Protein AF-A0A348DCM3-F1 (afdb_monomer_lite)

Foldseek 3Di:
DKDWLVRLLVLLQLAAQDDPFDDDQQKDRDADADPLDQIWIKDWDPVLDFDPVQALAEEEAEFPQQQQVVSLRNSCNSRNAIGGELLRHPDAAACPVVVVCVVRVNLVVLLVQRHAAEYEDLLLNPLQDDPNRNLNRLVNSLVSSVRHSRHYYYYDYLVSSVVSSCSCCVVSVGRYIYMYTFFDDLVSLLSNLLSLLVVLCPDPDPLQVLSVVCCVVPVVLLSVLSSLLLVVQQVVQPPLSRLQSSRNLNSNLLSVVLSNDNDSNCSNVVSVVVVFLQSLLVSLQVLQVVVLVSLLSSDDPVCVVCSNVPSHPLLLLQQLLCLQLVHDGDPDCPPDDPVVSVSSVVSCVSCQLSRSQACSNSHHGSTLSSVLNSLLSQCVDPPPVSNVSSLCCLAPVDPAQRQSNLRNNQSPDDPDDAAEGALQCLQSSVSNPVRNADVPKDKAWAWAQDDPLKIKIWIWTGHPPDQGTDIDIHIYPNQEAREHEQADERYHHAHARHEHEYRADQHREYEPDAFHEYAEYEDAYQEYEYYYPDQPDPTQEHEEHYQYYDYPDHHAQYHYDPSHAYAYYYVPCCDPPNVVRYDDQPDPDDDPVLVVLLVLVLLLLVQFDQHPVRWTKDFPCVCVPCSSQVDDLSVLLVVLCCVQVCWDDDDRMITGDQVSCCPQLVDGNVCSSNVVHDPSNSVSSVVSSDDDD

Sequence (693 aa):
MEYKIDDISALLSGVHVVSDNEDGDGWFFSQDLTTNYVPARLSLNENLTGDIDGARVILISAPGAVGKSVLARELSNKTGSIYLDLSKASSIAGNYVIGGLANKDILPAWNSGSVGLIIDSLDEARLRVTQDSFEDFLLDVSKVSKRNKNPIIIFGRVGIIEEAWLILSEIHNINCPVFDIEFFNESEATDFIEKNLLRLSESQRQEYRHLSSSLSIHSQVYKSSIRGVVDELKEISGAESTRFFGYAPVLEAVSKVIGTIKNPSRILEEMKDILSGEMLLSICKAVLSREQYKLTQQLSEKFDSIKEDLYSIDEQLSRLACRLFNIPPINSMSMLSGDLIALYNDAVESMLPQHPFLDGTGRKVASSVFEACILSYALRSENKSISNAAKNYCLLGVSTPNPFLFDFFVESRVQHGDLEINSSFIGILFDSALSKLKINDSATLIVNDDEDMRLHVEFIISNSNDEEPKEIEFTSDGYSSIVLGTKVGNVFINTESSDVEFVSGEQLELFSPISISCDCLRINSEKLIVKSVKKDEGNTSVILEANRFESNQTINPPLVRPGSELYVNWPSSEGFPWSAFSNKLVNSNSDDRVADALRVFRRIVMAFRSHSKGRLARLQDKVNHARMLRGEDGRMLLSQLVKDGVISPENHMYYLEPNLLGSVAGASFLQVNTKNYSDETLQYVARAIKHTE

Structure (mmCIF, N/CA/C/O backbone):
data_AF-A0A348DCM3-F1
#
_entry.id   AF-A0A348DCM3-F1
#
loop_
_atom_site.group_PDB
_atom_site.id
_atom_site.type_symbol
_atom_site.label_atom_id
_atom_site.label_alt_id
_atom_site.label_comp_id
_atom_site.label_asym_id
_atom_site.label_entity_id
_atom_site.label_seq_id
_atom_site.pdbx_PDB_ins_code
_atom_site.Cartn_x
_atom_site.Cartn_y
_atom_site.Cartn_z
_atom_site.occupancy
_atom_site.B_iso_or_equiv
_atom_site.auth_seq_id
_atom_site.auth_comp_id
_atom_site.auth_asym_id
_atom_site.auth_atom_id
_atom_site.pdbx_PDB_model_num
ATOM 1 N N . MET A 1 1 ? -28.022 5.891 5.983 1.00 62.31 1 MET A N 1
ATOM 2 C CA . MET A 1 1 ? -28.345 7.188 6.634 1.00 62.31 1 MET A CA 1
ATOM 3 C C . MET A 1 1 ? -27.134 7.588 7.466 1.00 62.31 1 MET A C 1
ATOM 5 O O . MET A 1 1 ? -26.536 6.699 8.059 1.00 62.31 1 MET A O 1
ATOM 9 N N . GLU A 1 2 ? -26.722 8.855 7.427 1.00 79.44 2 GLU A N 1
ATOM 10 C CA . GLU A 1 2 ? -25.528 9.345 8.135 1.00 79.44 2 GLU A CA 1
ATOM 11 C C . GLU A 1 2 ? -25.933 9.968 9.476 1.00 79.44 2 GLU A C 1
ATOM 13 O O . GLU A 1 2 ? -26.889 10.740 9.535 1.00 79.44 2 GLU A O 1
ATOM 18 N N . TYR A 1 3 ? -25.205 9.614 10.529 1.00 86.31 3 TYR A N 1
ATOM 19 C CA . TYR A 1 3 ? -25.430 10.006 11.914 1.00 86.31 3 TYR A CA 1
ATOM 20 C C . TYR A 1 3 ? -24.167 10.651 12.484 1.00 86.31 3 TYR A C 1
ATOM 22 O O . TYR A 1 3 ? -23.045 10.413 12.030 1.00 86.31 3 TYR A O 1
ATOM 30 N N . LYS A 1 4 ? -24.345 11.467 13.514 1.00 85.88 4 LYS A N 1
ATOM 31 C CA . LYS A 1 4 ? -23.282 12.103 14.289 1.00 85.88 4 LYS A CA 1
ATOM 32 C C . LYS A 1 4 ? -23.341 11.636 15.736 1.00 85.88 4 LYS A C 1
ATOM 34 O O . LYS A 1 4 ? -24.334 11.077 16.200 1.00 85.88 4 LYS A O 1
ATOM 39 N N . ILE A 1 5 ? -22.285 11.947 16.487 1.00 86.31 5 ILE A N 1
ATOM 40 C CA . ILE A 1 5 ? -22.241 11.721 17.938 1.00 86.31 5 ILE A CA 1
ATOM 41 C C . ILE A 1 5 ? -23.467 12.306 18.662 1.00 86.31 5 ILE A C 1
ATOM 43 O O . ILE A 1 5 ? -23.922 11.731 19.646 1.00 86.31 5 ILE A O 1
ATOM 47 N N . ASP A 1 6 ? -24.021 13.417 18.167 1.00 86.75 6 ASP A N 1
ATOM 48 C CA . ASP A 1 6 ? -25.195 14.084 18.742 1.00 86.75 6 ASP A CA 1
ATOM 49 C C . ASP A 1 6 ? -26.453 13.221 18.652 1.00 86.75 6 ASP A C 1
ATOM 51 O O . ASP A 1 6 ? -27.212 13.152 19.618 1.00 86.75 6 ASP A O 1
ATOM 55 N N . ASP A 1 7 ? -26.628 12.512 17.538 1.00 89.19 7 ASP A N 1
ATOM 56 C CA . ASP A 1 7 ? -27.774 11.633 17.315 1.00 89.19 7 ASP A CA 1
ATOM 57 C C . ASP A 1 7 ? -27.725 10.433 18.269 1.00 89.19 7 ASP A C 1
ATOM 59 O O . ASP A 1 7 ? -28.725 10.085 18.895 1.00 89.19 7 ASP A O 1
ATOM 63 N N . ILE A 1 8 ? -26.535 9.857 18.469 1.00 89.31 8 ILE A N 1
ATOM 64 C CA . ILE A 1 8 ? -26.330 8.764 19.430 1.00 89.31 8 ILE A CA 1
ATOM 65 C C . ILE A 1 8 ? -26.462 9.265 20.876 1.00 89.31 8 ILE A C 1
ATOM 67 O O . ILE A 1 8 ? -27.080 8.608 21.711 1.00 89.31 8 ILE A O 1
ATOM 71 N N . SER A 1 9 ? -25.931 10.453 21.181 1.00 88.75 9 SER A N 1
ATOM 72 C CA . SER A 1 9 ? -26.021 11.058 22.518 1.00 88.75 9 SER A CA 1
ATOM 73 C C . SER A 1 9 ? -27.466 11.353 22.920 1.00 88.75 9 SER A C 1
ATOM 75 O O . SER A 1 9 ? -27.809 11.253 24.098 1.00 88.75 9 SER A O 1
ATOM 77 N N . ALA A 1 10 ? -28.331 11.695 21.959 1.00 89.81 10 ALA A N 1
ATOM 78 C CA . ALA A 1 10 ? -29.743 11.970 22.214 1.00 89.81 10 ALA A CA 1
ATOM 79 C C . ALA A 1 10 ? -30.482 10.758 22.814 1.00 89.81 10 ALA A C 1
ATOM 81 O O . ALA A 1 10 ? -31.364 10.938 23.662 1.00 89.81 10 ALA A O 1
ATOM 82 N N . LEU A 1 11 ? -30.062 9.534 22.464 1.00 88.38 11 LEU A N 1
ATOM 83 C CA . LEU A 1 11 ? -30.587 8.279 23.023 1.00 88.38 11 LEU A CA 1
ATOM 84 C C . LEU A 1 11 ? -30.268 8.111 24.519 1.00 88.38 11 LEU A C 1
ATOM 86 O O . LEU A 1 11 ? -30.898 7.306 25.202 1.00 88.38 11 LEU A O 1
ATOM 90 N N . LEU A 1 12 ? -29.314 8.891 25.036 1.00 90.00 12 LEU A N 1
ATOM 91 C CA . LEU A 1 12 ? -28.855 8.889 26.425 1.00 90.00 12 LEU A CA 1
ATOM 92 C C . LEU A 1 12 ? -29.196 10.200 27.161 1.00 90.00 12 LEU A C 1
ATOM 94 O O . LEU A 1 12 ? -28.668 10.464 28.235 1.00 90.00 12 LEU A O 1
ATOM 98 N N . SER A 1 13 ? -30.114 11.016 26.633 1.00 83.31 13 SER A N 1
ATOM 99 C CA . SER A 1 13 ? -30.461 12.350 27.167 1.00 83.31 13 SER A CA 1
ATOM 100 C C . SER A 1 13 ? -31.002 12.386 28.610 1.00 83.31 13 SER A C 1
ATOM 102 O O . SER A 1 13 ? -31.066 13.457 29.210 1.00 83.31 13 SER A O 1
ATOM 104 N N . GLY A 1 14 ? -31.388 11.240 29.182 1.00 82.19 14 GLY A N 1
ATOM 105 C CA . GLY A 1 14 ? -31.833 11.103 30.577 1.00 82.19 14 GLY A CA 1
ATOM 106 C C . GLY A 1 14 ? -30.779 10.555 31.546 1.00 82.19 14 GLY A C 1
ATOM 107 O O . GLY A 1 14 ? -31.124 10.247 32.686 1.00 82.19 14 GLY A O 1
ATOM 108 N N . VAL A 1 15 ? -29.537 10.371 31.091 1.00 90.38 15 VAL A N 1
ATOM 109 C CA . VAL A 1 15 ? -28.419 9.866 31.898 1.00 90.38 15 VAL A CA 1
ATOM 110 C C . VAL A 1 15 ? -27.812 10.991 32.742 1.00 90.38 15 VAL A C 1
ATOM 112 O O . VAL A 1 15 ? -27.739 12.146 32.322 1.00 90.38 15 VAL A O 1
ATOM 115 N N . HIS A 1 16 ? -27.384 10.653 33.957 1.00 86.81 16 HIS A N 1
ATOM 116 C CA . HIS A 1 16 ? -26.673 11.541 34.870 1.00 86.81 16 HIS A CA 1
ATOM 117 C C . HIS A 1 16 ? -25.295 10.981 35.216 1.00 86.81 16 HIS A C 1
ATOM 119 O O . HIS A 1 16 ? -25.100 9.766 35.265 1.00 86.81 16 HIS A O 1
ATOM 125 N N . VAL A 1 17 ? -24.363 11.893 35.497 1.00 84.88 17 VAL A N 1
ATOM 126 C CA . VAL A 1 17 ? -22.998 11.564 35.917 1.00 84.88 17 VAL A CA 1
ATOM 127 C C . VAL A 1 17 ? -23.022 10.845 37.264 1.00 84.88 17 VAL A C 1
ATOM 129 O O . VAL A 1 17 ? -23.698 11.281 38.197 1.00 84.88 17 VAL A O 1
ATOM 132 N N . VAL A 1 18 ? -22.243 9.772 37.370 1.00 81.94 18 VAL A N 1
ATOM 133 C CA . VAL A 1 18 ? -21.961 9.079 38.631 1.00 81.94 18 VAL A CA 1
ATOM 134 C C . VAL A 1 18 ? -20.593 9.556 39.115 1.00 81.94 18 VAL A C 1
ATOM 136 O O . VAL A 1 18 ? -19.590 9.146 38.552 1.00 81.94 18 VAL A O 1
ATOM 139 N N . SER A 1 19 ? -20.538 10.452 40.104 1.00 69.62 19 SER A N 1
ATOM 140 C CA . SER A 1 19 ? -19.286 11.098 40.551 1.00 69.62 19 SER A CA 1
ATOM 141 C C . SER A 1 19 ? -18.649 10.492 41.803 1.00 69.62 19 SER A C 1
ATOM 143 O O . SER A 1 19 ? -17.514 10.828 42.124 1.00 69.62 19 SER A O 1
ATOM 145 N N . ASP A 1 20 ? -19.371 9.636 42.525 1.00 75.19 20 ASP A N 1
ATOM 146 C CA . ASP A 1 20 ? -18.995 9.230 43.889 1.00 75.19 20 ASP A CA 1
ATOM 147 C C . ASP A 1 20 ? -18.169 7.930 43.935 1.00 75.19 20 ASP A C 1
ATOM 149 O O . ASP A 1 20 ? -17.809 7.462 45.015 1.00 75.19 20 ASP A O 1
ATOM 153 N N . ASN A 1 21 ? -17.846 7.356 42.771 1.00 81.81 21 ASN A N 1
ATOM 154 C CA . ASN A 1 21 ? -17.145 6.081 42.648 1.00 81.81 21 ASN A CA 1
ATOM 155 C C . ASN A 1 21 ? -15.705 6.261 42.158 1.00 81.81 21 ASN A C 1
ATOM 157 O O . ASN A 1 21 ? -15.429 7.091 41.294 1.00 81.81 21 ASN A O 1
ATOM 161 N N . GLU A 1 22 ? -14.797 5.434 42.680 1.00 83.06 22 GLU A N 1
ATOM 162 C CA . GLU A 1 22 ? -13.402 5.395 42.238 1.00 83.06 22 GLU A CA 1
ATOM 163 C C . GLU A 1 22 ? -13.244 4.622 40.920 1.00 83.06 22 GLU A C 1
ATOM 165 O O . GLU A 1 22 ? -13.874 3.580 40.698 1.00 83.06 22 GLU A O 1
ATOM 170 N N . ASP A 1 23 ? -12.360 5.128 40.059 1.00 87.31 23 ASP A N 1
ATOM 171 C CA . ASP A 1 23 ? -11.958 4.457 38.825 1.00 87.31 23 ASP A CA 1
ATOM 172 C C . ASP A 1 23 ? -11.159 3.181 39.143 1.00 87.31 23 ASP A C 1
ATOM 174 O O . ASP A 1 23 ? -10.290 3.169 40.018 1.00 87.31 23 ASP A O 1
ATOM 178 N N . GLY A 1 24 ? -11.408 2.095 38.409 1.00 85.25 24 GLY A N 1
ATOM 179 C CA . GLY A 1 24 ? -10.696 0.837 38.633 1.00 85.25 24 GLY A CA 1
ATOM 180 C C . GLY A 1 24 ? -11.249 -0.361 37.865 1.00 85.25 24 GLY A C 1
ATOM 181 O O . GLY A 1 24 ? -12.439 -0.432 37.549 1.00 85.25 24 GLY A O 1
ATOM 182 N N . ASP A 1 25 ? -10.364 -1.324 37.580 1.00 85.44 25 ASP A N 1
ATOM 183 C CA . ASP A 1 25 ? -10.670 -2.566 36.846 1.00 85.44 25 ASP A CA 1
ATOM 184 C C . ASP A 1 25 ? -11.373 -2.316 35.495 1.00 85.44 25 ASP A C 1
ATOM 186 O O . ASP A 1 25 ? -12.325 -2.995 35.129 1.00 85.44 25 ASP A O 1
ATOM 190 N N . GLY A 1 26 ? -10.950 -1.271 34.778 1.00 88.25 26 GLY A N 1
ATOM 191 C CA . GLY A 1 26 ? -11.539 -0.864 33.499 1.00 88.25 26 GLY A CA 1
ATOM 192 C C . GLY A 1 26 ? -12.789 0.015 33.600 1.00 88.25 26 GLY A C 1
ATOM 193 O O . GLY A 1 26 ? -13.222 0.535 32.579 1.00 88.25 26 GLY A O 1
ATOM 194 N N . TRP A 1 27 ? -13.346 0.244 34.791 1.00 92.19 27 TRP A N 1
ATOM 195 C CA . TRP A 1 27 ? -14.495 1.133 34.988 1.00 92.19 27 TRP A CA 1
ATOM 196 C C . TRP A 1 27 ? -14.033 2.555 35.296 1.00 92.19 27 TRP A C 1
ATOM 198 O O . TRP A 1 27 ? -13.277 2.757 36.246 1.00 92.19 27 TRP A O 1
ATOM 208 N N . PHE A 1 28 ? -14.524 3.517 34.522 1.00 90.62 28 PHE A N 1
ATOM 209 C CA . PHE A 1 28 ? -14.210 4.935 34.647 1.00 90.62 28 PHE A CA 1
ATOM 210 C C . PHE A 1 28 ? -15.487 5.765 34.803 1.00 90.62 28 PHE A C 1
ATOM 212 O O . PHE A 1 28 ? -16.452 5.618 34.042 1.00 90.62 28 PHE A O 1
ATOM 219 N N . PHE A 1 29 ? -15.459 6.638 35.802 1.00 86.88 29 PHE A N 1
ATOM 220 C CA . PHE A 1 29 ? -16.540 7.528 36.229 1.00 86.88 29 PHE A CA 1
ATOM 221 C C . PHE A 1 29 ? -16.172 9.004 36.052 1.00 86.88 29 PHE A C 1
ATOM 223 O O . PHE A 1 29 ? -17.049 9.861 35.927 1.00 86.88 29 PHE A O 1
ATOM 230 N N . SER A 1 30 ? -14.871 9.297 36.029 1.00 69.06 30 SER A N 1
ATOM 231 C CA . SER A 1 30 ? -14.318 10.632 35.828 1.00 69.06 30 SER A CA 1
ATOM 232 C C . SER A 1 30 ? -14.527 11.145 34.393 1.00 69.06 30 SER A C 1
ATOM 234 O O . SER A 1 30 ? -14.532 10.382 33.426 1.00 69.06 30 SER A O 1
ATOM 236 N N . GLN A 1 31 ? -14.718 12.464 34.256 1.00 67.62 31 GLN A N 1
ATOM 237 C CA . GLN A 1 31 ? -14.857 13.142 32.966 1.00 67.62 31 GLN A CA 1
ATOM 238 C C . GLN A 1 31 ? -13.621 13.984 32.666 1.00 67.62 31 GLN A C 1
ATOM 240 O O . GLN A 1 31 ? -13.350 14.949 33.376 1.00 67.62 31 GLN A O 1
ATOM 245 N N . ASP A 1 32 ? -12.954 13.683 31.557 1.00 64.31 32 ASP A N 1
ATOM 246 C CA . ASP A 1 32 ? -11.941 14.551 30.955 1.00 64.31 32 ASP A CA 1
ATOM 247 C C . ASP A 1 32 ? -12.420 14.930 29.552 1.00 64.31 32 ASP A C 1
ATOM 249 O O . ASP A 1 32 ? -12.161 14.225 28.574 1.00 64.31 32 ASP A O 1
ATOM 253 N N . LEU A 1 33 ? -13.179 16.027 29.454 1.00 58.47 33 LEU A N 1
ATOM 254 C CA . LEU A 1 33 ? -13.628 16.572 28.169 1.00 58.47 33 LEU A CA 1
ATOM 255 C C . LEU A 1 33 ? -12.408 16.938 27.322 1.00 58.47 33 LEU A C 1
ATOM 257 O O . LEU A 1 33 ? -11.631 17.819 27.703 1.00 58.47 33 LEU A O 1
ATOM 261 N N . THR A 1 34 ? -12.248 16.310 26.153 1.00 63.56 34 THR A N 1
ATOM 262 C CA . THR A 1 34 ? -11.178 16.713 25.244 1.00 63.56 34 THR A CA 1
ATOM 263 C C . THR A 1 34 ? -11.662 17.873 24.378 1.00 63.56 34 THR A C 1
ATOM 265 O O . THR A 1 34 ? -12.588 17.766 23.578 1.00 63.56 34 THR A O 1
ATOM 268 N N . THR A 1 35 ? -11.006 19.025 24.494 1.00 63.78 35 THR A N 1
ATOM 269 C CA . THR A 1 35 ? -11.276 20.199 23.641 1.00 63.78 35 THR A CA 1
ATOM 270 C C . THR A 1 35 ? -10.900 19.968 22.172 1.00 63.78 35 THR A C 1
ATOM 272 O O . THR A 1 35 ? -11.279 20.742 21.293 1.00 63.78 35 THR A O 1
ATOM 275 N N . ASN A 1 36 ? -10.180 18.879 21.894 1.00 71.88 36 ASN A N 1
ATOM 276 C CA . ASN A 1 36 ? -9.533 18.594 20.617 1.00 71.88 36 ASN A CA 1
ATOM 277 C C . ASN A 1 36 ? -10.226 17.477 19.814 1.00 71.88 36 ASN A C 1
ATOM 279 O O . ASN A 1 36 ? -9.667 16.996 18.829 1.00 71.88 36 ASN A O 1
ATOM 283 N N . TYR A 1 37 ? -11.442 17.070 20.189 1.00 83.56 37 TYR A N 1
ATOM 284 C CA . TYR A 1 37 ? -12.205 16.061 19.453 1.00 83.56 37 TYR A CA 1
ATOM 285 C C . TYR A 1 37 ? -12.732 16.582 18.108 1.00 83.56 37 TYR A C 1
ATOM 287 O O . TYR A 1 37 ? -13.315 17.667 18.038 1.00 83.56 37 TYR A O 1
ATOM 295 N N . VAL A 1 38 ? -12.565 15.808 17.033 1.00 86.00 38 VAL A N 1
ATOM 296 C CA . VAL A 1 38 ? -13.247 16.026 15.745 1.00 86.00 38 VAL A CA 1
ATOM 297 C C . VAL A 1 38 ? -14.438 15.070 15.665 1.00 86.00 38 VAL A C 1
ATOM 299 O O . VAL A 1 38 ? -14.215 13.864 15.781 1.00 86.00 38 VAL A O 1
ATOM 302 N N . PRO A 1 39 ? -15.676 15.571 15.474 1.00 84.69 39 PRO A N 1
ATOM 303 C CA . PRO A 1 39 ? -16.862 14.728 15.371 1.00 84.69 39 PRO A CA 1
ATOM 304 C C . PRO A 1 39 ? -16.706 13.630 14.322 1.00 84.69 39 PRO A C 1
ATOM 306 O O . PRO A 1 39 ? -16.440 13.909 13.157 1.00 84.69 39 PRO A O 1
ATOM 309 N N . ALA A 1 40 ? -16.889 12.385 14.754 1.00 84.19 40 ALA A N 1
ATOM 310 C CA . ALA A 1 40 ? -16.919 11.236 13.866 1.00 84.19 40 ALA A CA 1
ATOM 311 C C . ALA A 1 40 ? -18.287 11.134 13.180 1.00 84.19 40 ALA A C 1
ATOM 313 O O . ALA A 1 40 ? -19.328 11.363 13.809 1.00 84.19 40 ALA A O 1
ATOM 314 N N . ARG A 1 41 ? -18.271 10.757 11.901 1.00 89.00 41 ARG A N 1
ATOM 315 C CA . ARG A 1 41 ? -19.472 10.395 11.146 1.00 89.00 41 ARG A CA 1
ATOM 316 C C . ARG A 1 41 ? -19.717 8.901 11.304 1.00 89.00 41 ARG A C 1
ATOM 318 O O . ARG A 1 41 ? -18.775 8.109 11.327 1.00 89.00 41 ARG A O 1
ATOM 325 N N . LEU A 1 42 ? -20.981 8.546 11.464 1.00 90.12 42 LEU A N 1
ATOM 326 C CA . LEU A 1 42 ? -21.438 7.183 11.668 1.00 90.12 42 LEU A CA 1
ATOM 327 C C . LEU A 1 42 ? -22.421 6.826 10.560 1.00 90.12 42 LEU A C 1
ATOM 329 O O . LEU A 1 42 ? -23.338 7.596 10.275 1.00 90.12 42 LEU A O 1
ATOM 333 N N . SER A 1 43 ? -22.272 5.658 9.958 1.00 89.38 43 SER A N 1
ATOM 334 C CA . SER A 1 43 ? -23.254 5.113 9.023 1.00 89.38 43 SER A CA 1
ATOM 335 C C . SER A 1 43 ? -23.888 3.866 9.620 1.00 89.38 43 SER A C 1
ATOM 337 O O . SER A 1 43 ? -23.219 3.057 10.251 1.00 89.38 43 SER A O 1
ATOM 339 N N . LEU A 1 44 ? -25.206 3.726 9.481 1.00 89.12 44 LEU A N 1
ATOM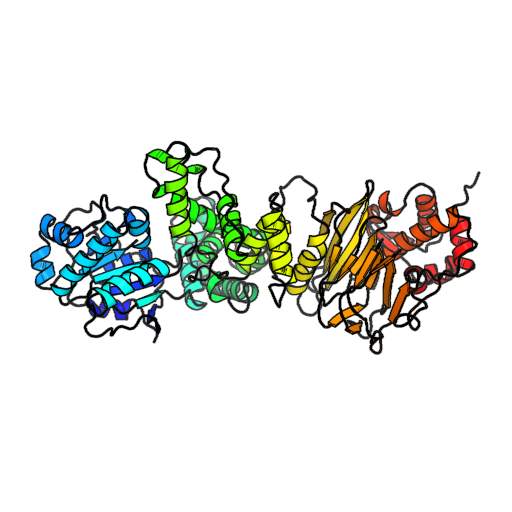 340 C CA . LEU A 1 44 ? -25.880 2.491 9.881 1.00 89.12 44 LEU A CA 1
ATOM 341 C C . LEU A 1 44 ? -25.518 1.385 8.882 1.00 89.12 44 LEU A C 1
ATOM 343 O O . LEU A 1 44 ? -25.697 1.572 7.676 1.00 89.12 44 LEU A O 1
ATOM 347 N N . ASN A 1 45 ? -25.042 0.248 9.382 1.00 87.06 45 ASN A N 1
ATOM 348 C CA . ASN A 1 45 ? -24.665 -0.891 8.562 1.00 87.06 45 ASN A CA 1
ATOM 349 C C . ASN A 1 45 ? -25.921 -1.575 8.001 1.00 87.06 45 ASN A C 1
ATOM 351 O O . ASN A 1 45 ? -26.755 -2.088 8.745 1.00 87.06 45 ASN A O 1
ATOM 355 N N . GLU A 1 46 ? -26.063 -1.589 6.675 1.00 81.19 46 GLU A N 1
ATOM 356 C CA . GLU A 1 46 ? -27.263 -2.119 6.011 1.00 81.19 46 GLU A CA 1
ATOM 357 C C . GLU A 1 46 ? -27.367 -3.651 6.073 1.00 81.19 46 GLU A C 1
ATOM 359 O O . GLU A 1 46 ? -28.463 -4.197 5.949 1.00 81.19 46 GLU A O 1
ATOM 364 N N . ASN A 1 47 ? -26.245 -4.349 6.279 1.00 80.19 47 ASN A N 1
ATOM 365 C CA . ASN A 1 47 ? -26.201 -5.812 6.316 1.00 80.19 47 ASN A CA 1
ATOM 366 C C . ASN A 1 47 ? -26.475 -6.372 7.719 1.00 80.19 47 ASN A C 1
ATOM 368 O O . ASN A 1 47 ? -26.941 -7.502 7.844 1.00 80.19 47 ASN A O 1
ATOM 372 N N . LEU A 1 48 ? -26.190 -5.593 8.764 1.00 81.31 48 LEU A N 1
ATOM 373 C CA . LEU A 1 48 ? -26.373 -5.971 10.166 1.00 81.31 48 LEU A CA 1
ATOM 374 C C . LEU A 1 48 ? -27.593 -5.234 10.722 1.00 81.31 48 LEU A C 1
ATOM 376 O O . LEU A 1 48 ? -27.498 -4.183 11.359 1.00 81.31 48 LEU A O 1
ATOM 380 N N . THR A 1 49 ? -28.768 -5.774 10.401 1.00 70.06 49 THR A N 1
ATOM 381 C CA . THR A 1 49 ? -30.055 -5.103 10.604 1.00 70.06 49 THR A CA 1
ATOM 382 C C . THR A 1 49 ? -30.404 -4.914 12.082 1.00 70.06 49 THR A C 1
ATOM 384 O O . THR A 1 49 ? -30.271 -5.831 12.889 1.00 70.06 49 THR A O 1
ATOM 387 N N . GLY A 1 50 ? -30.942 -3.742 12.416 1.00 74.25 50 GLY A N 1
ATOM 388 C CA . GLY A 1 50 ? -31.528 -3.404 13.712 1.00 74.25 50 GLY A CA 1
ATOM 389 C C . GLY A 1 50 ? -32.250 -2.061 13.622 1.00 74.25 50 GLY A C 1
ATOM 390 O O . GLY A 1 50 ? -31.927 -1.247 12.756 1.00 74.25 50 GLY A O 1
ATOM 391 N N . ASP A 1 51 ? -33.235 -1.834 14.487 1.00 81.62 51 ASP A N 1
ATOM 392 C CA . ASP A 1 51 ? -33.911 -0.538 14.582 1.00 81.62 51 ASP A CA 1
ATOM 393 C C . ASP A 1 51 ? -33.230 0.308 15.660 1.00 81.62 51 ASP A C 1
ATOM 395 O O . ASP A 1 51 ? -32.936 -0.180 16.754 1.00 81.62 51 ASP A O 1
ATOM 399 N N . ILE A 1 52 ? -32.974 1.578 15.362 1.00 84.69 52 ILE A N 1
ATOM 400 C CA . ILE A 1 52 ? -32.455 2.525 16.354 1.00 84.69 52 ILE A CA 1
ATOM 401 C C . ILE A 1 52 ? -33.515 2.750 17.432 1.00 84.69 52 ILE A C 1
ATOM 403 O O . ILE A 1 52 ? -33.194 2.812 18.624 1.00 84.69 52 ILE A O 1
ATOM 407 N N . ASP A 1 53 ? -34.783 2.798 17.027 1.00 81.44 53 ASP A N 1
ATOM 408 C CA . ASP A 1 53 ? -35.887 2.962 17.951 1.00 81.44 53 ASP A CA 1
ATOM 409 C C . ASP A 1 53 ? -36.070 1.685 18.783 1.00 81.44 53 ASP A C 1
ATOM 411 O O . ASP A 1 53 ? -36.320 0.583 18.293 1.00 81.44 53 ASP A O 1
ATOM 415 N N . GLY A 1 54 ? -35.911 1.825 20.100 1.00 83.38 54 GLY A N 1
ATOM 416 C CA . GLY A 1 54 ? -36.007 0.702 21.033 1.00 83.38 54 GLY A CA 1
ATOM 417 C C . GLY A 1 54 ? -34.779 -0.214 21.063 1.00 83.38 54 GLY A C 1
ATOM 418 O O . GLY A 1 54 ? -34.870 -1.309 21.632 1.00 83.38 54 GLY A O 1
ATOM 419 N N . ALA A 1 55 ? -33.646 0.209 20.491 1.00 90.69 55 ALA A N 1
ATOM 420 C CA . ALA A 1 55 ? -32.370 -0.484 20.638 1.00 90.69 55 ALA A CA 1
ATOM 421 C C . ALA A 1 55 ? -32.027 -0.694 22.123 1.00 90.69 55 ALA A C 1
ATOM 423 O O . ALA A 1 55 ? -32.142 0.216 22.947 1.00 90.69 55 ALA A O 1
ATOM 424 N N . ARG A 1 56 ? -31.600 -1.912 22.476 1.00 93.50 56 ARG A N 1
ATOM 425 C CA . ARG A 1 56 ? -31.113 -2.235 23.836 1.00 93.50 56 ARG A CA 1
ATOM 426 C C . ARG A 1 56 ? -29.599 -2.296 23.899 1.00 93.50 56 ARG A C 1
ATOM 428 O O . ARG A 1 56 ? -29.014 -2.043 24.950 1.00 93.50 56 ARG A O 1
ATOM 435 N N . VAL A 1 57 ? -28.980 -2.602 22.769 1.00 96.19 57 VAL A N 1
ATOM 436 C CA . VAL A 1 57 ? -27.541 -2.535 22.575 1.00 96.19 57 VAL A CA 1
ATOM 437 C C . VAL A 1 57 ? -27.293 -1.832 21.249 1.00 96.19 57 VAL A C 1
ATOM 439 O O . VAL A 1 57 ? -28.000 -2.097 20.286 1.00 96.19 57 VAL A O 1
ATOM 442 N N . ILE A 1 58 ? -26.312 -0.942 21.191 1.00 95.62 58 ILE A N 1
ATOM 443 C CA . ILE A 1 58 ? -25.834 -0.330 19.951 1.00 95.62 58 ILE A CA 1
ATOM 444 C C . ILE A 1 58 ? -24.387 -0.753 19.777 1.00 95.62 58 ILE A C 1
ATOM 446 O O . ILE A 1 58 ? -23.579 -0.575 20.689 1.00 95.62 58 ILE A O 1
ATOM 450 N N . LEU A 1 59 ? -24.060 -1.309 18.618 1.00 95.94 59 LEU A N 1
ATOM 451 C CA . LEU A 1 59 ? -22.695 -1.701 18.299 1.00 95.94 59 LEU A CA 1
ATOM 452 C C . LEU A 1 59 ? -22.069 -0.653 17.389 1.00 95.94 59 LEU A C 1
ATOM 454 O O . LEU A 1 59 ? -22.687 -0.216 16.422 1.00 95.94 59 LEU A O 1
ATOM 458 N N . ILE A 1 60 ? -20.841 -0.252 17.698 1.00 94.19 60 ILE A N 1
ATOM 459 C CA . ILE A 1 60 ? -20.065 0.684 16.893 1.00 94.19 60 ILE A CA 1
ATOM 460 C C . ILE A 1 60 ? -18.795 -0.022 16.426 1.00 94.19 60 ILE A C 1
ATOM 462 O O . ILE A 1 60 ? -17.861 -0.304 17.183 1.00 94.19 60 ILE A O 1
ATOM 466 N N . SER A 1 61 ? -18.810 -0.320 15.140 1.00 89.56 61 SER A N 1
ATOM 467 C CA . SER A 1 61 ? -17.789 -0.984 14.360 1.00 89.56 61 SER A CA 1
ATOM 468 C C . SER A 1 61 ? -16.854 0.047 13.744 1.00 89.56 61 SER A C 1
ATOM 470 O O . SER A 1 61 ? -17.258 1.133 13.327 1.00 89.56 61 SER A O 1
ATOM 472 N N . ALA A 1 62 ? -15.566 -0.283 13.690 1.00 77.88 62 ALA A N 1
ATOM 473 C CA . ALA A 1 62 ? -14.654 0.455 12.836 1.00 77.88 62 ALA A CA 1
ATOM 474 C C . ALA A 1 62 ? -13.383 -0.326 12.502 1.00 77.88 62 ALA A C 1
ATOM 476 O O . ALA A 1 62 ? -12.893 -1.080 13.361 1.00 77.88 62 ALA A O 1
ATOM 477 N N . PRO A 1 63 ? -12.746 -0.056 11.347 1.00 67.88 63 PRO A N 1
ATOM 478 C CA . PRO A 1 63 ? -11.376 -0.478 11.087 1.00 67.88 63 PRO A CA 1
ATOM 479 C C . PRO A 1 63 ? -10.420 -0.053 12.216 1.00 67.88 63 PRO A C 1
ATOM 481 O O . PRO A 1 63 ? -10.718 0.814 13.055 1.00 67.88 63 PRO A O 1
ATOM 484 N N . GLY A 1 64 ? -9.258 -0.701 12.300 1.00 63.09 64 GLY A N 1
ATOM 485 C CA . GLY A 1 64 ? -8.252 -0.352 13.301 1.00 63.09 64 GLY A CA 1
ATOM 486 C C . GLY A 1 64 ? -7.930 1.148 13.267 1.00 63.09 64 GLY A C 1
ATOM 487 O O . GLY A 1 64 ? -7.788 1.720 12.201 1.00 63.09 64 GLY A O 1
ATOM 488 N N . ALA A 1 65 ? -7.838 1.783 14.441 1.00 59.78 65 ALA A N 1
ATOM 489 C CA . ALA A 1 65 ? -7.279 3.128 14.632 1.00 59.78 65 ALA A CA 1
ATOM 490 C C . ALA A 1 65 ? -7.966 4.343 13.952 1.00 59.78 65 ALA A C 1
ATOM 492 O O . ALA A 1 65 ? -7.366 5.413 13.916 1.00 59.78 65 ALA A O 1
ATOM 493 N N . VAL A 1 66 ? -9.247 4.261 13.577 1.00 73.75 66 VAL A N 1
ATOM 494 C CA . VAL A 1 66 ? -10.043 5.434 13.128 1.00 73.75 66 VAL A CA 1
ATOM 495 C C . VAL A 1 66 ? -10.629 6.304 14.261 1.00 73.75 66 VAL A C 1
ATOM 497 O O . VAL A 1 66 ? -11.364 7.246 14.001 1.00 73.75 66 VAL A O 1
ATOM 500 N N . GLY A 1 67 ? -10.317 6.009 15.531 1.00 77.62 67 GLY A N 1
ATOM 501 C CA . GLY A 1 67 ? -10.744 6.835 16.674 1.00 77.62 67 GLY A CA 1
ATOM 502 C C . GLY A 1 67 ? -11.866 6.272 17.558 1.00 77.62 67 GLY A C 1
ATOM 503 O O . GLY A 1 67 ? -12.449 7.040 18.315 1.00 77.62 67 GLY A O 1
ATOM 504 N N . LYS A 1 68 ? -12.133 4.954 17.533 1.00 88.06 68 LYS A N 1
ATOM 505 C CA . LYS A 1 68 ? -13.135 4.274 18.392 1.00 88.06 68 LYS A CA 1
ATOM 506 C C . LYS A 1 68 ? -13.096 4.713 19.859 1.00 88.06 68 LYS A C 1
ATOM 508 O O . LYS A 1 68 ? -14.062 5.291 20.338 1.00 88.06 68 LYS A O 1
ATOM 513 N N . SER A 1 69 ? -11.957 4.540 20.529 1.00 88.19 69 SER A N 1
ATOM 514 C CA . SER A 1 69 ? -11.829 4.888 21.950 1.00 88.19 69 SER A CA 1
ATOM 515 C C . SER A 1 69 ? -11.952 6.382 22.231 1.00 88.19 69 SER A C 1
ATOM 517 O O . SER A 1 69 ? -12.375 6.776 23.313 1.00 88.19 69 SER A O 1
ATOM 519 N N . VAL A 1 70 ? -11.611 7.232 21.257 1.00 88.81 70 VAL A N 1
ATOM 520 C CA . VAL A 1 70 ? -11.822 8.681 21.376 1.00 88.81 70 VAL A CA 1
ATOM 521 C C . VAL A 1 70 ? -13.319 8.984 21.325 1.00 88.81 70 VAL A C 1
ATOM 523 O O . VAL A 1 70 ? -13.821 9.672 22.205 1.00 88.81 70 VAL A O 1
ATOM 526 N N . LEU A 1 71 ? -14.046 8.414 20.358 1.00 90.12 71 LEU A N 1
ATOM 527 C CA . LEU A 1 71 ? -15.500 8.552 20.264 1.00 90.12 71 LEU A CA 1
ATOM 528 C C . LEU A 1 71 ? -16.211 7.974 21.501 1.00 90.12 71 LEU A C 1
ATOM 530 O O . LEU A 1 71 ? -17.121 8.613 22.019 1.00 90.12 71 LEU A O 1
ATOM 534 N N . ALA A 1 72 ? -15.781 6.816 22.006 1.00 91.75 72 ALA A N 1
ATOM 535 C CA . ALA A 1 72 ? -16.359 6.194 23.195 1.00 91.75 72 ALA A CA 1
ATOM 536 C C . ALA A 1 72 ? -16.231 7.095 24.436 1.00 91.75 72 ALA A C 1
ATOM 538 O O . ALA A 1 72 ? -17.216 7.328 25.137 1.00 91.75 72 ALA A O 1
ATOM 539 N N . ARG A 1 73 ? -15.041 7.667 24.670 1.00 90.81 73 ARG A N 1
ATOM 540 C CA . ARG A 1 73 ? -14.804 8.606 25.779 1.00 90.81 73 ARG A CA 1
ATOM 541 C C . ARG A 1 73 ? -15.586 9.899 25.616 1.00 90.81 73 ARG A C 1
ATOM 543 O O . ARG A 1 73 ? -16.197 10.357 26.574 1.00 90.81 73 ARG A O 1
ATOM 550 N N . GLU A 1 74 ? -15.621 10.459 24.412 1.00 90.44 74 GLU A N 1
ATOM 551 C CA . GLU A 1 74 ? -16.382 11.682 24.145 1.00 90.44 74 GLU A CA 1
ATOM 552 C C . GLU A 1 74 ? -17.881 11.491 24.334 1.00 90.44 74 GLU A C 1
ATOM 554 O O . GLU A 1 74 ? -18.547 12.333 24.934 1.00 90.44 74 GLU A O 1
ATOM 559 N N . LEU A 1 75 ? -18.414 10.347 23.911 1.00 90.62 75 LEU A N 1
ATOM 560 C CA . LEU A 1 75 ? -19.804 9.996 24.156 1.00 90.62 75 LEU A CA 1
ATOM 561 C C . LEU A 1 75 ? -20.076 9.827 25.658 1.00 90.62 75 LEU A C 1
ATOM 563 O O . LEU A 1 75 ? -21.110 10.283 26.150 1.00 90.62 75 LEU A O 1
ATOM 567 N N . SER A 1 76 ? -19.133 9.248 26.405 1.00 91.81 76 SER A N 1
ATOM 568 C CA . SER A 1 76 ? -19.216 9.125 27.866 1.00 91.81 76 SER A CA 1
ATOM 569 C C . SER A 1 76 ? -19.242 10.483 28.551 1.00 91.81 76 SER A C 1
ATOM 571 O O . SER A 1 76 ? -20.158 10.769 29.320 1.00 91.81 76 SER A O 1
ATOM 573 N N . ASN A 1 77 ? -18.296 11.354 28.202 1.00 88.94 77 ASN A N 1
ATOM 574 C CA . ASN A 1 77 ? -18.188 12.712 28.725 1.00 88.94 77 ASN A CA 1
ATOM 575 C C . ASN A 1 77 ? -19.450 13.526 28.427 1.00 88.94 77 ASN A C 1
ATOM 577 O O . ASN A 1 77 ? -19.994 14.194 29.305 1.00 88.94 77 ASN A O 1
ATOM 581 N N . LYS A 1 78 ? -19.948 13.441 27.190 1.00 88.38 78 LYS A N 1
ATOM 582 C CA . LYS A 1 78 ? -21.107 14.206 26.732 1.00 88.38 78 LYS A CA 1
ATOM 583 C C . LYS A 1 78 ? -22.415 13.774 27.389 1.00 88.38 78 LYS A C 1
ATOM 585 O O . LYS A 1 78 ? -23.284 14.612 27.614 1.00 88.38 78 LYS A O 1
ATOM 590 N N . THR A 1 79 ? -22.567 12.482 27.670 1.00 90.50 79 THR A N 1
ATOM 591 C CA . THR A 1 79 ? -23.816 11.913 28.205 1.00 90.50 79 THR A CA 1
ATOM 592 C C . THR A 1 79 ? -23.792 11.710 29.718 1.00 90.50 79 THR A C 1
ATOM 594 O O . THR A 1 79 ? -24.842 11.515 30.318 1.00 90.50 79 THR A O 1
ATOM 597 N N . GLY A 1 80 ? -22.615 11.740 30.347 1.00 89.88 80 GLY A N 1
ATOM 598 C CA . GLY A 1 80 ? -22.440 11.331 31.741 1.00 89.88 80 GLY A CA 1
ATOM 599 C C . GLY A 1 80 ? -22.498 9.819 31.954 1.00 89.88 80 GLY A C 1
ATOM 600 O O . GLY A 1 80 ? -22.627 9.370 33.090 1.00 89.88 80 GLY A O 1
ATOM 601 N N . SER A 1 81 ? -22.425 9.033 30.877 1.00 93.25 81 SER A N 1
ATOM 602 C CA . SER A 1 81 ? -22.385 7.573 30.958 1.00 93.25 81 SER A CA 1
ATOM 603 C C . SER A 1 81 ? -21.089 7.081 31.597 1.00 93.25 81 SER A C 1
ATOM 605 O O . SER A 1 81 ? -20.071 7.773 31.592 1.00 93.25 81 SER A O 1
ATOM 607 N N . ILE A 1 82 ? -21.133 5.858 32.116 1.00 94.75 82 ILE A N 1
ATOM 608 C CA . ILE A 1 82 ? -19.973 5.142 32.642 1.00 94.75 82 ILE A CA 1
ATOM 609 C C . ILE A 1 82 ? -19.170 4.593 31.462 1.00 94.75 82 ILE A C 1
ATOM 611 O O . ILE A 1 82 ? -19.749 3.955 30.577 1.00 94.75 82 ILE A O 1
ATOM 615 N N . TYR A 1 83 ? -17.854 4.800 31.471 1.00 94.62 83 TYR A N 1
ATOM 616 C CA . TYR A 1 83 ? -16.943 4.260 30.464 1.00 94.62 83 TYR A CA 1
ATOM 617 C C . TYR A 1 83 ? -16.290 2.980 30.990 1.00 94.62 83 TYR A C 1
ATOM 619 O O . TYR A 1 83 ? -15.582 2.997 31.994 1.00 94.62 83 TYR A O 1
ATOM 627 N N . LEU A 1 84 ? -16.536 1.860 30.317 1.00 94.94 84 LEU A N 1
ATOM 628 C CA . LEU A 1 84 ? -15.943 0.562 30.605 1.00 94.94 84 LEU A CA 1
ATOM 629 C C . LEU A 1 84 ? -14.927 0.211 29.514 1.00 94.94 84 LEU A C 1
ATOM 631 O O . LEU A 1 84 ? -15.300 -0.212 28.424 1.00 94.94 84 LEU A O 1
ATOM 635 N N . ASP A 1 85 ? -13.641 0.369 29.810 1.00 93.75 85 ASP A N 1
ATOM 636 C CA . ASP A 1 85 ? -12.539 0.003 28.920 1.00 93.75 85 ASP A CA 1
ATOM 637 C C . ASP A 1 85 ? -12.125 -1.444 29.176 1.00 93.75 85 ASP A C 1
ATOM 639 O O . ASP A 1 85 ? -11.408 -1.749 30.139 1.00 93.75 85 ASP A O 1
ATOM 643 N N . LEU A 1 86 ? -12.561 -2.346 28.297 1.00 92.81 86 LEU A N 1
ATOM 644 C CA . LEU A 1 86 ? -12.277 -3.758 28.476 1.00 92.81 86 LEU A CA 1
ATOM 645 C C . LEU A 1 86 ? -10.782 -4.060 28.383 1.00 92.81 86 LEU A C 1
ATOM 647 O O . LEU A 1 86 ? -10.361 -5.011 29.031 1.00 92.81 86 LEU A O 1
ATOM 651 N N . SER A 1 87 ? -9.959 -3.249 27.703 1.00 85.38 87 SER A N 1
ATOM 652 C CA . SER A 1 87 ? -8.498 -3.454 27.624 1.00 85.38 87 SER A CA 1
ATOM 653 C C . SER A 1 87 ? -7.816 -3.480 28.998 1.00 85.38 87 SER A C 1
ATOM 655 O O . SER A 1 87 ? -6.800 -4.147 29.183 1.00 85.38 87 SER A O 1
ATOM 657 N N . LYS A 1 88 ? -8.415 -2.805 29.987 1.00 87.19 88 LYS A N 1
ATOM 658 C CA . LYS A 1 88 ? -7.910 -2.688 31.362 1.00 87.19 88 LYS A CA 1
ATOM 659 C C . LYS A 1 88 ? -8.626 -3.595 32.361 1.00 87.19 88 LYS A C 1
ATOM 661 O O . LYS A 1 88 ? -8.230 -3.631 33.525 1.00 87.19 88 LYS A O 1
ATOM 666 N N . ALA A 1 89 ? -9.668 -4.304 31.932 1.00 85.44 89 ALA A N 1
ATOM 667 C CA . ALA A 1 89 ? -10.371 -5.264 32.771 1.00 85.44 89 ALA A CA 1
ATOM 668 C C . ALA A 1 89 ? -9.467 -6.466 33.083 1.00 85.44 89 ALA A C 1
ATOM 670 O O . ALA A 1 89 ? -8.813 -7.012 32.185 1.00 85.44 89 ALA A O 1
ATOM 671 N N . SER A 1 90 ? -9.442 -6.877 34.353 1.00 75.75 90 SER A N 1
ATOM 672 C CA . SER A 1 90 ? -8.632 -8.000 34.848 1.00 75.75 90 SER A CA 1
ATOM 673 C C . SER A 1 90 ? -9.194 -9.375 34.473 1.00 75.75 90 SER A C 1
ATOM 675 O O . SER A 1 90 ? -8.436 -10.321 34.274 1.00 75.75 90 SER A O 1
ATOM 677 N N . SER A 1 91 ? -10.518 -9.497 34.355 1.00 80.38 91 SER A N 1
ATOM 678 C CA . SER A 1 91 ? -11.207 -10.716 33.921 1.00 80.38 91 SER A CA 1
ATOM 679 C C . SER A 1 91 ? -12.477 -10.355 33.159 1.00 80.38 91 SER A C 1
ATOM 681 O O . SER A 1 91 ? -13.115 -9.356 33.472 1.00 80.38 91 SER A O 1
ATOM 683 N N . ILE A 1 92 ? -12.832 -11.143 32.142 1.00 83.75 92 ILE A N 1
ATOM 684 C CA . ILE A 1 92 ? -14.030 -10.924 31.325 1.00 83.75 92 ILE A CA 1
ATOM 685 C C . ILE A 1 92 ? -14.700 -12.284 31.130 1.00 83.75 92 ILE A C 1
ATOM 687 O O . ILE A 1 92 ? -14.130 -13.183 30.519 1.00 83.75 92 ILE A O 1
ATOM 691 N N . ALA A 1 93 ? -15.880 -12.446 31.721 1.00 88.25 93 ALA A N 1
ATOM 692 C CA . ALA A 1 93 ? -16.680 -13.665 31.676 1.00 88.25 93 ALA A CA 1
ATOM 693 C C . ALA A 1 93 ? -18.141 -13.337 32.032 1.00 88.25 93 ALA A C 1
ATOM 695 O O . ALA A 1 93 ? -18.524 -12.169 32.170 1.00 88.25 93 ALA A O 1
ATOM 696 N N . GLY A 1 94 ? -18.957 -14.371 32.235 1.00 86.56 94 GLY A N 1
ATOM 697 C CA . GLY A 1 94 ? -20.322 -14.217 32.724 1.00 86.56 94 GLY A CA 1
ATOM 698 C C . GLY A 1 94 ? -20.406 -13.446 34.046 1.00 86.56 94 GLY A C 1
ATOM 699 O O . GLY A 1 94 ? -19.576 -13.590 34.942 1.00 86.56 94 GLY A O 1
ATOM 700 N N . ASN A 1 95 ? -21.467 -12.652 34.178 1.00 90.94 95 ASN A N 1
ATOM 701 C CA . ASN A 1 95 ? -21.757 -11.762 35.306 1.00 90.94 95 ASN A CA 1
ATOM 702 C C . ASN A 1 95 ? -20.776 -10.594 35.522 1.00 90.94 95 ASN A C 1
ATOM 704 O O . ASN A 1 95 ? -20.852 -9.931 36.560 1.00 90.94 95 ASN A O 1
ATOM 708 N N . TYR A 1 96 ? -19.864 -10.322 34.588 1.00 93.06 96 TYR A N 1
ATOM 709 C CA . TYR A 1 96 ? -18.911 -9.224 34.731 1.00 93.06 96 TYR A CA 1
ATOM 710 C C . TYR A 1 96 ? -19.595 -7.847 34.799 1.00 93.06 96 TYR A C 1
ATOM 712 O O . TYR A 1 96 ? -19.304 -7.044 35.688 1.00 93.06 96 TYR A O 1
ATOM 720 N N . VAL A 1 97 ? -20.555 -7.579 33.912 1.00 94.25 97 VAL A N 1
ATOM 721 C CA . VAL A 1 97 ? -21.256 -6.290 33.846 1.00 94.25 97 VAL A CA 1
ATOM 722 C C . VAL A 1 97 ? -22.245 -6.165 34.997 1.00 94.25 97 VAL A C 1
ATOM 724 O O . VAL A 1 97 ? -22.234 -5.163 35.715 1.00 94.25 97 VAL A O 1
ATOM 727 N N . ILE A 1 98 ? -23.087 -7.181 35.218 1.00 94.38 98 ILE A N 1
ATOM 728 C CA . ILE A 1 98 ? -24.074 -7.126 36.306 1.00 94.38 98 ILE A CA 1
ATOM 729 C C . ILE A 1 98 ? -23.401 -7.085 37.682 1.00 94.38 98 ILE A C 1
ATOM 731 O O . ILE A 1 98 ? -23.841 -6.339 38.560 1.00 94.38 98 ILE A O 1
ATOM 735 N N . GLY A 1 99 ? -22.323 -7.854 37.861 1.00 92.06 99 GLY A N 1
ATOM 736 C CA . GLY A 1 99 ? -21.520 -7.881 39.075 1.00 92.06 99 GLY A CA 1
ATOM 737 C C . GLY A 1 99 ? -20.791 -6.561 39.291 1.00 92.06 99 GLY A C 1
ATOM 738 O O . GLY A 1 99 ? -20.830 -6.031 40.396 1.00 92.06 99 GLY A O 1
ATOM 739 N N . GLY A 1 100 ? -20.211 -5.974 38.240 1.00 91.69 100 GLY A N 1
ATOM 740 C CA . GLY A 1 100 ? -19.570 -4.660 38.301 1.00 91.69 100 GLY A CA 1
ATOM 741 C C . GLY A 1 100 ? -20.529 -3.546 38.726 1.00 91.69 100 GLY A C 1
ATOM 742 O O . GLY A 1 100 ? -20.197 -2.761 39.614 1.00 91.69 100 GLY A O 1
ATOM 743 N N . LEU A 1 101 ? -21.746 -3.521 38.171 1.00 92.94 101 LEU A N 1
ATOM 744 C CA . LEU A 1 101 ? -22.791 -2.572 38.575 1.00 92.94 101 LEU A CA 1
ATOM 745 C C . LEU A 1 101 ? -23.253 -2.783 40.023 1.00 92.94 101 LEU A C 1
ATOM 747 O O . LEU A 1 101 ? -23.544 -1.809 40.715 1.00 92.94 101 LEU A O 1
ATOM 751 N N . ALA A 1 102 ? -23.351 -4.034 40.483 1.00 92.69 102 ALA A N 1
ATOM 752 C CA . ALA A 1 102 ? -23.756 -4.350 41.851 1.00 92.69 102 ALA A CA 1
ATOM 753 C C . ALA A 1 102 ? -22.664 -4.000 42.873 1.00 92.69 102 ALA A C 1
ATOM 755 O O . ALA A 1 102 ? -22.953 -3.342 43.863 1.00 92.69 102 ALA A O 1
ATOM 756 N N . ASN A 1 103 ? -21.413 -4.384 42.607 1.00 90.25 103 ASN A N 1
ATOM 757 C CA . ASN A 1 103 ? -20.272 -4.166 43.503 1.00 90.25 103 ASN A CA 1
ATOM 758 C C . ASN A 1 103 ? -19.929 -2.685 43.693 1.00 90.25 103 ASN A C 1
ATOM 760 O O . ASN A 1 103 ? -19.289 -2.329 44.675 1.00 90.25 103 ASN A O 1
ATOM 764 N N . LYS A 1 104 ? -20.324 -1.841 42.737 1.00 89.75 104 LYS A N 1
ATOM 765 C CA . LYS A 1 104 ? -20.132 -0.390 42.777 1.00 89.75 104 LYS A CA 1
ATOM 766 C C . LYS A 1 104 ? -21.392 0.373 43.220 1.00 89.75 104 LYS A C 1
ATOM 768 O O . LYS A 1 104 ? -21.450 1.585 43.046 1.00 89.75 104 LYS A O 1
ATOM 773 N N . ASP A 1 105 ? -22.415 -0.330 43.717 1.00 91.00 105 ASP A N 1
ATOM 774 C CA . ASP A 1 105 ? -23.702 0.223 44.175 1.00 91.00 105 ASP A CA 1
ATOM 775 C C . ASP A 1 105 ? -24.493 1.027 43.113 1.00 91.00 105 ASP A C 1
ATOM 777 O O . ASP A 1 105 ? -25.368 1.835 43.423 1.00 91.00 105 ASP A O 1
ATOM 781 N N . ILE A 1 106 ? -24.254 0.755 41.825 1.00 93.00 106 ILE A N 1
ATOM 782 C CA . ILE A 1 106 ? -24.874 1.458 40.683 1.00 93.00 106 ILE A CA 1
ATOM 783 C C . ILE A 1 106 ? -26.156 0.763 40.210 1.00 93.00 106 ILE A C 1
ATOM 785 O O . ILE A 1 106 ? -27.018 1.380 39.583 1.00 93.00 106 ILE A O 1
ATOM 789 N N . LEU A 1 107 ? -26.322 -0.529 40.501 1.00 93.25 107 LEU A N 1
ATOM 790 C CA . LEU A 1 107 ? -27.411 -1.342 39.952 1.00 93.25 107 LEU A CA 1
ATOM 791 C C . LEU A 1 107 ? -28.832 -0.747 40.137 1.00 93.25 107 LEU A C 1
ATOM 793 O O . LEU A 1 107 ? -29.627 -0.843 39.196 1.00 93.25 107 LEU A O 1
ATOM 797 N N . PRO A 1 108 ? -29.196 -0.107 41.270 1.00 93.31 108 PRO A N 1
ATOM 798 C CA . PRO A 1 108 ? -30.484 0.581 41.395 1.00 93.31 108 PRO A CA 1
ATOM 799 C C . PRO A 1 108 ? -30.652 1.739 40.400 1.00 93.31 108 PRO A C 1
ATOM 801 O O . PRO A 1 108 ? -31.712 1.861 39.786 1.00 93.31 108 PRO A O 1
ATOM 804 N N . ALA A 1 109 ? -29.604 2.544 40.202 1.00 92.12 109 ALA A N 1
ATOM 805 C CA . ALA A 1 109 ? -29.584 3.648 39.242 1.00 92.12 109 ALA A CA 1
ATOM 806 C C . ALA A 1 109 ? -29.612 3.144 37.787 1.00 92.12 109 ALA A C 1
ATOM 808 O O . ALA A 1 109 ? -30.226 3.754 36.911 1.00 92.12 109 ALA A O 1
ATOM 809 N N . TRP A 1 110 ? -28.991 1.990 37.518 1.00 94.69 110 TRP A N 1
ATOM 810 C CA . TRP A 1 110 ? -29.095 1.321 36.218 1.00 94.69 110 TRP A CA 1
ATOM 811 C C . TRP A 1 110 ? -30.540 0.917 35.917 1.00 94.69 110 TRP A C 1
ATOM 813 O O . TRP A 1 110 ? -31.075 1.236 34.858 1.00 94.69 110 TRP A O 1
ATOM 823 N N . ASN A 1 111 ? -31.210 0.270 36.874 1.00 94.00 111 ASN A N 1
ATOM 824 C CA . ASN A 1 111 ? -32.583 -0.208 36.694 1.00 94.00 111 ASN A CA 1
ATOM 825 C C . ASN A 1 111 ? -33.611 0.932 36.557 1.00 94.00 111 ASN A C 1
ATOM 827 O O . ASN A 1 111 ? -34.647 0.745 35.921 1.00 94.00 111 ASN A O 1
ATOM 831 N N . SER A 1 112 ? -33.359 2.107 37.147 1.00 92.50 112 SER A N 1
ATOM 832 C CA . SER A 1 112 ? -34.209 3.295 36.957 1.00 92.50 112 SER A CA 1
ATOM 833 C C . SER A 1 112 ? -33.978 3.984 35.603 1.00 92.50 112 SER A C 1
ATOM 835 O O . SER A 1 112 ? -34.791 4.810 35.178 1.00 92.50 112 SER A O 1
ATOM 837 N N . GLY A 1 113 ? -32.882 3.645 34.919 1.00 91.38 113 GLY A N 1
ATOM 838 C CA . GLY A 1 113 ? -32.439 4.276 33.683 1.00 91.38 113 GLY A CA 1
ATOM 839 C C . GLY A 1 113 ? -31.903 5.691 33.865 1.00 91.38 113 GLY A C 1
ATOM 840 O O . GLY A 1 113 ? -32.007 6.492 32.937 1.00 91.38 113 GLY A O 1
ATOM 841 N N . SER A 1 114 ? -31.359 6.005 35.047 1.00 92.00 114 SER A N 1
ATOM 842 C CA . SER A 1 114 ? -30.686 7.282 35.321 1.00 92.00 114 SER A CA 1
ATOM 843 C C . SER A 1 114 ? -29.190 7.259 35.002 1.00 92.00 114 SER A C 1
ATOM 845 O O . SER A 1 114 ? -28.542 8.296 35.082 1.00 92.00 114 SER A O 1
ATOM 847 N N . VAL A 1 115 ? -28.632 6.097 34.650 1.00 93.38 115 VAL A N 1
ATOM 848 C CA . VAL A 1 115 ? -27.232 5.941 34.225 1.00 93.38 115 VAL A CA 1
ATOM 849 C C . VAL A 1 115 ? -27.143 5.243 32.865 1.00 93.38 115 VAL A C 1
ATOM 851 O O . VAL A 1 115 ? -28.052 4.499 32.473 1.00 93.38 115 VAL A O 1
ATOM 854 N N . GLY A 1 116 ? -26.054 5.502 32.145 1.00 94.31 116 GLY A N 1
ATOM 855 C CA . GLY A 1 116 ? -25.710 4.889 30.862 1.00 94.31 116 GLY A CA 1
ATOM 856 C C . GLY A 1 116 ? -24.392 4.124 30.953 1.00 94.31 116 GLY A C 1
ATOM 857 O O . GLY A 1 116 ? -23.616 4.330 31.888 1.00 94.31 116 GLY A O 1
ATOM 858 N N . LEU A 1 117 ? -24.151 3.226 29.997 1.00 96.19 117 LEU A N 1
ATOM 859 C CA . LEU A 1 117 ? -22.945 2.400 29.942 1.00 96.19 117 LEU A CA 1
ATOM 860 C C . LEU A 1 117 ? -22.406 2.358 28.515 1.00 96.19 117 LEU A C 1
ATOM 862 O O . LEU A 1 117 ? -23.121 1.986 27.580 1.00 96.19 117 LEU A O 1
ATOM 866 N N . ILE A 1 118 ? -21.132 2.708 28.383 1.00 96.44 118 ILE A N 1
ATOM 867 C CA . ILE A 1 118 ? -20.367 2.635 27.145 1.00 96.44 118 ILE A CA 1
ATOM 868 C C . ILE A 1 118 ? -19.226 1.654 27.374 1.00 96.44 118 ILE A C 1
ATOM 870 O O . ILE A 1 118 ? -18.412 1.849 28.269 1.00 96.44 118 ILE A O 1
ATOM 874 N N . ILE A 1 119 ? -19.180 0.599 26.574 1.00 96.62 119 ILE A N 1
ATOM 875 C CA . ILE A 1 119 ? -18.178 -0.459 26.629 1.00 96.62 119 ILE A CA 1
ATOM 876 C C . ILE A 1 119 ? -17.241 -0.280 25.437 1.00 96.62 119 ILE A C 1
ATOM 878 O O . ILE A 1 119 ? -17.689 -0.218 24.297 1.00 96.62 119 ILE A O 1
ATOM 882 N N . ASP A 1 120 ? -15.943 -0.203 25.683 1.00 94.44 120 ASP A N 1
ATOM 883 C CA . ASP A 1 120 ? -14.916 -0.036 24.657 1.00 94.44 120 ASP A CA 1
ATOM 884 C C . ASP A 1 120 ? -13.942 -1.214 24.652 1.00 94.44 120 ASP A C 1
ATOM 886 O O . ASP A 1 120 ? -13.877 -1.996 25.604 1.00 94.44 120 ASP A O 1
ATOM 890 N N . SER A 1 121 ? -13.177 -1.331 23.569 1.00 90.25 121 SER A N 1
ATOM 891 C CA . SER A 1 121 ? -12.119 -2.333 23.414 1.00 90.25 121 SER A CA 1
ATOM 892 C C . SER A 1 121 ? -12.627 -3.788 23.420 1.00 90.25 121 SER A C 1
ATOM 894 O O . SER A 1 121 ? -11.957 -4.676 23.952 1.00 90.25 121 SER A O 1
ATOM 896 N N . LEU A 1 122 ? -13.794 -4.071 22.815 1.00 92.69 122 LEU A N 1
ATOM 897 C CA . LEU A 1 122 ? -14.332 -5.442 22.723 1.00 92.69 122 LEU A CA 1
ATOM 898 C C . LEU A 1 122 ? -13.381 -6.399 21.988 1.00 92.69 122 LEU A C 1
ATOM 900 O O . LEU A 1 122 ? -13.261 -7.563 22.366 1.00 92.69 122 LEU A O 1
ATOM 904 N N . ASP A 1 123 ? -12.658 -5.913 20.976 1.00 86.19 123 ASP A N 1
ATOM 905 C CA . ASP A 1 123 ? -11.637 -6.701 20.284 1.00 86.19 123 ASP A CA 1
ATOM 906 C C . ASP A 1 123 ? -10.457 -7.074 21.192 1.00 86.19 123 ASP A C 1
ATOM 908 O O . ASP A 1 123 ? -9.969 -8.199 21.136 1.00 86.19 123 ASP A O 1
ATOM 912 N N . GLU A 1 124 ? -10.057 -6.186 22.103 1.00 84.75 124 GLU A N 1
ATOM 913 C CA . GLU A 1 124 ? -8.991 -6.456 23.078 1.00 84.75 124 GLU A CA 1
ATOM 914 C C . GLU A 1 124 ? -9.438 -7.403 24.203 1.00 84.75 124 GLU A C 1
ATOM 916 O O . GLU A 1 124 ? -8.630 -8.122 24.799 1.00 84.75 124 GLU A O 1
ATOM 921 N N . ALA A 1 125 ? -10.737 -7.416 24.507 1.00 87.31 125 ALA A N 1
ATOM 922 C CA . ALA A 1 125 ? -11.341 -8.418 25.374 1.00 87.31 125 ALA A CA 1
ATOM 923 C C . ALA A 1 125 ? -11.279 -9.803 24.735 1.00 87.31 125 ALA A C 1
ATOM 925 O O . ALA A 1 125 ? -10.775 -10.741 25.351 1.00 87.31 125 ALA A O 1
ATOM 926 N N . ARG A 1 126 ? -11.752 -9.911 23.485 1.00 85.56 126 ARG A N 1
ATOM 927 C CA . ARG A 1 126 ? -11.844 -11.177 22.751 1.00 85.56 126 ARG A CA 1
ATOM 928 C C . ARG A 1 126 ? -10.499 -11.895 22.655 1.00 85.56 126 ARG A C 1
ATOM 930 O O . ARG A 1 126 ? -10.479 -13.120 22.738 1.00 85.56 126 ARG A O 1
ATOM 937 N N . LEU A 1 127 ? -9.400 -11.147 22.538 1.00 78.44 127 LEU A N 1
ATOM 938 C CA . LEU A 1 127 ? -8.034 -11.677 22.441 1.00 78.44 127 LEU A CA 1
ATOM 939 C C . LEU A 1 127 ? -7.523 -12.339 23.729 1.00 78.44 127 LEU A C 1
ATOM 941 O O . LEU A 1 127 ? -6.615 -13.163 23.671 1.00 78.44 127 LEU A O 1
ATOM 945 N N . ARG A 1 128 ? -8.097 -12.008 24.892 1.00 81.06 128 ARG A N 1
ATOM 946 C CA . ARG A 1 128 ? -7.641 -12.507 26.202 1.00 81.06 128 ARG A CA 1
ATOM 947 C C . ARG A 1 128 ? -8.519 -13.612 26.787 1.00 81.06 128 ARG A C 1
ATOM 949 O O . ARG A 1 128 ? -8.173 -14.159 27.832 1.00 81.06 128 ARG A O 1
ATOM 956 N N . VAL A 1 129 ? -9.640 -13.942 26.145 1.00 84.06 129 VAL A N 1
ATOM 957 C CA . VAL A 1 129 ? -10.640 -14.876 26.685 1.00 84.06 129 VAL A CA 1
ATOM 958 C C . VAL A 1 129 ? -10.964 -16.023 25.731 1.00 84.06 129 VAL A C 1
ATOM 960 O O . VAL A 1 129 ? -10.768 -15.930 24.519 1.00 84.06 129 VAL A O 1
ATOM 963 N N . THR A 1 130 ? -11.486 -17.122 26.282 1.00 85.06 130 THR A N 1
ATOM 964 C CA . THR A 1 130 ? -12.020 -18.234 25.480 1.00 85.06 130 THR A CA 1
ATOM 965 C C . THR A 1 130 ? -13.333 -17.843 24.800 1.00 85.06 130 THR A C 1
ATOM 967 O O . THR A 1 130 ? -14.005 -16.911 25.245 1.00 85.06 130 THR A O 1
ATOM 970 N N . GLN A 1 131 ? -13.726 -18.589 23.759 1.00 86.19 131 GLN A N 1
ATOM 971 C CA . GLN A 1 131 ? -15.026 -18.418 23.097 1.00 86.19 131 GLN A CA 1
ATOM 972 C C . GLN A 1 131 ? -16.180 -18.475 24.110 1.00 86.19 131 GLN A C 1
ATOM 974 O O . GLN A 1 131 ? -16.969 -17.541 24.185 1.00 86.19 131 GLN A O 1
ATOM 979 N N . ASP A 1 132 ? -16.207 -19.505 24.960 1.00 89.69 132 ASP A N 1
ATOM 980 C CA . ASP A 1 132 ? -17.250 -19.675 25.980 1.00 89.69 132 ASP A CA 1
ATOM 981 C C . ASP A 1 132 ? -17.325 -18.476 26.939 1.00 89.69 132 ASP A C 1
ATOM 983 O O . ASP A 1 132 ? -18.406 -17.991 27.259 1.00 89.69 132 ASP A O 1
ATOM 987 N N . SER A 1 133 ? -16.172 -17.940 27.360 1.00 90.94 133 SER A N 1
ATOM 988 C CA . SER A 1 133 ? -16.128 -16.782 28.267 1.00 90.94 133 SER A CA 1
ATOM 989 C C . SER A 1 133 ? -16.628 -15.504 27.587 1.00 90.94 133 SER A C 1
ATOM 991 O O . SER A 1 133 ? -17.254 -14.660 28.232 1.00 90.94 133 SER A O 1
ATOM 993 N N . PHE A 1 134 ? -16.358 -15.357 26.287 1.00 92.31 134 PHE A N 1
ATOM 994 C CA . PHE A 1 134 ? -16.846 -14.247 25.475 1.00 92.31 134 PHE A CA 1
ATOM 995 C C . PHE A 1 134 ? -18.365 -14.318 25.273 1.00 92.31 134 PHE A C 1
ATOM 997 O O . PHE A 1 134 ? -19.061 -13.321 25.474 1.00 92.31 134 PHE A O 1
ATOM 1004 N N . GLU A 1 135 ? -18.894 -15.501 24.956 1.00 94.12 135 GLU A N 1
ATOM 1005 C CA . GLU A 1 135 ? -20.335 -15.743 24.836 1.00 94.12 135 GLU A CA 1
ATOM 1006 C C . GLU A 1 135 ? -21.060 -15.513 26.169 1.00 94.12 135 GLU A C 1
ATOM 1008 O O . GLU A 1 135 ? -22.078 -14.820 26.208 1.00 94.12 135 GLU A O 1
ATOM 1013 N N . ASP A 1 136 ? -20.498 -15.993 27.282 1.00 95.25 136 ASP A N 1
ATOM 1014 C CA . ASP A 1 136 ? -21.037 -15.758 28.624 1.00 95.25 136 ASP A CA 1
ATOM 1015 C C . ASP A 1 136 ? -21.063 -14.265 28.994 1.00 95.25 136 ASP A C 1
ATOM 1017 O O . ASP A 1 136 ? -22.014 -13.788 29.627 1.00 95.25 136 ASP A O 1
ATOM 1021 N N . PHE A 1 137 ? -20.041 -13.507 28.589 1.00 96.06 137 PHE A N 1
ATOM 1022 C CA . PHE A 1 137 ? -20.006 -12.055 28.755 1.00 96.06 137 PHE A CA 1
ATOM 1023 C C . PHE A 1 137 ? -21.110 -11.363 27.938 1.00 96.06 137 PHE A C 1
ATOM 1025 O O . PHE A 1 137 ? -21.840 -10.527 28.475 1.00 96.06 137 PHE A O 1
ATOM 1032 N N . LEU A 1 138 ? -21.298 -11.731 26.667 1.00 96.94 138 LEU A N 1
ATOM 1033 C CA . LEU A 1 138 ? -22.359 -11.161 25.824 1.00 96.94 138 LEU A CA 1
ATOM 1034 C C . LEU A 1 138 ? -23.766 -11.554 26.304 1.00 96.94 138 LEU A C 1
ATOM 1036 O O . LEU A 1 138 ? -24.698 -10.745 26.238 1.00 96.94 138 LEU A O 1
ATOM 1040 N N . LEU A 1 139 ? -23.927 -12.751 26.871 1.00 96.12 139 LEU A N 1
ATOM 1041 C CA . LEU A 1 139 ? -25.152 -13.154 27.558 1.00 96.12 139 LEU A CA 1
ATOM 1042 C C . LEU A 1 139 ? -25.428 -12.267 28.781 1.00 96.12 139 LEU A C 1
ATOM 1044 O O . LEU A 1 139 ? -26.582 -11.903 29.032 1.00 96.12 139 LEU A O 1
ATOM 1048 N N . ASP A 1 140 ? -24.398 -11.906 29.548 1.00 96.62 140 ASP A N 1
ATOM 1049 C CA . ASP A 1 140 ? -24.534 -10.960 30.657 1.00 96.62 140 ASP A CA 1
ATOM 1050 C C . ASP A 1 140 ? -24.958 -9.569 30.163 1.00 96.62 140 ASP A C 1
ATOM 1052 O O . ASP A 1 140 ? -25.956 -9.024 30.638 1.00 96.62 140 ASP A O 1
ATOM 1056 N N . VAL A 1 141 ? -24.307 -9.042 29.122 1.00 97.00 141 VAL A N 1
ATOM 1057 C CA . VAL A 1 141 ? -24.699 -7.788 28.450 1.00 97.00 141 VAL A CA 1
ATOM 1058 C C . VAL A 1 141 ? -26.169 -7.826 28.005 1.00 97.00 141 VAL A C 1
ATOM 1060 O O . VAL A 1 141 ? -26.930 -6.889 28.265 1.00 97.00 141 VAL A O 1
ATOM 1063 N N . SER A 1 142 ? -26.617 -8.927 27.395 1.00 96.50 142 SER A N 1
ATOM 1064 C CA . SER A 1 142 ? -28.018 -9.125 26.993 1.00 96.50 142 SER A CA 1
ATOM 1065 C C . SER A 1 142 ? -28.979 -9.073 28.187 1.00 96.50 142 SER A C 1
ATOM 1067 O O . SER A 1 142 ? -30.026 -8.421 28.129 1.00 96.50 142 SER A O 1
ATOM 1069 N N . LYS A 1 143 ? -28.630 -9.706 29.311 1.00 95.44 143 LYS A N 1
ATOM 1070 C CA . LYS A 1 143 ? -29.445 -9.658 30.536 1.00 95.44 143 LYS A CA 1
ATOM 1071 C C . LYS A 1 143 ? -29.480 -8.256 31.139 1.00 95.44 143 LYS A C 1
ATOM 1073 O O . LYS A 1 143 ? -30.551 -7.808 31.546 1.00 95.44 143 LYS A O 1
ATOM 1078 N N . VAL A 1 144 ? -28.343 -7.564 31.190 1.00 96.06 144 VAL A N 1
ATOM 1079 C CA . VAL A 1 144 ? -28.213 -6.218 31.770 1.00 96.06 144 VAL A CA 1
ATOM 1080 C C . VAL A 1 144 ? -28.954 -5.173 30.936 1.00 96.06 144 VAL A C 1
ATOM 1082 O O . VAL A 1 144 ? -29.697 -4.364 31.501 1.00 96.06 144 VAL A O 1
ATOM 1085 N N . SER A 1 145 ? -28.825 -5.220 29.607 1.00 95.38 145 SER A N 1
ATOM 1086 C CA . SER A 1 145 ? -29.480 -4.281 28.682 1.00 95.38 145 SER A CA 1
ATOM 1087 C C . SER A 1 145 ? -31.009 -4.309 28.781 1.00 95.38 145 SER A C 1
ATOM 1089 O O . SER A 1 145 ? -31.662 -3.275 28.671 1.00 95.38 145 SER A O 1
ATOM 1091 N N . LYS A 1 146 ? -31.613 -5.466 29.088 1.00 94.50 146 LYS A N 1
ATOM 1092 C CA . LYS A 1 146 ? -33.070 -5.593 29.287 1.00 94.50 146 LYS A CA 1
ATOM 1093 C C . LYS A 1 146 ? -33.583 -4.870 30.541 1.00 94.50 146 LYS A C 1
ATOM 1095 O O . LYS A 1 146 ? -34.785 -4.627 30.642 1.00 94.50 146 LYS A O 1
ATOM 1100 N N . ARG A 1 147 ? -32.707 -4.531 31.496 1.00 94.69 147 ARG A N 1
ATOM 1101 C CA . ARG A 1 147 ? -33.080 -3.902 32.780 1.00 94.69 147 ARG A CA 1
ATOM 1102 C C . ARG A 1 147 ? -33.080 -2.375 32.741 1.00 94.69 147 ARG A C 1
ATOM 1104 O O . ARG A 1 147 ? -33.623 -1.767 33.655 1.00 94.69 147 ARG A O 1
ATOM 1111 N N . ASN A 1 148 ? -32.504 -1.769 31.705 1.00 92.19 148 ASN A N 1
ATOM 1112 C CA . ASN A 1 148 ? -32.433 -0.322 31.527 1.00 92.19 148 ASN A CA 1
ATOM 1113 C C . ASN A 1 148 ? -33.103 0.063 30.204 1.00 92.19 148 ASN A C 1
ATOM 1115 O O . ASN A 1 148 ? -33.023 -0.664 29.216 1.00 92.19 148 ASN A O 1
ATOM 1119 N N . LYS A 1 149 ? -33.824 1.185 30.192 1.00 90.12 149 LYS A N 1
ATOM 1120 C CA . LYS A 1 149 ? -34.438 1.732 28.973 1.00 90.12 149 LYS A CA 1
ATOM 1121 C C . LYS A 1 149 ? -33.400 2.317 28.006 1.00 90.12 149 LYS A C 1
ATOM 1123 O O . LYS A 1 149 ? -33.674 2.361 26.815 1.00 90.12 149 LYS A O 1
ATOM 1128 N N . ASN A 1 150 ? -32.256 2.760 28.525 1.00 92.06 150 ASN A N 1
ATOM 1129 C CA . ASN A 1 150 ? -31.162 3.330 27.749 1.00 92.06 150 ASN A CA 1
ATOM 1130 C C . ASN A 1 150 ? -30.318 2.196 27.138 1.00 92.06 150 ASN A C 1
ATOM 1132 O O . ASN A 1 150 ? -30.066 1.204 27.834 1.00 92.06 150 ASN A O 1
ATOM 1136 N N . PRO A 1 151 ? -29.860 2.323 25.881 1.00 94.25 151 PRO A N 1
ATOM 1137 C CA . PRO A 1 151 ? -29.022 1.308 25.255 1.00 94.25 151 PRO A CA 1
ATOM 1138 C C . PRO A 1 151 ? -27.634 1.222 25.907 1.00 94.25 151 PRO A C 1
ATOM 1140 O O . PRO A 1 151 ? -27.070 2.232 26.328 1.00 94.25 151 PRO A O 1
ATOM 1143 N N . ILE A 1 152 ? -27.060 0.016 25.934 1.00 97.00 152 ILE A N 1
ATOM 1144 C CA . ILE A 1 152 ? -25.613 -0.172 26.137 1.00 97.00 152 ILE A CA 1
ATOM 1145 C C . ILE A 1 152 ? -24.922 0.065 24.797 1.00 97.00 152 ILE A C 1
ATOM 1147 O O . ILE A 1 152 ? -25.324 -0.524 23.797 1.00 97.00 152 ILE A O 1
ATOM 1151 N N . ILE A 1 153 ? -23.878 0.887 24.762 1.00 96.81 153 ILE A N 1
ATOM 1152 C CA . ILE A 1 153 ? -23.130 1.159 23.527 1.00 96.81 153 ILE A CA 1
ATOM 1153 C C . ILE A 1 153 ? -21.800 0.418 23.588 1.00 96.81 153 ILE A C 1
ATOM 1155 O O . ILE A 1 153 ? -21.091 0.558 24.578 1.00 96.81 153 ILE A O 1
ATOM 1159 N N . ILE A 1 154 ? -21.462 -0.373 22.569 1.00 97.06 154 ILE A N 1
ATOM 1160 C CA . ILE A 1 154 ? -20.271 -1.233 22.566 1.00 97.06 154 ILE A CA 1
ATOM 1161 C C . ILE A 1 154 ? -19.409 -0.943 21.342 1.00 97.06 154 ILE A C 1
ATOM 1163 O O . ILE A 1 154 ? -19.906 -0.965 20.219 1.00 97.06 154 ILE A O 1
ATOM 1167 N N . PHE A 1 155 ? -18.116 -0.717 21.552 1.00 94.94 155 PHE A N 1
ATOM 1168 C CA . PHE A 1 155 ? -17.142 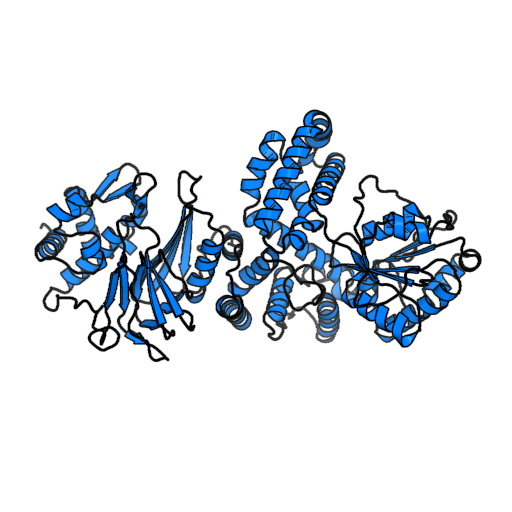-0.439 20.501 1.00 94.94 155 PHE A CA 1
ATOM 1169 C C . PHE A 1 155 ? -16.204 -1.624 20.271 1.00 94.94 155 PHE A C 1
ATOM 1171 O O . PHE A 1 155 ? -15.711 -2.248 21.213 1.00 94.94 155 PHE A O 1
ATOM 1178 N N . GLY A 1 156 ? -15.905 -1.897 19.002 1.00 90.94 156 GLY A N 1
ATOM 1179 C CA . GLY A 1 156 ? -14.981 -2.956 18.610 1.00 90.94 156 GLY A CA 1
ATOM 1180 C C . GLY A 1 156 ? -14.565 -2.860 17.146 1.00 90.94 156 GLY A C 1
ATOM 1181 O O . GLY A 1 156 ? -15.059 -2.034 16.375 1.00 90.94 156 GLY A O 1
ATOM 1182 N N . ARG A 1 157 ? -13.601 -3.685 16.740 1.00 85.88 157 ARG A N 1
ATOM 1183 C CA . ARG A 1 157 ? -13.274 -3.859 15.317 1.00 85.88 157 ARG A CA 1
ATOM 1184 C C . ARG A 1 157 ? -14.375 -4.635 14.587 1.00 85.88 157 ARG A C 1
ATOM 1186 O O . ARG A 1 157 ? -15.054 -5.451 15.200 1.00 85.88 157 ARG A O 1
ATOM 1193 N N . VAL A 1 158 ? -14.487 -4.396 13.277 1.00 83.69 158 VAL A N 1
ATOM 1194 C CA . VAL A 1 158 ? -15.548 -4.914 12.389 1.00 83.69 158 VAL A CA 1
ATOM 1195 C C . VAL A 1 158 ? -15.866 -6.390 12.656 1.00 83.69 158 VAL A C 1
ATOM 1197 O O . VAL A 1 158 ? -16.972 -6.699 13.077 1.00 83.69 158 VAL A O 1
ATOM 1200 N N . GLY A 1 159 ? -14.879 -7.286 12.536 1.00 82.12 159 GLY A N 1
ATOM 1201 C CA . GLY A 1 159 ? -15.116 -8.726 12.701 1.00 82.12 159 GLY A CA 1
ATOM 1202 C C . GLY A 1 159 ? -15.591 -9.143 14.100 1.00 82.12 159 GLY A C 1
ATOM 1203 O O . GLY A 1 159 ? -16.413 -10.044 14.221 1.00 82.12 159 GLY A O 1
ATOM 1204 N N . ILE A 1 160 ? -15.130 -8.471 15.163 1.00 87.88 160 ILE A N 1
ATOM 1205 C CA . ILE A 1 160 ? -15.584 -8.773 16.535 1.00 87.88 160 ILE A CA 1
ATOM 1206 C C . ILE A 1 160 ? -16.987 -8.216 16.787 1.00 87.88 160 ILE A C 1
ATOM 1208 O O . ILE A 1 160 ? -17.776 -8.818 17.511 1.00 87.88 160 ILE A O 1
ATOM 1212 N N . ILE A 1 161 ? -17.320 -7.079 16.176 1.00 92.69 161 ILE A N 1
ATOM 1213 C CA . ILE A 1 161 ? -18.672 -6.522 16.227 1.00 92.69 161 ILE A CA 1
ATOM 1214 C C . ILE A 1 161 ? -19.659 -7.393 15.447 1.00 92.69 161 ILE A C 1
ATOM 1216 O O . ILE A 1 161 ? -20.761 -7.611 15.937 1.00 92.69 161 ILE A O 1
ATOM 1220 N N . GLU A 1 162 ? -19.270 -7.939 14.295 1.00 90.31 162 GLU A N 1
ATOM 1221 C CA . GLU A 1 162 ? -20.079 -8.910 13.547 1.00 90.31 162 GLU A CA 1
ATOM 1222 C C . GLU A 1 162 ? -20.365 -10.172 14.375 1.00 90.31 162 GLU A C 1
ATOM 1224 O O . GLU A 1 162 ? -21.514 -10.606 14.465 1.00 90.31 162 GLU A O 1
ATOM 1229 N N . GLU A 1 163 ? -19.346 -10.728 15.041 1.00 91.19 163 GLU A N 1
ATOM 1230 C CA . GLU A 1 163 ? -19.511 -11.870 15.950 1.00 91.19 163 GLU A CA 1
ATOM 1231 C C . GLU A 1 163 ? -20.450 -11.528 17.120 1.00 91.19 163 GLU A C 1
ATOM 1233 O O . GLU A 1 163 ? -21.395 -12.267 17.410 1.00 91.19 163 GLU A O 1
ATOM 1238 N N . ALA A 1 164 ? -20.241 -10.377 17.766 1.00 94.50 164 ALA A N 1
ATOM 1239 C CA . ALA A 1 164 ? -21.082 -9.927 18.870 1.00 94.50 164 ALA A CA 1
ATOM 1240 C C . ALA A 1 164 ? -22.528 -9.664 18.433 1.00 94.50 164 ALA A C 1
ATOM 1242 O O . ALA A 1 164 ? -23.459 -9.988 19.172 1.00 94.50 164 ALA A O 1
ATOM 1243 N N . TRP A 1 165 ? -22.727 -9.111 17.235 1.00 95.19 165 TRP A N 1
ATOM 1244 C CA . TRP A 1 165 ? -24.043 -8.902 16.643 1.00 95.19 165 TRP A CA 1
ATOM 1245 C C . TRP A 1 165 ? -24.766 -10.230 16.431 1.00 95.19 165 TRP A C 1
ATOM 1247 O O . TRP A 1 165 ? -25.916 -10.358 16.847 1.00 95.19 165 TRP A O 1
ATOM 1257 N N . LEU A 1 166 ? -24.084 -11.238 15.876 1.00 93.25 166 LEU A N 1
ATOM 1258 C CA . LEU A 1 166 ? -24.653 -12.570 15.672 1.00 93.25 166 LEU A CA 1
ATOM 1259 C C . LEU A 1 166 ? -25.126 -13.177 17.003 1.00 93.25 166 LEU A C 1
ATOM 1261 O O . LEU A 1 166 ? -26.249 -13.664 17.111 1.00 93.25 166 LEU A O 1
ATOM 1265 N N . ILE A 1 167 ? -24.303 -13.095 18.049 1.00 94.38 167 ILE A N 1
ATOM 1266 C CA . ILE A 1 167 ? -24.641 -13.636 19.372 1.00 94.38 167 ILE A CA 1
ATOM 1267 C C . ILE A 1 167 ? -25.797 -12.849 20.015 1.00 94.38 167 ILE A C 1
ATOM 1269 O O . ILE A 1 167 ? -26.773 -13.424 20.499 1.00 94.38 167 ILE A O 1
ATOM 1273 N N . LEU A 1 168 ? -25.733 -11.517 20.020 1.00 95.06 168 LEU A N 1
ATOM 1274 C CA . LEU A 1 168 ? -26.744 -10.685 20.674 1.00 95.06 168 LEU A CA 1
ATOM 1275 C C . LEU A 1 168 ? -28.088 -10.708 19.935 1.00 95.06 168 LEU A C 1
ATOM 1277 O O . LEU A 1 168 ? -29.135 -10.837 20.578 1.00 95.06 168 LEU A O 1
ATOM 1281 N N . SER A 1 169 ? -28.068 -10.584 18.609 1.00 92.62 169 SER A N 1
ATOM 1282 C CA . SER A 1 169 ? -29.268 -10.492 17.781 1.00 92.62 169 SER A CA 1
ATOM 1283 C C . SER A 1 169 ? -29.879 -11.866 17.513 1.00 92.62 169 SER A C 1
ATOM 1285 O O . SER A 1 169 ? -31.013 -12.104 17.922 1.00 92.62 169 SER A O 1
ATOM 1287 N N . GLU A 1 170 ? -29.125 -12.809 16.941 1.00 90.44 170 GLU A N 1
ATOM 1288 C CA . GLU A 1 170 ? -29.682 -14.100 16.507 1.00 90.44 170 GLU A CA 1
ATOM 1289 C C . GLU A 1 170 ? -29.877 -15.083 17.671 1.00 90.44 170 GLU A C 1
ATOM 1291 O O . GLU A 1 170 ? -30.883 -15.792 17.728 1.00 90.44 170 GLU A O 1
ATOM 1296 N N . ILE A 1 171 ? -28.951 -15.124 18.639 1.00 91.12 171 ILE A N 1
ATOM 1297 C CA . ILE A 1 171 ? -29.029 -16.084 19.758 1.00 91.12 171 ILE A CA 1
ATOM 1298 C C . ILE A 1 171 ? -29.845 -15.515 20.925 1.00 91.12 171 ILE A C 1
ATOM 1300 O O . ILE A 1 171 ? -30.633 -16.226 21.556 1.00 91.12 171 ILE A O 1
ATOM 1304 N N . HIS A 1 172 ? -29.669 -14.232 21.246 1.00 91.88 172 HIS A N 1
ATOM 1305 C CA . HIS A 1 172 ? -30.292 -13.616 22.423 1.00 91.88 172 HIS A CA 1
ATOM 1306 C C . HIS A 1 172 ? -31.479 -12.690 22.127 1.00 91.88 172 HIS A C 1
ATOM 1308 O O . HIS A 1 172 ? -32.094 -12.182 23.082 1.00 91.88 172 HIS A O 1
ATOM 1314 N N . ASN A 1 173 ? -31.839 -12.530 20.848 1.00 91.56 173 ASN A N 1
ATOM 1315 C CA . ASN A 1 173 ? -32.981 -11.754 20.364 1.00 91.56 173 ASN A CA 1
ATOM 1316 C C . ASN A 1 173 ? -32.986 -10.309 20.896 1.00 91.56 173 ASN A C 1
ATOM 1318 O O . ASN A 1 173 ? -33.983 -9.820 21.437 1.00 91.56 173 ASN A O 1
ATOM 1322 N N . ILE A 1 174 ? -31.826 -9.653 20.824 1.00 92.81 174 ILE A N 1
ATOM 1323 C CA . ILE A 1 174 ? -31.647 -8.239 21.156 1.00 92.81 174 ILE A CA 1
ATOM 1324 C C . ILE A 1 174 ? -31.740 -7.397 19.883 1.00 92.81 174 ILE A C 1
ATOM 1326 O O . ILE A 1 174 ? -31.047 -7.663 18.904 1.00 92.81 174 ILE A O 1
ATOM 1330 N N . ASN A 1 175 ? -32.542 -6.328 19.926 1.00 90.94 175 ASN A N 1
ATOM 1331 C CA . ASN A 1 175 ? -32.478 -5.285 18.906 1.00 90.94 175 ASN A CA 1
ATOM 1332 C C . ASN A 1 175 ? -31.136 -4.544 19.024 1.00 90.94 175 ASN A C 1
ATOM 1334 O O . ASN A 1 175 ? -30.891 -3.869 20.036 1.00 90.94 175 ASN A O 1
ATOM 1338 N N . CYS A 1 176 ? -30.285 -4.740 18.016 1.00 91.94 176 CYS A N 1
ATOM 1339 C CA . CYS A 1 176 ? -28.873 -4.401 18.051 1.00 91.94 176 CYS A CA 1
ATOM 1340 C C . CYS A 1 176 ? -28.401 -3.770 16.728 1.00 91.94 176 CYS A C 1
ATOM 1342 O O . CYS A 1 176 ? -27.756 -4.449 15.932 1.00 91.94 176 CYS A O 1
ATOM 1344 N N . PRO A 1 177 ? -28.744 -2.500 16.443 1.00 93.31 177 PRO A N 1
ATOM 1345 C CA . PRO A 1 177 ? -28.222 -1.817 15.263 1.00 93.31 177 PRO A CA 1
ATOM 1346 C C . PRO A 1 177 ? -26.697 -1.672 15.340 1.00 93.31 177 PRO A C 1
ATOM 1348 O O . PRO A 1 177 ? -26.135 -1.405 16.411 1.00 93.31 177 PRO A O 1
ATOM 1351 N N . VAL A 1 178 ? -26.044 -1.816 14.185 1.00 93.94 178 VAL A N 1
ATOM 1352 C CA . VAL A 1 178 ? -24.594 -1.650 14.036 1.00 93.94 178 VAL A CA 1
ATOM 1353 C C . VAL A 1 178 ? -24.295 -0.382 13.251 1.00 93.94 178 VAL A C 1
ATOM 1355 O O . VAL A 1 178 ? -24.864 -0.161 12.185 1.00 93.94 178 VAL A O 1
ATOM 1358 N N . PHE A 1 179 ? -23.385 0.436 13.767 1.00 92.25 179 PHE A N 1
ATOM 1359 C CA . PHE A 1 179 ? -22.877 1.623 13.090 1.00 92.25 179 PHE A CA 1
ATOM 1360 C C . PHE A 1 179 ? -21.410 1.454 12.731 1.00 92.25 179 PHE A C 1
ATOM 1362 O O . PHE A 1 179 ? -20.629 1.000 13.563 1.00 92.25 179 PHE A O 1
ATOM 1369 N N . ASP A 1 180 ? -21.025 1.896 11.543 1.00 89.12 180 ASP A N 1
ATOM 1370 C CA . ASP A 1 180 ? -19.637 1.985 11.116 1.00 89.12 180 ASP A CA 1
ATOM 1371 C C . ASP A 1 180 ? -19.114 3.415 11.308 1.00 89.12 180 ASP A C 1
ATOM 1373 O O . ASP A 1 180 ? -19.778 4.390 10.947 1.00 89.12 180 ASP A O 1
ATOM 1377 N N . ILE A 1 181 ? -17.921 3.557 11.895 1.00 88.62 181 ILE A N 1
ATOM 1378 C CA . ILE A 1 181 ? -17.213 4.844 11.925 1.00 88.62 181 ILE A CA 1
ATOM 1379 C C . ILE A 1 181 ? -16.611 5.108 10.549 1.00 88.62 181 ILE A C 1
ATOM 1381 O O . ILE A 1 181 ? -15.736 4.372 10.086 1.00 88.62 181 ILE A O 1
ATOM 1385 N N . GLU A 1 182 ? -17.040 6.206 9.942 1.00 86.50 182 GLU A N 1
ATOM 1386 C CA . GLU A 1 182 ? -16.542 6.669 8.655 1.00 86.50 182 GLU A CA 1
ATOM 1387 C C . GLU A 1 182 ? -15.153 7.307 8.775 1.00 86.50 182 GLU A C 1
ATOM 1389 O O . GLU A 1 182 ? -14.790 7.909 9.791 1.00 86.50 182 GLU A O 1
ATOM 1394 N N . PHE A 1 183 ? -14.378 7.231 7.693 1.00 86.38 183 PHE A N 1
ATOM 1395 C CA . PHE A 1 183 ? -13.139 7.998 7.567 1.00 86.38 183 PHE A CA 1
ATOM 1396 C C . PHE A 1 183 ? -13.431 9.501 7.461 1.00 86.38 183 PHE A C 1
ATOM 1398 O O . PHE A 1 183 ? -14.496 9.923 6.989 1.00 86.38 183 PHE A O 1
ATOM 1405 N N . PHE A 1 184 ? -12.460 10.325 7.856 1.00 88.62 184 PHE A N 1
ATOM 1406 C CA . PHE A 1 184 ? -12.601 11.772 7.753 1.00 88.62 184 PHE A CA 1
ATOM 1407 C C . PHE A 1 184 ? -12.722 12.214 6.292 1.00 88.62 184 PHE A C 1
ATOM 1409 O O . PHE A 1 184 ? -11.959 11.785 5.425 1.00 88.62 184 PHE A O 1
ATOM 1416 N N . ASN A 1 185 ? -13.680 13.098 6.017 1.00 88.88 185 ASN A N 1
ATOM 1417 C CA . ASN A 1 185 ? -13.706 13.839 4.757 1.00 88.88 185 ASN A CA 1
ATOM 1418 C C . ASN A 1 185 ? -12.656 14.969 4.766 1.00 88.88 185 ASN A C 1
ATOM 1420 O O . ASN A 1 185 ? -11.969 15.190 5.757 1.00 88.88 185 ASN A O 1
ATOM 1424 N N . GLU A 1 186 ? -12.533 15.715 3.668 1.00 89.75 186 GLU A N 1
ATOM 1425 C CA . GLU A 1 186 ? -11.544 16.801 3.532 1.00 89.75 186 GLU A CA 1
ATOM 1426 C C . GLU A 1 186 ? -11.645 17.871 4.632 1.00 89.75 186 GLU A C 1
ATOM 1428 O O . GLU A 1 186 ? -10.630 18.319 5.172 1.00 89.75 186 GLU A O 1
ATOM 1433 N N . SER A 1 187 ? -12.871 18.276 4.984 1.00 90.44 187 SER A N 1
ATOM 1434 C CA . SER A 1 187 ? -13.102 19.292 6.015 1.00 9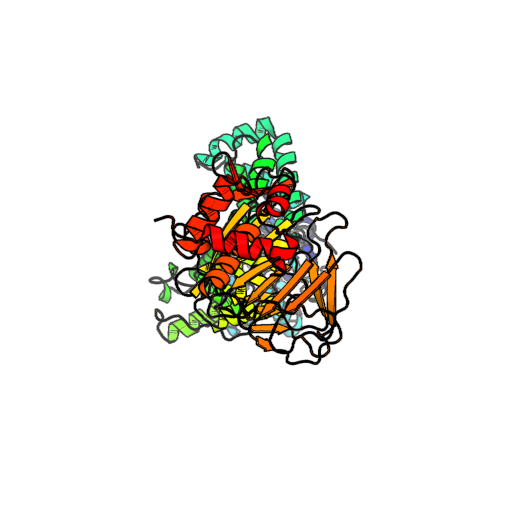0.44 187 SER A CA 1
ATOM 1435 C C . SER A 1 187 ? -12.696 18.769 7.388 1.00 90.44 187 SER A C 1
ATOM 1437 O O . SER A 1 187 ? -12.023 19.464 8.141 1.00 90.44 187 SER A O 1
ATOM 1439 N N . GLU A 1 188 ? -13.072 17.534 7.701 1.00 91.38 188 GLU A N 1
ATOM 1440 C CA . GLU A 1 188 ? -12.756 16.897 8.979 1.00 91.38 188 GLU A CA 1
ATOM 1441 C C . GLU A 1 188 ? -11.265 16.589 9.108 1.00 91.38 188 GLU A C 1
ATOM 1443 O O . GLU A 1 188 ? -10.696 16.764 10.181 1.00 91.38 188 GLU A O 1
ATOM 1448 N N . ALA A 1 189 ? -10.615 16.186 8.016 1.00 91.88 189 ALA A N 1
ATOM 1449 C CA . ALA A 1 189 ? -9.177 15.969 7.960 1.00 91.88 189 ALA A CA 1
ATOM 1450 C C . ALA A 1 189 ? -8.405 17.273 8.211 1.00 91.88 189 ALA A C 1
ATOM 1452 O O . ALA A 1 189 ? -7.443 17.287 8.981 1.00 91.88 189 ALA A O 1
ATOM 1453 N N . THR A 1 190 ? -8.870 18.379 7.620 1.00 92.81 190 THR A N 1
ATOM 1454 C CA . THR A 1 190 ? -8.324 19.722 7.866 1.00 92.81 190 THR A CA 1
ATOM 1455 C C . THR A 1 190 ? -8.468 20.101 9.340 1.00 92.81 190 THR A C 1
ATOM 1457 O O . THR A 1 190 ? -7.476 20.432 9.991 1.00 92.81 190 THR A O 1
ATOM 1460 N N . ASP A 1 191 ? -9.675 19.968 9.897 1.00 92.38 191 ASP A N 1
ATOM 1461 C CA . ASP A 1 191 ? -9.955 20.270 11.305 1.00 92.38 191 ASP A CA 1
ATOM 1462 C C . ASP A 1 191 ? -9.138 19.380 12.261 1.00 92.38 191 ASP A C 1
ATOM 1464 O O . ASP A 1 191 ? -8.680 19.832 13.315 1.00 92.38 191 ASP A O 1
ATOM 1468 N N . PHE A 1 192 ? -8.922 18.113 11.899 1.00 92.38 192 PHE A N 1
ATOM 1469 C CA . PHE A 1 192 ? -8.119 17.166 12.668 1.00 92.38 192 PHE A CA 1
ATOM 1470 C C . PHE A 1 192 ? -6.645 17.563 12.710 1.00 92.38 192 PHE A C 1
ATOM 1472 O O . PHE A 1 192 ? -6.026 17.494 13.777 1.00 92.38 192 PHE A O 1
ATOM 1479 N N . ILE A 1 193 ? -6.077 17.998 11.582 1.00 92.81 193 ILE A N 1
ATOM 1480 C CA . ILE A 1 193 ? -4.698 18.493 11.538 1.00 92.81 193 ILE A CA 1
ATOM 1481 C C . ILE A 1 193 ? -4.575 19.784 12.355 1.00 92.81 193 ILE A C 1
ATOM 1483 O O . ILE A 1 193 ? -3.672 19.887 13.184 1.00 92.81 193 ILE A O 1
ATOM 1487 N N . GLU A 1 194 ? -5.502 20.738 12.202 1.00 92.50 194 GLU A N 1
ATOM 1488 C CA . GLU A 1 194 ? -5.503 21.989 12.979 1.00 92.50 194 GLU A CA 1
ATOM 1489 C C . GLU A 1 194 ? -5.501 21.717 14.494 1.00 92.50 194 GLU A C 1
ATOM 1491 O O . GLU A 1 194 ? -4.652 22.235 15.228 1.00 92.50 194 GLU A O 1
ATOM 1496 N N . LYS A 1 195 ? -6.392 20.839 14.972 1.00 91.56 195 LYS A N 1
ATOM 1497 C CA . LYS A 1 195 ? -6.465 20.460 16.393 1.00 91.56 195 LYS A CA 1
ATOM 1498 C C . LYS A 1 195 ? -5.229 19.702 16.872 1.00 91.56 195 LYS A C 1
ATOM 1500 O O . LYS A 1 195 ? -4.788 19.900 18.005 1.00 91.56 195 LYS A O 1
ATOM 1505 N N . ASN A 1 196 ? -4.624 18.869 16.026 1.00 91.31 196 ASN A N 1
ATOM 1506 C CA . ASN A 1 196 ? -3.369 18.209 16.376 1.00 91.31 196 ASN A CA 1
ATOM 1507 C C . ASN A 1 196 ? -2.199 19.184 16.474 1.00 91.31 196 ASN A C 1
ATOM 1509 O O . ASN A 1 196 ? -1.384 19.035 17.380 1.00 91.31 196 ASN A O 1
ATOM 1513 N N . LEU A 1 197 ? -2.113 20.189 15.601 1.00 92.38 197 LEU A N 1
ATOM 1514 C CA . LEU A 1 197 ? -1.079 21.222 15.694 1.00 92.38 197 LEU A CA 1
ATOM 1515 C C . LEU A 1 197 ? -1.215 22.041 16.981 1.00 92.38 197 LEU A C 1
ATOM 1517 O O . LEU A 1 197 ? -0.205 22.314 17.629 1.00 92.38 197 LEU A O 1
ATOM 1521 N N . LEU A 1 198 ? -2.445 22.359 17.400 1.00 90.50 198 LEU A N 1
ATOM 1522 C CA . LEU A 1 198 ? -2.700 22.981 18.704 1.00 90.50 198 LEU A CA 1
ATOM 1523 C C . LEU A 1 198 ? -2.188 22.096 19.849 1.00 90.50 198 LEU A C 1
ATOM 1525 O O . LEU A 1 198 ? -1.399 22.564 20.669 1.00 90.50 198 LEU A O 1
ATOM 1529 N N . ARG A 1 199 ? -2.515 20.799 19.845 1.00 88.19 199 ARG A N 1
ATOM 1530 C CA . ARG A 1 199 ? -2.004 19.830 20.834 1.00 88.19 199 ARG A CA 1
ATOM 1531 C C . ARG A 1 199 ? -0.472 19.741 20.836 1.00 88.19 199 ARG A C 1
ATOM 1533 O O . ARG A 1 199 ? 0.151 19.674 21.892 1.00 88.19 199 ARG A O 1
ATOM 1540 N N . LEU A 1 200 ? 0.161 19.739 19.663 1.00 90.31 200 LEU A N 1
ATOM 1541 C CA . LEU A 1 200 ? 1.623 19.718 19.542 1.00 90.31 200 LEU A CA 1
ATOM 1542 C C . LEU A 1 200 ? 2.253 21.011 20.077 1.00 90.31 200 LEU A C 1
ATOM 1544 O O . LEU A 1 200 ? 3.328 20.953 20.676 1.00 90.31 200 LEU A O 1
ATOM 1548 N N . SER A 1 201 ? 1.573 22.151 19.929 1.00 89.31 201 SER A N 1
ATOM 1549 C CA . SER A 1 201 ? 2.022 23.445 20.457 1.00 89.31 201 SER A CA 1
ATOM 1550 C C . SER A 1 201 ? 2.057 23.509 21.989 1.00 89.31 201 SER A C 1
ATOM 1552 O O . SER A 1 201 ? 2.851 24.261 22.552 1.00 89.31 201 SER A O 1
ATOM 1554 N N . GLU A 1 202 ? 1.242 22.689 22.658 1.00 87.31 202 GLU A N 1
ATOM 1555 C CA . GLU A 1 202 ? 1.213 22.539 24.119 1.00 87.31 202 GLU A CA 1
ATOM 1556 C C . GLU A 1 202 ? 2.305 21.582 24.632 1.00 87.31 202 GLU A C 1
ATOM 1558 O O . GLU A 1 202 ? 2.579 21.513 25.832 1.00 87.31 202 GLU A O 1
ATOM 1563 N N . SER A 1 203 ? 2.958 20.837 23.735 1.00 82.81 203 SER A N 1
ATOM 1564 C CA . SER A 1 203 ? 4.014 19.901 24.111 1.00 82.81 203 SER A CA 1
ATOM 1565 C C . SER A 1 203 ? 5.315 20.620 24.492 1.00 82.81 203 SER A C 1
ATOM 1567 O O . SER A 1 203 ? 5.665 21.672 23.961 1.00 82.81 203 SER A O 1
ATOM 1569 N N . GLN A 1 204 ? 6.107 20.011 25.379 1.00 77.94 204 GLN A N 1
ATOM 1570 C CA . GLN A 1 204 ? 7.404 20.568 25.797 1.00 77.94 204 GLN A CA 1
ATOM 1571 C C . GLN A 1 204 ? 8.546 20.315 24.792 1.00 77.94 204 GLN A C 1
ATOM 1573 O O . GLN A 1 204 ? 9.709 20.625 25.076 1.00 77.94 204 GLN A O 1
ATOM 1578 N N . ARG A 1 205 ? 8.251 19.745 23.616 1.00 83.81 205 ARG A N 1
ATOM 1579 C CA . ARG A 1 205 ? 9.275 19.383 22.629 1.00 83.81 205 ARG A CA 1
ATOM 1580 C C . ARG A 1 205 ? 9.856 20.623 21.959 1.00 83.81 205 ARG A C 1
ATOM 1582 O O . ARG A 1 205 ? 9.136 21.517 21.526 1.00 83.81 205 ARG A O 1
ATOM 1589 N N . GLN A 1 206 ? 11.185 20.659 21.848 1.00 83.94 206 GLN A N 1
ATOM 1590 C CA . GLN A 1 206 ? 11.924 21.801 21.301 1.00 83.94 206 GLN A CA 1
ATOM 1591 C C . GLN A 1 206 ? 11.492 22.157 19.871 1.00 83.94 206 GLN A C 1
ATOM 1593 O O . GLN A 1 206 ? 11.379 23.336 19.542 1.00 83.94 206 GLN A O 1
ATOM 1598 N N . GLU A 1 207 ? 11.250 21.138 19.050 1.00 86.50 207 GLU A N 1
ATOM 1599 C CA . GLU A 1 207 ? 10.871 21.244 17.637 1.00 86.50 207 GLU A CA 1
ATOM 1600 C C . GLU A 1 207 ? 9.500 21.895 17.400 1.00 86.50 207 GLU A C 1
ATOM 1602 O O . GLU A 1 207 ? 9.274 22.402 16.310 1.00 86.50 207 GLU A O 1
ATOM 1607 N N . TYR A 1 208 ? 8.628 21.953 18.414 1.00 89.56 208 TYR A N 1
ATOM 1608 C CA . TYR A 1 208 ? 7.259 22.479 18.306 1.00 89.56 208 TYR A CA 1
ATOM 1609 C C . TYR A 1 208 ? 7.046 23.823 19.016 1.00 89.56 208 TYR A C 1
ATOM 1611 O O . TYR A 1 208 ? 5.952 24.385 18.975 1.00 89.56 208 TYR A O 1
ATOM 1619 N N . ARG A 1 209 ? 8.084 24.390 19.649 1.00 85.81 209 ARG A N 1
ATOM 1620 C CA . ARG A 1 209 ? 7.958 25.620 20.458 1.00 85.81 209 ARG A CA 1
ATOM 1621 C C . ARG A 1 209 ? 7.482 26.845 19.676 1.00 85.81 209 ARG A C 1
ATOM 1623 O O . ARG A 1 209 ? 6.945 27.766 20.283 1.00 85.81 209 ARG A O 1
ATOM 1630 N N . HIS A 1 210 ? 7.695 26.890 18.360 1.00 87.12 210 HIS A N 1
ATOM 1631 C CA . HIS A 1 210 ? 7.228 27.996 17.517 1.00 87.12 210 HIS A CA 1
ATOM 1632 C C . HIS A 1 210 ? 5.725 27.944 17.236 1.00 87.12 210 HIS A C 1
ATOM 1634 O O . HIS A 1 210 ? 5.164 28.964 16.841 1.00 87.12 210 HIS A O 1
ATOM 1640 N N . LEU A 1 211 ? 5.069 26.792 17.413 1.00 89.25 211 LEU A N 1
ATOM 1641 C CA . LEU A 1 211 ? 3.687 26.599 16.975 1.00 89.25 211 LEU A CA 1
ATOM 1642 C C . LEU A 1 211 ? 2.701 27.501 17.715 1.00 89.25 211 LEU A C 1
ATOM 1644 O O . LEU A 1 211 ? 1.815 28.056 17.079 1.00 89.25 211 LEU A O 1
ATOM 1648 N N . SER A 1 212 ? 2.863 27.710 19.023 1.00 85.56 212 SER A N 1
ATOM 1649 C CA . SER A 1 212 ? 1.896 28.478 19.824 1.00 85.56 212 SER A CA 1
ATOM 1650 C C . SER A 1 212 ? 1.756 29.933 19.345 1.00 85.56 212 SER A C 1
ATOM 1652 O O . SER A 1 212 ? 0.649 30.436 19.133 1.00 85.56 212 SER A O 1
ATOM 1654 N N . SER A 1 213 ? 2.879 30.610 19.092 1.00 86.69 213 SER A N 1
ATOM 1655 C CA . SER A 1 213 ? 2.885 31.963 18.525 1.00 86.69 213 SER A CA 1
ATOM 1656 C C . SER A 1 213 ? 2.567 31.966 17.027 1.00 86.69 213 SER A C 1
ATOM 1658 O O . SER A 1 213 ? 1.854 32.844 16.552 1.00 86.69 213 SER A O 1
ATOM 1660 N N . SER A 1 214 ? 3.040 30.975 16.271 1.00 87.88 214 SER A N 1
ATOM 1661 C CA . SER A 1 214 ? 2.836 30.916 14.820 1.00 87.88 214 SER A CA 1
ATOM 1662 C C . SER A 1 214 ? 1.372 30.651 14.439 1.00 87.88 214 SER A C 1
ATOM 1664 O O . SER A 1 214 ? 0.835 31.347 13.578 1.00 87.88 214 SER A O 1
ATOM 1666 N N . LEU A 1 215 ? 0.691 29.717 15.114 1.00 89.19 215 LEU A N 1
ATOM 1667 C CA . LEU A 1 215 ? -0.722 29.388 14.879 1.00 89.19 215 LEU A CA 1
ATOM 1668 C C . LEU A 1 215 ? -1.645 30.575 15.179 1.00 89.19 215 LEU A C 1
ATOM 1670 O O . LEU A 1 215 ? -2.615 30.796 14.455 1.00 89.19 215 LEU A O 1
ATOM 1674 N N . SER A 1 216 ? -1.332 31.369 16.208 1.00 86.62 216 SER A N 1
ATOM 1675 C CA . SER A 1 216 ? -2.121 32.560 16.549 1.00 86.62 216 SER A CA 1
ATOM 1676 C C . SER A 1 216 ? -1.925 33.706 15.550 1.00 86.62 216 SER A C 1
ATOM 1678 O O . SER A 1 216 ? -2.902 34.344 15.160 1.00 86.62 216 SER A O 1
ATOM 1680 N N . ILE A 1 217 ? -0.693 33.944 15.087 1.00 89.56 217 ILE A N 1
ATOM 1681 C CA . ILE A 1 217 ? -0.371 35.041 14.157 1.00 89.56 217 ILE A CA 1
ATOM 1682 C C . ILE A 1 217 ? -0.775 34.707 12.710 1.00 89.56 217 ILE A C 1
ATOM 1684 O O . ILE A 1 217 ? -1.254 35.578 11.984 1.00 89.56 217 ILE A O 1
ATOM 1688 N N . HIS A 1 218 ? -0.602 33.455 12.277 1.00 90.00 218 HIS A N 1
ATOM 1689 C CA . HIS A 1 218 ? -0.733 33.036 10.876 1.00 90.00 218 HIS A CA 1
ATOM 1690 C C . HIS A 1 218 ? -1.872 32.033 10.632 1.00 90.00 218 HIS A C 1
ATOM 1692 O O . HIS A 1 218 ? -1.814 31.259 9.678 1.00 90.00 218 HIS A O 1
ATOM 1698 N N . SER A 1 219 ? -2.918 32.049 11.461 1.00 88.12 219 SER A N 1
ATOM 1699 C CA . SER A 1 219 ? -4.033 31.082 11.427 1.00 88.12 219 SER A CA 1
ATOM 1700 C C . SER A 1 219 ? -4.614 30.825 10.029 1.00 88.12 219 SER A C 1
ATOM 1702 O O . SER A 1 219 ? -4.780 29.675 9.631 1.00 88.12 219 SER A O 1
ATOM 1704 N N . GLN A 1 220 ? -4.865 31.879 9.243 1.00 90.31 220 GLN A N 1
ATOM 1705 C CA . GLN A 1 220 ? -5.406 31.742 7.883 1.00 90.31 220 GLN A CA 1
ATOM 1706 C C . GLN A 1 220 ? -4.427 31.071 6.915 1.00 90.31 220 GLN A C 1
ATOM 1708 O O . GLN A 1 220 ? -4.855 30.291 6.069 1.00 90.31 220 GLN A O 1
ATOM 1713 N N . VAL A 1 221 ? -3.123 31.334 7.060 1.00 91.19 221 VAL A N 1
ATOM 1714 C CA . VAL A 1 221 ? -2.084 30.718 6.220 1.00 91.19 221 VAL A CA 1
ATOM 1715 C C . VAL A 1 221 ? -1.988 29.227 6.527 1.00 91.19 221 VAL A C 1
ATOM 1717 O O . VAL A 1 221 ? -1.993 28.421 5.603 1.00 91.19 221 VAL A O 1
ATOM 1720 N N . TYR A 1 222 ? -1.989 28.849 7.811 1.00 91.56 222 TYR A N 1
ATOM 1721 C CA . TYR A 1 222 ? -2.048 27.439 8.209 1.00 91.56 222 TYR A CA 1
ATOM 1722 C C . TYR A 1 222 ? -3.275 26.750 7.628 1.00 91.56 222 TYR A C 1
ATOM 1724 O O . TYR A 1 222 ? -3.129 25.722 6.978 1.00 91.56 222 TYR A O 1
ATOM 1732 N N . LYS A 1 223 ? -4.462 27.340 7.788 1.00 91.25 223 LYS A N 1
ATOM 1733 C CA . LYS A 1 223 ? -5.706 26.767 7.270 1.00 91.25 223 LYS A CA 1
ATOM 1734 C C . LYS A 1 223 ? -5.659 26.531 5.760 1.00 91.25 223 LYS A C 1
ATOM 1736 O O . LYS A 1 223 ? -6.024 25.454 5.293 1.00 91.25 223 LYS A O 1
ATOM 1741 N N . SER A 1 224 ? -5.170 27.506 4.987 1.00 91.31 224 SER A N 1
ATOM 1742 C CA . SER A 1 224 ? -5.006 27.338 3.538 1.00 91.31 224 SER A CA 1
ATOM 1743 C C . SER A 1 224 ? -3.959 26.284 3.175 1.00 91.31 224 SER A C 1
ATOM 1745 O O . SER A 1 224 ? -4.199 25.485 2.273 1.00 91.31 224 SER A O 1
ATOM 1747 N N . SER A 1 225 ? -2.826 26.245 3.885 1.00 90.88 225 SER A N 1
ATOM 1748 C CA . SER A 1 225 ? -1.751 25.285 3.618 1.00 90.88 225 SER A CA 1
ATOM 1749 C C . SER A 1 225 ? -2.165 23.856 3.969 1.00 90.88 225 SER A C 1
ATOM 1751 O O . SER A 1 225 ? -1.932 22.950 3.179 1.00 90.88 225 SER A O 1
ATOM 1753 N N . ILE A 1 226 ? -2.823 23.651 5.114 1.00 92.19 226 ILE A N 1
ATOM 1754 C CA . ILE A 1 226 ? -3.338 22.346 5.551 1.00 92.19 226 ILE A CA 1
ATOM 1755 C C . ILE A 1 226 ? -4.360 21.825 4.545 1.00 92.19 226 ILE A C 1
ATOM 1757 O O . ILE A 1 226 ? -4.276 20.667 4.147 1.00 92.19 226 ILE A O 1
ATOM 1761 N N . ARG A 1 227 ? -5.283 22.679 4.087 1.00 92.31 227 ARG A N 1
ATOM 1762 C CA . ARG A 1 227 ? -6.242 22.291 3.051 1.00 92.31 227 ARG A CA 1
ATOM 1763 C C . ARG A 1 227 ? -5.533 21.835 1.775 1.00 92.31 227 ARG A C 1
ATOM 1765 O O . ARG A 1 227 ? -5.846 20.766 1.273 1.00 92.31 227 ARG A O 1
ATOM 1772 N N . GLY A 1 228 ? -4.530 22.586 1.314 1.00 89.56 228 GLY A N 1
ATOM 1773 C CA . GLY A 1 228 ? -3.723 22.188 0.157 1.00 89.56 228 GLY A CA 1
ATOM 1774 C C . GLY A 1 228 ? -2.991 20.853 0.353 1.00 89.56 228 GLY A C 1
ATOM 1775 O O . GLY A 1 228 ? -2.879 20.077 -0.589 1.00 89.56 228 GLY A O 1
ATOM 1776 N N . VAL A 1 229 ? -2.528 20.556 1.572 1.00 88.81 229 VAL A N 1
ATOM 1777 C CA . VAL A 1 229 ? -1.912 19.262 1.914 1.00 88.81 229 VAL A CA 1
ATOM 1778 C C . VAL A 1 229 ? -2.934 18.124 1.872 1.00 88.81 229 VAL A C 1
ATOM 1780 O O . VAL A 1 229 ? -2.625 17.047 1.370 1.00 88.81 229 VAL A O 1
ATOM 1783 N N . VAL A 1 230 ? -4.149 18.342 2.384 1.00 89.38 230 VAL A N 1
ATOM 1784 C CA . VAL A 1 230 ? -5.236 17.350 2.328 1.00 89.38 230 VAL A CA 1
ATOM 1785 C C . VAL A 1 230 ? -5.665 17.089 0.883 1.00 89.38 230 VAL A C 1
ATOM 1787 O O . VAL A 1 230 ? -5.841 15.930 0.510 1.00 89.38 230 VAL A O 1
ATOM 1790 N N . ASP A 1 231 ? -5.770 18.139 0.067 1.00 87.38 231 ASP A N 1
ATOM 1791 C CA . ASP A 1 231 ? -6.075 18.025 -1.361 1.00 87.38 231 ASP A CA 1
ATOM 1792 C C . ASP A 1 231 ? -4.998 17.193 -2.081 1.00 87.38 231 ASP A C 1
ATOM 1794 O O . ASP A 1 231 ? -5.328 16.256 -2.807 1.00 87.38 231 ASP A O 1
ATOM 1798 N N . GLU A 1 232 ? -3.713 17.443 -1.805 1.00 83.31 232 GLU A N 1
ATOM 1799 C CA . GLU A 1 232 ? -2.605 16.662 -2.371 1.00 83.31 232 GLU A CA 1
ATOM 1800 C C . GLU A 1 232 ? -2.639 15.195 -1.903 1.00 83.31 232 GLU A C 1
ATOM 1802 O O . GLU A 1 232 ? -2.519 14.283 -2.715 1.00 83.31 232 GLU A O 1
ATOM 1807 N N . LEU A 1 233 ? -2.875 14.927 -0.612 1.00 81.88 233 LEU A N 1
ATOM 1808 C CA . LEU A 1 233 ? -3.027 13.559 -0.092 1.00 81.88 233 LEU A CA 1
ATOM 1809 C C . LEU A 1 233 ? -4.171 12.804 -0.779 1.00 81.88 233 LEU A C 1
ATOM 1811 O O . LEU A 1 233 ? -4.059 11.602 -1.049 1.00 81.88 233 LEU A O 1
ATOM 1815 N N . LYS A 1 234 ? -5.277 13.497 -1.054 1.00 83.00 234 LYS A N 1
ATOM 1816 C CA . LYS A 1 234 ? -6.422 12.943 -1.773 1.00 83.00 234 LYS A CA 1
ATOM 1817 C C . LYS A 1 234 ? -6.072 12.639 -3.230 1.00 83.00 234 LYS A C 1
ATOM 1819 O O . LYS A 1 234 ? -6.403 11.555 -3.703 1.00 83.00 234 LYS A O 1
ATOM 1824 N N . GLU A 1 235 ? -5.399 13.557 -3.923 1.00 78.62 235 GLU A N 1
ATOM 1825 C CA . GLU A 1 235 ? -4.943 13.340 -5.302 1.00 78.62 235 GLU A CA 1
ATOM 1826 C C . GLU A 1 235 ? -3.968 12.163 -5.392 1.00 78.62 235 GLU A C 1
ATOM 1828 O O . GLU A 1 235 ? -4.137 11.288 -6.242 1.00 78.62 235 GLU A O 1
ATOM 1833 N N . ILE A 1 236 ? -3.006 12.098 -4.469 1.00 72.38 236 ILE A N 1
ATOM 1834 C CA . ILE A 1 236 ? -2.013 11.030 -4.386 1.00 72.38 236 ILE A CA 1
ATOM 1835 C C . ILE A 1 236 ? -2.707 9.673 -4.180 1.00 72.38 236 ILE A C 1
ATOM 1837 O O . ILE A 1 236 ? -2.463 8.732 -4.929 1.00 72.38 236 ILE A O 1
ATOM 1841 N N . SER A 1 237 ? -3.614 9.557 -3.208 1.00 66.88 237 SER A N 1
ATOM 1842 C CA . SER A 1 237 ? -4.232 8.273 -2.824 1.00 66.88 237 SER A CA 1
ATOM 1843 C C . SER A 1 237 ? -5.266 7.697 -3.814 1.00 66.88 237 SER A C 1
ATOM 1845 O O . SER A 1 237 ? -5.664 6.538 -3.672 1.00 66.88 237 SER A O 1
ATOM 1847 N N . GLY A 1 238 ? -5.664 8.438 -4.854 1.00 65.94 238 GLY A N 1
ATOM 1848 C CA . GLY A 1 238 ? -6.469 7.924 -5.970 1.00 65.94 238 GLY A CA 1
ATOM 1849 C C . GLY A 1 238 ? -7.944 7.624 -5.644 1.00 65.94 238 GLY A C 1
ATOM 1850 O O . GLY A 1 238 ? -8.578 8.277 -4.817 1.00 65.94 238 GLY A O 1
ATOM 1851 N N . ALA A 1 239 ? -8.545 6.653 -6.343 1.00 53.97 239 ALA A N 1
ATOM 1852 C CA . ALA A 1 239 ? -9.995 6.405 -6.300 1.00 53.97 239 ALA A CA 1
ATOM 1853 C C . ALA A 1 239 ? -10.528 5.891 -4.941 1.00 53.97 239 ALA A C 1
ATOM 1855 O O . ALA A 1 239 ? -11.688 6.140 -4.626 1.00 53.97 239 ALA A O 1
ATOM 1856 N N . GLU A 1 240 ? -9.693 5.248 -4.113 1.00 58.53 240 GLU A N 1
ATOM 1857 C CA . GLU A 1 240 ? -10.033 4.833 -2.732 1.00 58.53 240 GLU A CA 1
ATOM 1858 C C . GLU A 1 240 ? -9.435 5.782 -1.668 1.00 58.53 240 GLU A C 1
ATOM 1860 O O . GLU A 1 240 ? -9.100 5.384 -0.551 1.00 58.53 240 GLU A O 1
ATOM 1865 N N . SER A 1 241 ? -9.291 7.062 -2.025 1.00 63.47 241 SER A N 1
ATOM 1866 C CA . SER A 1 241 ? -8.543 8.079 -1.275 1.00 63.47 241 SER A CA 1
ATOM 1867 C C . SER A 1 241 ? -8.939 8.231 0.198 1.00 63.47 241 SER A C 1
ATOM 1869 O O . SER A 1 241 ? -8.064 8.343 1.060 1.00 63.47 241 SER A O 1
ATOM 1871 N N . THR A 1 242 ? -10.232 8.190 0.531 1.00 71.06 242 THR A N 1
ATOM 1872 C CA . THR A 1 242 ? -10.723 8.463 1.898 1.00 71.06 242 THR A CA 1
ATOM 1873 C C . THR A 1 242 ? -10.212 7.473 2.941 1.00 71.06 242 THR A C 1
ATOM 1875 O O . THR A 1 242 ? -9.965 7.874 4.076 1.00 71.06 242 THR A O 1
ATOM 1878 N N . ARG A 1 243 ? -9.966 6.210 2.568 1.00 75.06 243 ARG A N 1
ATOM 1879 C CA . ARG A 1 243 ? -9.415 5.181 3.471 1.00 75.06 243 ARG A CA 1
ATOM 1880 C C . ARG A 1 243 ? -7.956 5.427 3.849 1.00 75.06 243 ARG A C 1
ATOM 1882 O O . ARG A 1 243 ? -7.476 4.851 4.823 1.00 75.06 243 ARG A O 1
ATOM 1889 N N . PHE A 1 244 ? -7.255 6.270 3.089 1.00 78.06 244 PHE A N 1
ATOM 1890 C CA . PHE A 1 244 ? -5.885 6.675 3.375 1.00 78.06 244 PHE A CA 1
ATOM 1891 C C . PHE A 1 244 ? -5.815 8.102 3.927 1.00 78.06 244 PHE A C 1
ATOM 1893 O O . PHE A 1 244 ? -5.429 8.276 5.079 1.00 78.06 244 PHE A O 1
ATOM 1900 N N . PHE A 1 245 ? -6.221 9.134 3.174 1.00 83.69 245 PHE A N 1
ATOM 1901 C CA . PHE A 1 245 ? -6.086 10.516 3.668 1.00 83.69 245 PHE A CA 1
ATOM 1902 C C . PHE A 1 245 ? -7.027 10.808 4.842 1.00 83.69 245 PHE A C 1
ATOM 1904 O O . PHE A 1 245 ? -6.681 11.587 5.720 1.00 83.69 245 PHE A O 1
ATOM 1911 N N . GLY A 1 246 ? -8.201 10.172 4.887 1.00 85.06 246 GLY A N 1
ATOM 1912 C CA . GLY A 1 246 ? -9.165 10.322 5.978 1.00 85.06 246 GLY A CA 1
ATOM 1913 C C . GLY A 1 246 ? -8.825 9.487 7.213 1.00 85.06 246 GLY A C 1
ATOM 1914 O O . GLY A 1 246 ? -9.579 9.479 8.188 1.00 85.06 246 GLY A O 1
ATOM 1915 N N . TYR A 1 247 ? -7.710 8.753 7.189 1.00 83.62 247 TYR A N 1
ATOM 1916 C CA . TYR A 1 247 ? -7.310 7.861 8.264 1.00 83.62 247 TYR A CA 1
ATOM 1917 C C . TYR A 1 247 ? -6.554 8.619 9.363 1.00 83.62 247 TYR A C 1
ATOM 1919 O O . TYR A 1 247 ? -5.510 9.225 9.129 1.00 83.62 247 TYR A O 1
ATOM 1927 N N . ALA A 1 248 ? -7.060 8.563 10.598 1.00 83.06 248 ALA A N 1
ATOM 1928 C CA . ALA A 1 248 ? -6.538 9.362 11.710 1.00 83.06 248 ALA A CA 1
ATOM 1929 C C . ALA A 1 248 ? -5.013 9.226 11.953 1.00 83.06 248 ALA A C 1
ATOM 1931 O O . ALA A 1 248 ? -4.367 10.253 12.161 1.00 83.06 248 ALA A O 1
ATOM 1932 N N . PRO A 1 249 ? -4.384 8.030 11.891 1.00 78.81 249 PRO A N 1
ATOM 1933 C CA . PRO A 1 249 ? -2.932 7.900 12.046 1.00 78.81 249 PRO A CA 1
ATOM 1934 C C . PRO A 1 249 ? -2.129 8.575 10.931 1.00 78.81 249 PRO A C 1
ATOM 1936 O O . PRO A 1 249 ? -1.048 9.099 11.198 1.00 78.81 249 PRO A O 1
ATOM 1939 N N . VAL A 1 250 ? -2.658 8.595 9.702 1.00 81.44 250 VAL A N 1
ATOM 1940 C CA . VAL A 1 250 ? -2.048 9.307 8.566 1.00 81.44 250 VAL A CA 1
ATOM 1941 C C . VAL A 1 250 ? -2.057 10.801 8.867 1.00 81.44 250 VAL A C 1
ATOM 1943 O O . VAL A 1 250 ? -1.010 11.443 8.845 1.00 81.44 250 VAL A O 1
ATOM 1946 N N . LEU A 1 251 ? -3.213 11.340 9.255 1.00 87.69 251 LEU A N 1
ATOM 1947 C CA . LEU A 1 251 ? -3.357 12.756 9.594 1.00 87.69 251 LEU A CA 1
ATOM 1948 C C . LEU A 1 251 ? -2.528 13.164 10.818 1.00 87.69 251 LEU A C 1
ATOM 1950 O O . LEU A 1 251 ? -1.990 14.270 10.861 1.00 87.69 251 LEU A O 1
ATOM 1954 N N . GLU A 1 252 ? -2.372 12.283 11.807 1.00 85.38 252 GLU A N 1
ATOM 1955 C CA . GLU A 1 252 ? -1.501 12.527 12.960 1.00 85.38 252 GLU A CA 1
ATOM 1956 C C . GLU A 1 252 ? -0.024 12.604 12.547 1.00 85.38 252 GLU A C 1
ATOM 1958 O O . GLU A 1 252 ? 0.702 13.484 13.015 1.00 85.38 252 GLU A O 1
ATOM 1963 N N . ALA A 1 253 ? 0.430 11.717 11.659 1.00 80.56 253 ALA A N 1
ATOM 1964 C CA . ALA A 1 253 ? 1.791 11.754 11.132 1.00 80.56 253 ALA A CA 1
ATOM 1965 C C . ALA A 1 253 ? 2.041 13.017 10.293 1.00 80.56 253 ALA A C 1
ATOM 1967 O O . ALA A 1 253 ? 3.032 13.712 10.513 1.00 80.56 253 ALA A O 1
ATOM 1968 N N . VAL A 1 254 ? 1.096 13.372 9.418 1.00 85.94 254 VAL A N 1
ATOM 1969 C CA . VAL A 1 254 ? 1.112 14.625 8.648 1.00 85.94 254 VAL A CA 1
ATOM 1970 C C . VAL A 1 254 ? 1.198 15.836 9.580 1.00 85.94 254 VAL A C 1
ATOM 1972 O O . VAL A 1 254 ? 2.036 16.711 9.379 1.00 85.94 254 VAL A O 1
ATOM 1975 N N . SER A 1 255 ? 0.414 15.855 10.661 1.00 89.75 255 SER A N 1
ATOM 1976 C CA . SER A 1 255 ? 0.438 16.939 11.654 1.00 89.75 255 SER A CA 1
ATOM 1977 C C . SER A 1 255 ? 1.804 17.090 12.326 1.00 89.75 255 SER A C 1
ATOM 1979 O O . SER A 1 255 ? 2.257 18.210 12.550 1.00 89.75 255 SER A O 1
ATOM 1981 N N . LYS A 1 256 ? 2.484 15.978 12.640 1.00 86.88 256 LYS A N 1
ATOM 1982 C CA . LYS A 1 256 ? 3.826 16.004 13.246 1.00 86.88 256 LYS A CA 1
ATOM 1983 C C . LYS A 1 256 ? 4.867 16.608 12.311 1.00 86.88 256 LYS A C 1
ATOM 1985 O O . LYS A 1 256 ? 5.727 17.332 12.803 1.00 86.88 256 LYS A O 1
ATOM 1990 N N . VAL A 1 257 ? 4.774 16.338 11.006 1.00 84.19 257 VAL A N 1
ATOM 1991 C CA . VAL A 1 257 ? 5.665 16.917 9.988 1.00 84.19 257 VAL A CA 1
ATOM 1992 C C . VAL A 1 257 ? 5.366 18.399 9.788 1.00 84.19 257 VAL A C 1
ATOM 1994 O O . VAL A 1 257 ? 6.267 19.215 9.919 1.00 84.19 257 VAL A O 1
ATOM 1997 N N . ILE A 1 258 ? 4.099 18.781 9.592 1.00 89.06 258 ILE A N 1
ATOM 1998 C CA . ILE A 1 258 ? 3.715 20.201 9.503 1.00 89.06 258 ILE A CA 1
ATOM 1999 C C . ILE A 1 258 ? 4.184 20.965 10.750 1.00 89.06 258 ILE A C 1
ATOM 2001 O O . ILE A 1 258 ? 4.661 22.095 10.654 1.00 89.06 258 ILE A O 1
ATOM 2005 N N . GLY A 1 259 ? 4.104 20.323 11.917 1.00 88.56 259 GLY A N 1
ATOM 2006 C CA . GLY A 1 259 ? 4.545 20.873 13.189 1.00 88.56 259 GLY A CA 1
ATOM 2007 C C . GLY A 1 259 ? 6.016 21.304 13.225 1.00 88.56 259 GLY A C 1
ATOM 2008 O O . GLY A 1 259 ? 6.340 22.214 13.983 1.00 88.56 259 GLY A O 1
ATOM 2009 N N . THR A 1 260 ? 6.905 20.700 12.427 1.00 86.94 260 THR A N 1
ATOM 2010 C CA . THR A 1 260 ? 8.339 21.054 12.397 1.00 86.94 260 THR A CA 1
ATOM 2011 C C . THR A 1 260 ? 8.657 22.205 11.437 1.00 86.94 260 THR A C 1
ATOM 2013 O O . THR A 1 260 ? 9.708 22.841 11.567 1.00 86.94 260 THR A O 1
ATOM 2016 N N . ILE A 1 261 ? 7.743 22.530 10.517 1.00 87.25 261 ILE A N 1
ATOM 2017 C CA . ILE A 1 261 ? 7.916 23.588 9.518 1.00 87.25 261 ILE A CA 1
ATOM 2018 C C . ILE A 1 261 ? 7.707 24.950 10.186 1.00 87.25 261 ILE A C 1
ATOM 2020 O O . ILE A 1 261 ? 6.653 25.254 10.747 1.00 87.25 261 ILE A O 1
ATOM 2024 N N . LYS A 1 262 ? 8.734 25.804 10.142 1.00 86.56 262 LYS A N 1
ATOM 2025 C CA . LYS A 1 262 ? 8.703 27.114 10.819 1.00 86.56 262 LYS A CA 1
ATOM 2026 C C . LYS A 1 262 ? 7.959 28.187 10.031 1.00 86.56 262 LYS A C 1
ATOM 2028 O O . LYS A 1 262 ? 7.405 29.098 10.644 1.00 86.56 262 LYS A O 1
ATOM 2033 N N . ASN A 1 263 ? 7.991 28.115 8.699 1.00 87.06 263 ASN A N 1
ATOM 2034 C CA . ASN A 1 263 ? 7.364 29.093 7.813 1.00 87.06 263 ASN A CA 1
ATOM 2035 C C . ASN A 1 263 ? 6.046 28.533 7.243 1.00 87.06 263 ASN A C 1
ATOM 2037 O O . ASN A 1 263 ? 6.096 27.703 6.334 1.00 87.06 263 ASN A O 1
ATOM 2041 N N . PRO A 1 264 ? 4.872 29.008 7.702 1.00 86.12 264 PRO A N 1
ATOM 2042 C CA . PRO A 1 264 ? 3.585 28.440 7.301 1.00 86.12 264 PRO A CA 1
ATOM 2043 C C . PRO A 1 264 ? 3.301 28.524 5.797 1.00 86.12 264 PRO A C 1
ATOM 2045 O O . PRO A 1 264 ? 2.613 27.668 5.240 1.00 86.12 264 PRO A O 1
ATOM 2048 N N . SER A 1 265 ? 3.855 29.538 5.124 1.00 87.12 265 SER A N 1
ATOM 2049 C CA . SER A 1 265 ? 3.685 29.736 3.682 1.00 87.12 265 SER A CA 1
ATOM 2050 C C . SER A 1 265 ? 4.426 28.697 2.840 1.00 87.12 265 SER A C 1
ATOM 2052 O O . SER A 1 265 ? 4.091 28.531 1.673 1.00 87.12 265 SER A O 1
ATOM 2054 N N . ARG A 1 266 ? 5.421 28.005 3.414 1.00 87.25 266 ARG A N 1
ATOM 2055 C CA . ARG A 1 266 ? 6.162 26.930 2.738 1.00 87.25 266 ARG A CA 1
ATOM 2056 C C . ARG A 1 266 ? 5.641 25.539 3.062 1.00 87.25 266 ARG A C 1
ATOM 2058 O O . ARG A 1 266 ? 6.103 24.593 2.449 1.00 87.25 266 ARG A O 1
ATOM 2065 N N . ILE A 1 267 ? 4.658 25.407 3.962 1.00 87.56 267 ILE A N 1
ATOM 2066 C CA . ILE A 1 267 ? 4.108 24.099 4.344 1.00 87.56 267 ILE A CA 1
ATOM 2067 C C . ILE A 1 267 ? 3.688 23.307 3.110 1.00 87.56 267 ILE A C 1
ATOM 2069 O O . ILE A 1 267 ? 4.061 22.155 3.003 1.00 87.56 267 ILE A O 1
ATOM 2073 N N . LEU A 1 268 ? 2.942 23.897 2.173 1.00 84.12 268 LEU A N 1
ATOM 2074 C CA . LEU A 1 268 ? 2.476 23.152 1.003 1.00 84.12 268 LEU A CA 1
ATOM 2075 C C . LEU A 1 268 ? 3.625 22.721 0.078 1.00 84.12 268 LEU A C 1
ATOM 2077 O O . LEU A 1 268 ? 3.614 21.599 -0.407 1.00 84.12 268 LEU A O 1
ATOM 2081 N N . GLU A 1 269 ? 4.591 23.609 -0.165 1.00 82.31 269 GLU A N 1
ATOM 2082 C CA . GLU A 1 269 ? 5.780 23.341 -0.989 1.00 82.31 269 GLU A CA 1
ATOM 2083 C C . GLU A 1 269 ? 6.627 22.230 -0.353 1.00 82.31 269 GLU A C 1
ATOM 2085 O O . GLU A 1 269 ? 6.811 21.178 -0.953 1.00 82.31 269 GLU A O 1
ATOM 2090 N N . GLU A 1 270 ? 7.024 22.410 0.910 1.00 81.31 270 GLU A N 1
ATOM 2091 C CA . GLU A 1 270 ? 7.820 21.433 1.655 1.00 81.31 270 GLU A CA 1
ATOM 2092 C C . GLU A 1 270 ? 7.061 20.112 1.821 1.00 81.31 270 GLU A C 1
ATOM 2094 O O . GLU A 1 270 ? 7.646 19.047 1.683 1.00 81.31 270 GLU A O 1
ATOM 2099 N N . MET A 1 271 ? 5.745 20.140 2.048 1.00 79.38 271 MET A N 1
ATOM 2100 C CA . MET A 1 271 ? 4.950 18.915 2.122 1.00 79.38 271 MET A CA 1
ATOM 2101 C C . MET A 1 271 ? 4.822 18.220 0.772 1.00 79.38 271 MET A C 1
ATOM 2103 O O . MET A 1 271 ? 4.725 17.007 0.783 1.00 79.38 271 MET A O 1
ATOM 2107 N N . LYS A 1 272 ? 4.837 18.906 -0.376 1.00 74.06 272 LYS A N 1
ATOM 2108 C CA . LYS A 1 272 ? 4.866 18.223 -1.683 1.00 74.06 272 LYS A CA 1
ATOM 2109 C C . LYS A 1 272 ? 6.179 17.476 -1.890 1.00 74.06 272 LYS A C 1
ATOM 2111 O O . LYS A 1 272 ? 6.152 16.343 -2.363 1.00 74.06 272 LYS A O 1
ATOM 2116 N N . ASP A 1 273 ? 7.288 18.070 -1.459 1.00 65.62 273 ASP A N 1
ATOM 2117 C CA . ASP A 1 273 ? 8.602 17.423 -1.490 1.00 65.62 273 ASP A CA 1
ATOM 2118 C C . ASP A 1 273 ? 8.679 16.258 -0.483 1.00 65.62 273 ASP A C 1
ATOM 2120 O O . ASP A 1 273 ? 9.276 15.218 -0.764 1.00 65.62 273 ASP A O 1
ATOM 2124 N N . ILE A 1 274 ? 8.035 16.408 0.683 1.00 63.31 274 ILE A N 1
ATOM 2125 C CA . ILE A 1 274 ? 8.032 15.413 1.766 1.00 63.31 274 ILE A CA 1
ATOM 2126 C C . ILE A 1 274 ? 6.996 14.302 1.544 1.00 63.31 274 ILE A C 1
ATOM 2128 O O . ILE A 1 274 ? 7.269 13.168 1.917 1.00 63.31 274 ILE A O 1
ATOM 2132 N N . LEU A 1 275 ? 5.853 14.554 0.893 1.00 63.62 275 LEU A N 1
ATOM 2133 C CA . LEU A 1 275 ? 4.828 13.563 0.494 1.00 63.62 275 LEU A CA 1
ATOM 2134 C C . LEU A 1 275 ? 5.323 12.638 -0.641 1.00 63.62 275 LEU A C 1
ATOM 2136 O O . LEU A 1 275 ? 4.560 12.160 -1.483 1.00 63.62 275 LEU A O 1
ATOM 2140 N N . SER A 1 276 ? 6.624 12.370 -0.644 1.00 65.56 276 SER A N 1
ATOM 2141 C CA . SER A 1 276 ? 7.317 11.353 -1.408 1.00 65.56 276 SER A CA 1
ATOM 2142 C C . SER A 1 276 ? 7.000 9.946 -0.875 1.00 65.56 276 SER A C 1
ATOM 2144 O O . SER A 1 276 ? 6.299 9.757 0.129 1.00 65.56 276 SER A O 1
ATOM 2146 N N . GLY A 1 277 ? 7.548 8.919 -1.535 1.00 67.94 277 GLY A N 1
ATOM 2147 C CA . GLY A 1 277 ? 7.453 7.543 -1.044 1.00 67.94 277 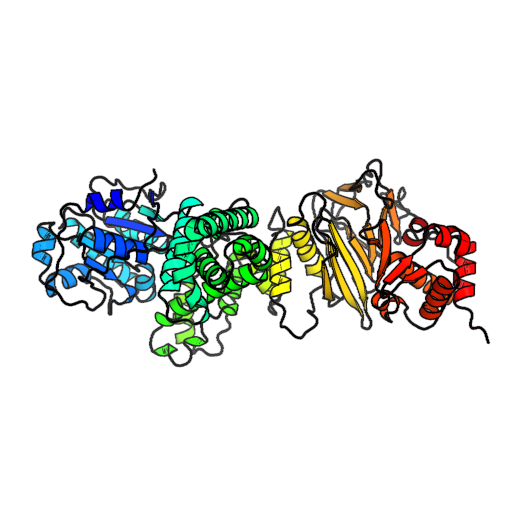GLY A CA 1
ATOM 2148 C C . GLY A 1 277 ? 8.013 7.353 0.368 1.00 67.94 277 GLY A C 1
ATOM 2149 O O . GLY A 1 277 ? 7.535 6.475 1.083 1.00 67.94 277 GLY A O 1
ATOM 2150 N N . GLU A 1 278 ? 8.960 8.190 0.807 1.00 73.88 278 GLU A N 1
ATOM 2151 C CA . GLU A 1 278 ? 9.617 8.058 2.110 1.00 73.88 278 GLU A CA 1
ATOM 2152 C C . GLU A 1 278 ? 8.637 8.355 3.249 1.00 73.88 278 GLU A C 1
ATOM 2154 O O . GLU A 1 278 ? 8.489 7.554 4.179 1.00 73.88 278 GLU A O 1
ATOM 2159 N N . MET A 1 279 ? 7.895 9.465 3.159 1.00 73.56 279 MET A N 1
ATOM 2160 C CA . MET A 1 279 ? 6.902 9.813 4.174 1.00 73.56 279 MET A CA 1
ATOM 2161 C C . MET A 1 279 ? 5.772 8.790 4.201 1.00 73.56 279 MET A C 1
ATOM 2163 O O . MET A 1 279 ? 5.413 8.322 5.282 1.00 73.56 279 MET A O 1
ATOM 2167 N N . LEU A 1 280 ? 5.245 8.386 3.043 1.00 79.50 280 LEU A N 1
ATOM 2168 C CA . LEU A 1 280 ? 4.191 7.371 2.978 1.00 79.50 280 LEU A CA 1
ATOM 2169 C C . LEU A 1 280 ? 4.650 6.038 3.596 1.00 79.50 280 LEU A C 1
ATOM 2171 O O . LEU A 1 280 ? 3.906 5.422 4.365 1.00 79.50 280 LEU A O 1
ATOM 2175 N N . LEU A 1 281 ? 5.894 5.626 3.341 1.00 83.81 281 LEU A N 1
ATOM 2176 C CA . LEU A 1 281 ? 6.499 4.451 3.964 1.00 83.81 281 LEU A CA 1
ATOM 2177 C C . LEU A 1 281 ? 6.672 4.633 5.481 1.00 83.81 281 LEU A C 1
ATOM 2179 O O . LEU A 1 281 ? 6.399 3.704 6.245 1.00 83.81 281 LEU A O 1
ATOM 2183 N N . SER A 1 282 ? 7.077 5.819 5.944 1.00 80.69 282 SER A N 1
ATOM 2184 C CA . SER A 1 282 ? 7.211 6.128 7.376 1.00 80.69 282 SER A CA 1
ATOM 2185 C C . SER A 1 282 ? 5.868 6.053 8.115 1.00 80.69 282 SER A C 1
ATOM 2187 O O . SER A 1 282 ? 5.793 5.515 9.221 1.00 80.69 282 SER A O 1
ATOM 2189 N N . ILE A 1 283 ? 4.786 6.503 7.470 1.00 80.81 283 ILE A N 1
ATOM 2190 C CA . ILE A 1 283 ? 3.417 6.417 7.983 1.00 80.81 283 ILE A CA 1
ATOM 2191 C C . ILE A 1 283 ? 2.998 4.951 8.105 1.00 80.81 283 ILE A C 1
ATOM 2193 O O . ILE A 1 283 ? 2.492 4.540 9.151 1.00 80.81 283 ILE A O 1
ATOM 2197 N N . CYS A 1 284 ? 3.265 4.143 7.075 1.00 87.56 284 CYS A N 1
ATOM 2198 C CA . CYS A 1 284 ? 3.004 2.704 7.107 1.00 87.56 284 CYS A CA 1
ATOM 2199 C C . CYS A 1 284 ? 3.745 2.023 8.269 1.00 87.56 284 CYS A C 1
ATOM 2201 O O . CYS A 1 284 ? 3.130 1.287 9.041 1.00 87.56 284 CYS A O 1
ATOM 2203 N N . LYS A 1 285 ? 5.036 2.330 8.460 1.00 88.50 285 LYS A N 1
ATOM 2204 C CA . LYS A 1 285 ? 5.838 1.814 9.584 1.00 88.50 285 LYS A CA 1
ATOM 2205 C C . LYS A 1 285 ? 5.270 2.232 10.943 1.00 88.50 285 LYS A C 1
ATOM 2207 O O . LYS A 1 285 ? 5.178 1.395 11.833 1.00 88.50 285 LYS A O 1
ATOM 2212 N N . ALA A 1 286 ? 4.823 3.479 11.097 1.00 83.31 286 ALA A N 1
ATOM 2213 C CA . ALA A 1 286 ? 4.211 3.950 12.341 1.00 83.31 286 ALA A CA 1
ATOM 2214 C C . ALA A 1 286 ? 2.909 3.199 12.685 1.00 83.31 286 ALA A C 1
ATOM 2216 O O . ALA A 1 286 ? 2.660 2.893 13.854 1.00 83.31 286 ALA A O 1
ATOM 2217 N N . VAL A 1 287 ? 2.092 2.869 11.677 1.00 85.06 287 VAL A N 1
ATOM 2218 C CA . VAL A 1 287 ? 0.890 2.037 11.858 1.00 85.06 287 VAL A CA 1
ATOM 2219 C C . VAL A 1 287 ? 1.271 0.618 12.296 1.00 85.06 287 VAL A C 1
ATOM 2221 O O . VAL A 1 287 ? 0.701 0.121 13.266 1.00 85.06 287 VAL A O 1
ATOM 2224 N N . LEU A 1 288 ? 2.265 -0.002 11.651 1.00 91.31 288 LEU A N 1
ATOM 2225 C CA . LEU A 1 288 ? 2.746 -1.349 11.993 1.00 91.31 288 LEU A CA 1
ATOM 2226 C C . LEU A 1 288 ? 3.342 -1.406 13.412 1.00 91.31 288 LEU A C 1
ATOM 2228 O O . LEU A 1 288 ? 3.009 -2.303 14.183 1.00 91.31 288 LEU A O 1
ATOM 2232 N N . SER A 1 289 ? 4.146 -0.417 13.819 1.00 89.38 289 SER A N 1
ATOM 2233 C CA . SER A 1 289 ? 4.673 -0.331 15.194 1.00 89.38 289 SER A CA 1
ATOM 2234 C C . SER A 1 289 ? 3.565 -0.204 16.243 1.00 89.38 289 SER A C 1
ATOM 2236 O O . SER A 1 289 ? 3.671 -0.742 17.344 1.00 89.38 289 SER A O 1
ATOM 2238 N N . ARG A 1 290 ? 2.471 0.492 15.917 1.00 84.19 290 ARG A N 1
ATOM 2239 C CA . ARG A 1 290 ? 1.316 0.587 16.814 1.00 84.19 290 ARG A CA 1
ATOM 2240 C C . ARG A 1 290 ? 0.595 -0.753 16.953 1.00 84.19 290 ARG A C 1
ATOM 2242 O O . ARG A 1 290 ? 0.183 -1.095 18.059 1.00 84.19 290 ARG A O 1
ATOM 2249 N N . GLU A 1 291 ? 0.408 -1.489 15.861 1.00 87.56 291 GLU A N 1
ATOM 2250 C CA . GLU A 1 291 ? -0.226 -2.811 15.917 1.00 87.56 291 GLU A CA 1
ATOM 2251 C C . GLU A 1 291 ? 0.674 -3.842 16.618 1.00 87.56 291 GLU A C 1
ATOM 2253 O O . GLU A 1 291 ? 0.155 -4.657 17.380 1.00 87.56 291 GLU A O 1
ATOM 2258 N N . GLN A 1 292 ? 2.003 -3.721 16.486 1.00 90.88 292 GLN A N 1
ATOM 2259 C CA . GLN A 1 292 ? 2.971 -4.436 17.325 1.00 90.88 292 GLN A CA 1
ATOM 2260 C C . GLN A 1 292 ? 2.712 -4.180 18.807 1.00 90.88 292 GLN A C 1
ATOM 2262 O O . GLN A 1 292 ? 2.479 -5.118 19.568 1.00 90.88 292 GLN A O 1
ATOM 2267 N N . TYR A 1 293 ? 2.688 -2.910 19.218 1.00 86.50 293 TYR A N 1
ATOM 2268 C CA . TYR A 1 293 ? 2.435 -2.540 20.609 1.00 86.50 293 TYR A CA 1
ATOM 2269 C C . TYR A 1 293 ? 1.102 -3.100 21.132 1.00 86.50 293 TYR A C 1
ATOM 2271 O O . TYR A 1 293 ? 1.052 -3.623 22.240 1.00 86.50 293 TYR A O 1
ATOM 2279 N N . LYS A 1 294 ? 0.027 -3.053 20.337 1.00 83.12 294 LYS A N 1
ATOM 2280 C CA . LYS A 1 294 ? -1.279 -3.590 20.751 1.00 83.12 294 LYS A CA 1
ATOM 2281 C C . LYS A 1 294 ? -1.264 -5.091 21.009 1.00 83.12 294 LYS A C 1
ATOM 2283 O O . LYS A 1 294 ? -1.707 -5.508 22.074 1.00 83.12 294 LYS A O 1
ATOM 2288 N N . LEU A 1 295 ? -0.777 -5.888 20.053 1.00 86.81 295 LEU A N 1
ATOM 2289 C CA . LEU A 1 295 ? -0.734 -7.341 20.231 1.00 86.81 295 LEU A CA 1
ATOM 2290 C C . LEU A 1 295 ? 0.148 -7.675 21.432 1.00 86.81 295 LEU A C 1
ATOM 2292 O O . LEU A 1 295 ? -0.263 -8.407 22.328 1.00 86.81 295 LEU A O 1
ATOM 2296 N N . THR A 1 296 ? 1.353 -7.104 21.457 1.00 87.44 296 THR A N 1
ATOM 2297 C CA . THR A 1 296 ? 2.348 -7.413 22.480 1.00 87.44 296 THR A CA 1
ATOM 2298 C C . THR A 1 296 ? 1.819 -7.086 23.866 1.00 87.44 296 THR A C 1
ATOM 2300 O O . THR A 1 296 ? 1.851 -7.975 24.701 1.00 87.44 296 THR A O 1
ATOM 2303 N N . GLN A 1 297 ? 1.219 -5.917 24.117 1.00 83.94 297 GLN A N 1
ATOM 2304 C CA . GLN A 1 297 ? 0.629 -5.577 25.424 1.00 83.94 297 GLN A CA 1
ATOM 2305 C C . GLN A 1 297 ? -0.402 -6.595 25.935 1.00 83.94 297 GLN A C 1
ATOM 2307 O O . GLN A 1 297 ? -0.515 -6.788 27.144 1.00 83.94 297 GLN A O 1
ATOM 2312 N N . GLN A 1 298 ? -1.119 -7.268 25.037 1.00 78.69 298 GLN A N 1
ATOM 2313 C CA . GLN A 1 298 ? -2.159 -8.233 25.394 1.00 78.69 298 GLN A CA 1
ATOM 2314 C C . GLN A 1 298 ? -1.628 -9.651 25.628 1.00 78.69 298 GLN A C 1
ATOM 2316 O O . GLN A 1 298 ? -2.343 -10.489 26.180 1.00 78.69 298 GLN A O 1
ATOM 2321 N N . LEU A 1 299 ? -0.378 -9.932 25.249 1.00 83.50 299 LEU A N 1
ATOM 2322 C CA . LEU A 1 299 ? 0.257 -11.212 25.539 1.00 83.50 299 LEU A CA 1
ATOM 2323 C C . LEU A 1 299 ? 0.491 -11.375 27.047 1.00 83.50 299 LEU A C 1
ATOM 2325 O O . LEU A 1 299 ? 0.914 -10.443 27.739 1.00 83.50 299 LEU A O 1
ATOM 2329 N N . SER A 1 300 ? 0.251 -12.595 27.537 1.00 80.88 300 SER A N 1
ATOM 2330 C CA . SER A 1 300 ? 0.450 -12.966 28.945 1.00 80.88 300 SER A CA 1
ATOM 2331 C C . SER A 1 300 ? 1.898 -12.764 29.412 1.00 80.88 300 SER A C 1
ATOM 2333 O O . SER A 1 300 ? 2.819 -12.799 28.597 1.00 80.88 300 SER A O 1
ATOM 2335 N N . GLU A 1 301 ? 2.110 -12.688 30.729 1.00 82.38 301 GLU A N 1
ATOM 2336 C CA . GLU A 1 301 ? 3.435 -12.535 31.369 1.00 82.38 301 GLU A CA 1
ATOM 2337 C C . GLU A 1 301 ? 4.467 -13.592 30.923 1.00 82.38 301 GLU A C 1
ATOM 2339 O O . GLU A 1 301 ? 5.675 -13.375 30.968 1.00 82.38 301 GLU A O 1
ATOM 2344 N N . LYS A 1 302 ? 4.006 -14.739 30.399 1.00 83.50 302 LYS A N 1
ATOM 2345 C CA . LYS A 1 302 ? 4.869 -15.782 29.818 1.00 83.50 302 LYS A CA 1
ATOM 2346 C C . LYS A 1 302 ? 5.734 -15.293 28.646 1.00 83.50 302 LYS A C 1
ATOM 2348 O O . LYS A 1 302 ? 6.696 -15.973 28.302 1.00 83.50 302 LYS A O 1
ATOM 2353 N N . PHE A 1 303 ? 5.384 -14.165 28.026 1.00 84.88 303 PHE A N 1
ATOM 2354 C CA . PHE A 1 303 ? 6.098 -13.582 26.889 1.00 84.88 303 PHE A CA 1
ATOM 2355 C C . PHE A 1 303 ? 7.007 -12.406 27.275 1.00 84.88 303 PHE A C 1
ATOM 2357 O O . PHE A 1 303 ? 7.700 -11.892 26.403 1.00 84.88 303 PHE A O 1
ATOM 2364 N N . ASP A 1 304 ? 7.044 -11.973 28.541 1.00 84.25 304 ASP A N 1
ATOM 2365 C CA . ASP A 1 304 ? 7.654 -10.690 28.933 1.00 84.25 304 ASP A CA 1
ATOM 2366 C C . ASP A 1 304 ? 9.135 -10.549 28.544 1.00 84.25 304 ASP A C 1
ATOM 2368 O O . ASP A 1 304 ? 9.570 -9.455 28.196 1.00 84.25 304 ASP A O 1
ATOM 2372 N N . SER A 1 305 ? 9.905 -11.641 28.517 1.00 83.12 305 SER A N 1
ATOM 2373 C CA . SER A 1 305 ? 11.328 -11.607 28.143 1.00 83.12 305 SER A CA 1
ATOM 2374 C C . SER A 1 305 ? 11.602 -11.386 26.651 1.00 83.12 305 SER A C 1
ATOM 2376 O O . SER A 1 305 ? 12.747 -11.141 26.291 1.00 83.12 305 SER A O 1
ATOM 2378 N N . ILE A 1 306 ? 10.593 -11.541 25.791 1.00 84.81 306 ILE A N 1
ATOM 2379 C CA . ILE A 1 306 ? 10.707 -11.507 24.317 1.00 84.81 306 ILE A CA 1
ATOM 2380 C C . ILE A 1 306 ? 9.609 -10.655 23.666 1.00 84.81 306 ILE A C 1
ATOM 2382 O O . ILE A 1 306 ? 9.474 -10.615 22.448 1.00 84.81 306 ILE A O 1
ATOM 2386 N N . LYS A 1 307 ? 8.784 -9.997 24.483 1.00 84.00 307 LYS A N 1
ATOM 2387 C CA . LYS A 1 307 ? 7.546 -9.321 24.081 1.00 84.00 307 LYS A CA 1
ATOM 2388 C C . LYS A 1 307 ? 7.790 -8.254 23.018 1.00 84.00 307 LYS A C 1
ATOM 2390 O O . LYS A 1 307 ? 6.995 -8.127 22.098 1.00 84.00 307 LYS A O 1
ATOM 2395 N N . GLU A 1 308 ? 8.898 -7.529 23.135 1.00 80.69 308 GLU A N 1
ATOM 2396 C CA . GLU A 1 308 ? 9.284 -6.449 22.219 1.00 80.69 308 GLU A CA 1
ATOM 2397 C C . GLU A 1 308 ? 9.770 -6.957 20.851 1.00 80.69 308 GLU A C 1
ATOM 2399 O O . GLU A 1 308 ? 9.686 -6.225 19.866 1.00 80.69 308 GLU A O 1
ATOM 2404 N N . ASP A 1 309 ? 10.204 -8.218 20.765 1.00 85.31 309 ASP A N 1
ATOM 2405 C CA . ASP A 1 309 ? 10.706 -8.832 19.530 1.00 85.31 309 ASP A CA 1
ATOM 2406 C C . ASP A 1 309 ? 9.596 -9.518 18.713 1.00 85.31 309 ASP A C 1
ATOM 2408 O O . ASP A 1 309 ? 9.788 -9.857 17.543 1.00 85.31 309 ASP A O 1
ATOM 2412 N N . LEU A 1 310 ? 8.421 -9.726 19.316 1.00 89.56 310 LEU A N 1
ATOM 2413 C CA . LEU A 1 310 ? 7.277 -10.380 18.684 1.00 89.56 310 LEU A CA 1
ATOM 2414 C C . LEU A 1 310 ? 6.472 -9.408 17.821 1.00 89.56 310 LEU A C 1
ATOM 2416 O O . LEU A 1 310 ? 6.321 -8.232 18.155 1.00 89.56 310 LEU A O 1
ATOM 2420 N N . TYR A 1 311 ? 5.875 -9.931 16.746 1.00 90.88 311 TYR A N 1
ATOM 2421 C CA . TYR A 1 311 ? 5.015 -9.182 15.826 1.00 90.88 311 TYR A CA 1
ATOM 2422 C C . TYR A 1 311 ? 5.712 -7.960 15.236 1.00 90.88 311 TYR A C 1
ATOM 2424 O O . TYR A 1 311 ? 5.129 -6.881 15.102 1.00 90.88 311 TYR A O 1
ATOM 2432 N N . SER A 1 312 ? 6.988 -8.136 14.900 1.00 91.81 312 SER A N 1
ATOM 2433 C CA . SER A 1 312 ? 7.797 -7.107 14.261 1.00 91.81 312 SER A CA 1
ATOM 2434 C C . SER A 1 312 ? 7.156 -6.631 12.954 1.00 91.81 312 SER A C 1
ATOM 2436 O O . SER A 1 312 ? 6.299 -7.296 12.368 1.00 91.81 312 SER A O 1
ATOM 2438 N N . ILE A 1 313 ? 7.593 -5.470 12.468 1.00 92.31 313 ILE A N 1
ATOM 2439 C CA . ILE A 1 313 ? 7.157 -4.919 11.176 1.00 92.31 313 ILE A CA 1
ATOM 2440 C C . ILE A 1 313 ? 7.292 -5.962 10.054 1.00 92.31 313 ILE A C 1
ATOM 2442 O O . ILE A 1 313 ? 6.361 -6.156 9.274 1.00 92.31 313 ILE A O 1
ATOM 2446 N N . ASP A 1 314 ? 8.421 -6.666 10.005 1.00 92.00 314 ASP A N 1
ATOM 2447 C CA . ASP A 1 314 ? 8.705 -7.662 8.972 1.00 92.00 314 ASP A CA 1
ATOM 2448 C C . ASP A 1 314 ? 7.814 -8.903 9.109 1.00 92.00 314 ASP A C 1
ATOM 2450 O O . ASP A 1 314 ? 7.324 -9.434 8.109 1.00 92.00 314 ASP A O 1
ATOM 2454 N N . GLU A 1 315 ? 7.544 -9.349 10.340 1.00 92.50 315 GLU A N 1
ATOM 2455 C CA . GLU A 1 315 ? 6.601 -10.441 10.586 1.00 92.50 315 GLU A CA 1
ATOM 2456 C C . GLU A 1 315 ? 5.186 -10.055 10.140 1.00 92.50 315 GLU A C 1
ATOM 2458 O O . GLU A 1 315 ? 4.525 -10.822 9.433 1.00 92.50 315 GLU A O 1
ATOM 2463 N N . GLN A 1 316 ? 4.730 -8.856 10.508 1.00 94.62 316 GLN A N 1
ATOM 2464 C CA . GLN A 1 316 ? 3.427 -8.331 10.107 1.00 94.62 316 GLN A CA 1
ATOM 2465 C C . GLN A 1 316 ? 3.291 -8.298 8.584 1.00 94.62 316 GLN A C 1
ATOM 2467 O O . GLN A 1 316 ? 2.323 -8.831 8.041 1.00 94.62 316 GLN A O 1
ATOM 2472 N N . LEU A 1 317 ? 4.277 -7.734 7.882 1.00 95.50 317 LEU A N 1
ATOM 2473 C CA . LEU A 1 317 ? 4.276 -7.656 6.421 1.00 95.50 317 LEU A CA 1
ATOM 2474 C C . LEU A 1 317 ? 4.341 -9.044 5.771 1.00 95.50 317 LEU A C 1
ATOM 2476 O O . LEU A 1 317 ? 3.625 -9.283 4.800 1.00 95.50 317 LEU A O 1
ATOM 2480 N N . SER A 1 318 ? 5.108 -9.984 6.332 1.00 94.19 318 SER A N 1
ATOM 2481 C CA . SER A 1 318 ? 5.128 -11.384 5.884 1.00 94.19 318 SER A CA 1
ATOM 2482 C C . SER A 1 318 ? 3.760 -12.051 6.009 1.00 94.19 318 SER A C 1
ATOM 2484 O O . SER A 1 318 ? 3.298 -12.697 5.068 1.00 94.19 318 SER A O 1
ATOM 2486 N N . ARG A 1 319 ? 3.086 -11.893 7.152 1.00 93.75 319 ARG A N 1
ATOM 2487 C CA . ARG A 1 319 ? 1.762 -12.484 7.396 1.00 93.75 319 ARG A CA 1
ATOM 2488 C C . ARG A 1 319 ? 0.682 -11.837 6.530 1.00 93.75 319 ARG A C 1
ATOM 2490 O O . ARG A 1 319 ? -0.146 -12.548 5.963 1.00 93.75 319 ARG A O 1
ATOM 2497 N N . LEU A 1 320 ? 0.728 -10.515 6.361 1.00 95.44 320 LEU A N 1
ATOM 2498 C CA . LEU A 1 320 ? -0.148 -9.780 5.445 1.00 95.44 320 LEU A CA 1
ATOM 2499 C C . LEU A 1 320 ? 0.057 -10.220 3.994 1.00 95.44 320 LEU A C 1
ATOM 2501 O O . LEU A 1 320 ? -0.925 -10.463 3.300 1.00 95.44 320 LEU A O 1
ATOM 2505 N N . ALA A 1 321 ? 1.306 -10.385 3.554 1.00 94.69 321 ALA A N 1
ATOM 2506 C CA . ALA A 1 321 ? 1.634 -10.911 2.233 1.00 94.69 321 ALA A CA 1
ATOM 2507 C C . ALA A 1 321 ? 1.092 -12.335 2.050 1.00 94.69 321 ALA A C 1
ATOM 2509 O O . ALA A 1 321 ? 0.416 -12.613 1.061 1.00 94.69 321 ALA A O 1
ATOM 2510 N N . CYS A 1 322 ? 1.313 -13.223 3.027 1.00 93.62 322 CYS A N 1
ATOM 2511 C CA . CYS A 1 322 ? 0.798 -14.591 2.966 1.00 93.62 322 CYS A CA 1
ATOM 2512 C C . CYS A 1 322 ? -0.725 -14.614 2.816 1.00 93.62 322 CYS A C 1
ATOM 2514 O O . CYS A 1 322 ? -1.266 -15.327 1.971 1.00 93.62 322 CYS A O 1
ATOM 2516 N N . ARG A 1 323 ? -1.411 -13.771 3.590 1.00 92.94 323 ARG A N 1
ATOM 2517 C CA . ARG A 1 323 ? -2.862 -13.630 3.547 1.00 92.94 323 ARG A CA 1
ATOM 2518 C C . ARG A 1 323 ? -3.359 -13.060 2.218 1.00 92.94 323 ARG A C 1
ATOM 2520 O O . ARG A 1 323 ? -4.289 -13.615 1.642 1.00 92.94 323 ARG A O 1
ATOM 2527 N N . LEU A 1 324 ? -2.735 -11.990 1.724 1.00 91.94 324 LEU A N 1
ATOM 2528 C CA . LEU A 1 324 ? -3.112 -11.325 0.474 1.00 91.94 324 LEU A CA 1
ATOM 2529 C C . LEU A 1 324 ? -2.935 -12.246 -0.738 1.00 91.94 324 LEU A C 1
ATOM 2531 O O . LEU A 1 324 ? -3.790 -12.285 -1.618 1.00 91.94 324 LEU A O 1
ATOM 2535 N N . PHE A 1 325 ? -1.849 -13.020 -0.767 1.00 91.81 325 PHE A N 1
ATOM 2536 C CA . PHE A 1 325 ? -1.561 -13.945 -1.864 1.00 91.81 325 PHE A CA 1
ATOM 2537 C C . PHE A 1 325 ? -2.167 -15.337 -1.666 1.00 91.81 325 PHE A C 1
ATOM 2539 O O . PHE A 1 325 ? -1.969 -16.211 -2.509 1.00 91.81 325 PHE A O 1
ATOM 2546 N N . ASN A 1 326 ? -2.898 -15.547 -0.567 1.00 91.62 326 ASN A N 1
ATOM 2547 C CA . ASN A 1 326 ? -3.504 -16.823 -0.199 1.00 91.62 326 ASN A CA 1
ATOM 2548 C C . ASN A 1 326 ? -2.492 -17.991 -0.187 1.00 91.62 326 ASN A C 1
ATOM 2550 O O . ASN A 1 326 ? -2.746 -19.065 -0.737 1.00 91.62 326 ASN A O 1
ATOM 2554 N N . ILE A 1 327 ? -1.330 -17.768 0.432 1.00 92.94 327 ILE A N 1
ATOM 2555 C CA . ILE A 1 327 ? -0.289 -18.780 0.658 1.00 92.94 327 ILE A CA 1
ATOM 2556 C C . ILE A 1 327 ? -0.158 -19.096 2.159 1.00 92.94 327 ILE A C 1
ATOM 2558 O O . ILE A 1 327 ? -0.525 -18.266 2.993 1.00 92.94 327 ILE A O 1
ATOM 2562 N N . PRO A 1 328 ? 0.361 -20.282 2.537 1.00 89.81 328 PRO A N 1
ATOM 2563 C CA . PRO A 1 328 ? 0.510 -20.651 3.942 1.00 89.81 328 PRO A CA 1
ATOM 2564 C C . PRO A 1 328 ? 1.398 -19.662 4.719 1.00 89.81 328 PRO A C 1
ATOM 2566 O O . PRO A 1 328 ? 2.418 -19.225 4.178 1.00 89.81 328 PRO A O 1
ATOM 2569 N N . PRO A 1 329 ? 1.059 -19.335 5.981 1.00 83.88 329 PRO A N 1
ATOM 2570 C CA . PRO A 1 329 ? 1.868 -18.445 6.802 1.00 83.88 329 PRO A CA 1
ATOM 2571 C C . PRO A 1 329 ? 3.250 -19.048 7.075 1.00 83.88 329 PRO A C 1
ATOM 2573 O O . PRO A 1 329 ? 3.406 -20.261 7.250 1.00 83.88 329 PRO A O 1
ATOM 2576 N N . ILE A 1 330 ? 4.268 -18.189 7.141 1.00 79.88 330 ILE A N 1
ATOM 2577 C CA . ILE A 1 330 ? 5.620 -18.611 7.505 1.00 79.88 330 ILE A CA 1
ATOM 2578 C C . ILE A 1 330 ? 5.679 -18.819 9.018 1.00 79.88 330 ILE A C 1
ATOM 2580 O O . ILE A 1 330 ? 5.632 -17.867 9.793 1.00 79.88 330 ILE A O 1
ATOM 2584 N N . ASN A 1 331 ? 5.864 -20.067 9.437 1.00 66.00 331 ASN A N 1
ATOM 2585 C CA . ASN A 1 331 ? 6.168 -20.393 10.826 1.00 66.00 331 ASN A CA 1
ATOM 2586 C C . ASN A 1 331 ? 7.652 -20.125 11.105 1.00 66.00 331 ASN A C 1
ATOM 2588 O O . ASN A 1 331 ? 8.475 -21.033 11.012 1.00 66.00 331 ASN A O 1
ATOM 2592 N N . SER A 1 332 ? 8.010 -18.886 11.437 1.00 59.81 332 SER A N 1
ATOM 2593 C CA . SER A 1 332 ? 9.361 -18.552 11.899 1.00 59.81 332 SER A CA 1
ATOM 2594 C C . SER A 1 332 ? 9.307 -17.995 13.313 1.00 59.81 332 SER A C 1
ATOM 2596 O O . SER A 1 332 ? 9.294 -16.787 13.511 1.00 59.81 332 SER A O 1
ATOM 2598 N N . MET A 1 333 ? 9.280 -18.887 14.303 1.00 67.19 333 MET A N 1
ATOM 2599 C CA . MET A 1 333 ? 9.364 -18.512 15.717 1.00 67.19 333 MET A CA 1
ATOM 2600 C C . MET A 1 333 ? 10.278 -19.467 16.479 1.00 67.19 333 MET A C 1
ATOM 2602 O O . MET A 1 333 ? 9.879 -20.097 17.455 1.00 67.19 333 MET A O 1
ATOM 2606 N N . SER A 1 334 ? 11.530 -19.572 16.029 1.00 62.81 334 SER A N 1
ATOM 2607 C CA . SER A 1 334 ? 12.565 -20.379 16.695 1.00 62.81 334 SER A CA 1
ATOM 2608 C C . SER A 1 334 ? 12.814 -19.974 18.155 1.00 62.81 334 SER A C 1
ATOM 2610 O O . SER A 1 334 ? 13.395 -20.753 18.906 1.00 62.81 334 SER A O 1
ATOM 2612 N N . MET A 1 335 ? 12.369 -18.779 18.558 1.00 70.12 335 MET A N 1
ATOM 2613 C CA . MET A 1 335 ? 12.512 -18.237 19.911 1.00 70.12 335 MET A CA 1
ATOM 2614 C C . MET A 1 335 ? 11.406 -18.667 20.888 1.00 70.12 335 MET A C 1
ATOM 2616 O O . MET A 1 335 ? 11.561 -18.470 22.091 1.00 70.12 335 MET A O 1
ATOM 2620 N N . LEU A 1 336 ? 10.306 -19.260 20.408 1.00 78.44 336 LEU A N 1
ATOM 2621 C CA . LEU A 1 336 ? 9.193 -19.706 21.252 1.00 78.44 336 LEU A CA 1
ATOM 2622 C C . LEU A 1 336 ? 9.217 -21.222 21.483 1.00 78.44 336 LEU A C 1
ATOM 2624 O O . LEU A 1 336 ? 9.555 -22.006 20.598 1.00 78.44 336 LEU A O 1
ATOM 2628 N N . SER A 1 337 ? 8.795 -21.650 22.675 1.00 79.81 337 SER A N 1
ATOM 2629 C CA . SER A 1 337 ? 8.489 -23.058 22.952 1.00 79.81 337 SER A CA 1
ATOM 2630 C C . SER A 1 337 ? 7.164 -23.473 22.297 1.00 79.81 337 SER A C 1
ATOM 2632 O O . SER A 1 337 ? 6.314 -22.628 22.023 1.00 79.81 337 SER A O 1
ATOM 2634 N N . GLY A 1 338 ? 6.956 -24.777 22.068 1.00 77.50 338 GLY A N 1
ATOM 2635 C CA . GLY A 1 338 ? 5.781 -25.296 21.345 1.00 77.50 338 GLY A CA 1
ATOM 2636 C C . GLY A 1 338 ? 4.428 -24.790 21.865 1.00 77.50 338 GLY A C 1
ATOM 2637 O O . GLY A 1 338 ? 3.590 -24.369 21.071 1.00 77.50 338 GLY A O 1
ATOM 2638 N N . ASP A 1 339 ? 4.242 -24.741 23.186 1.00 80.06 339 ASP A N 1
ATOM 2639 C CA . ASP A 1 339 ? 2.994 -24.258 23.797 1.00 80.06 339 ASP A CA 1
ATOM 2640 C C . ASP A 1 339 ? 2.796 -22.741 23.620 1.00 80.06 339 ASP A C 1
ATOM 2642 O O . ASP A 1 339 ? 1.671 -22.269 23.465 1.00 80.06 339 ASP A O 1
ATOM 2646 N N . LEU A 1 340 ? 3.884 -21.961 23.615 1.00 83.94 340 LEU A N 1
ATOM 2647 C CA . LEU A 1 340 ? 3.826 -20.513 23.389 1.00 83.94 340 LEU A CA 1
ATOM 2648 C C . LEU A 1 340 ? 3.590 -20.171 21.915 1.00 83.94 340 LEU A C 1
ATOM 2650 O O . LEU A 1 340 ? 2.933 -19.172 21.633 1.00 83.94 340 LEU A O 1
ATOM 2654 N N . ILE A 1 341 ? 4.072 -21.006 20.985 1.00 86.00 341 ILE A N 1
ATOM 2655 C CA . ILE A 1 341 ? 3.814 -20.852 19.545 1.00 86.00 341 ILE A CA 1
ATOM 2656 C C . ILE A 1 341 ? 2.313 -20.905 19.262 1.00 86.00 341 ILE A C 1
ATOM 2658 O O . ILE A 1 341 ? 1.813 -20.056 18.530 1.00 86.00 341 ILE A O 1
ATOM 2662 N N . ALA A 1 342 ? 1.600 -21.880 19.839 1.00 83.12 342 ALA A N 1
ATOM 2663 C CA . ALA A 1 342 ? 0.158 -22.023 19.642 1.00 83.12 342 ALA A CA 1
ATOM 2664 C C . ALA A 1 342 ? -0.600 -20.794 20.166 1.00 83.12 342 ALA A C 1
ATOM 2666 O O . ALA A 1 342 ? -1.321 -20.154 19.407 1.00 83.12 342 ALA A O 1
ATOM 2667 N N . LEU A 1 343 ? -0.341 -20.399 21.419 1.00 83.06 343 LEU A N 1
ATOM 2668 C CA . LEU A 1 343 ? -0.979 -19.230 22.039 1.00 83.06 343 LEU A CA 1
ATOM 2669 C C . LEU A 1 343 ? -0.728 -17.935 21.259 1.00 83.06 343 LEU A C 1
ATOM 2671 O O . LEU A 1 343 ? -1.630 -17.117 21.096 1.00 83.06 343 LEU A O 1
ATOM 2675 N N . TYR A 1 344 ? 0.499 -17.741 20.781 1.00 87.62 344 TYR A N 1
ATOM 2676 C CA . TYR A 1 344 ? 0.846 -16.561 20.005 1.00 87.62 344 TYR A CA 1
ATOM 2677 C C . TYR A 1 344 ? 0.192 -16.570 18.618 1.00 87.62 344 TYR A C 1
ATOM 2679 O O . TYR A 1 344 ? -0.368 -15.559 18.201 1.00 87.62 344 TYR A O 1
ATOM 2687 N N . ASN A 1 345 ? 0.229 -17.702 17.908 1.00 86.50 345 ASN A N 1
ATOM 2688 C CA . ASN A 1 345 ? -0.397 -17.813 16.592 1.00 86.50 345 ASN A CA 1
ATOM 2689 C C . ASN A 1 345 ? -1.913 -17.605 16.666 1.00 86.50 345 ASN A C 1
ATOM 2691 O O . ASN A 1 345 ? -2.447 -16.910 15.807 1.00 86.50 345 ASN A O 1
ATOM 2695 N N . ASP A 1 346 ? -2.582 -18.122 17.698 1.00 82.69 346 ASP A N 1
ATOM 2696 C CA . ASP A 1 346 ? -4.013 -17.886 17.916 1.00 82.69 346 ASP A CA 1
ATOM 2697 C C . ASP A 1 346 ? -4.310 -16.388 18.109 1.00 82.69 346 ASP A C 1
ATOM 2699 O O . ASP A 1 346 ? -5.232 -15.846 17.494 1.00 82.69 346 ASP A O 1
ATOM 2703 N N . ALA A 1 347 ? -3.489 -15.686 18.900 1.00 83.69 347 ALA A N 1
ATOM 2704 C CA . ALA A 1 347 ? -3.623 -14.242 19.094 1.00 83.69 347 ALA A CA 1
ATOM 2705 C C . ALA A 1 347 ? -3.417 -13.462 17.781 1.00 83.69 347 ALA A C 1
ATOM 2707 O O . ALA A 1 347 ? -4.193 -12.559 17.457 1.00 83.69 347 ALA A O 1
ATOM 2708 N N . VAL A 1 348 ? -2.405 -13.832 16.989 1.00 88.81 348 VAL A N 1
ATOM 2709 C CA . VAL A 1 348 ? -2.130 -13.191 15.697 1.00 88.81 348 VAL A CA 1
ATOM 2710 C C . VAL A 1 348 ? -3.242 -13.455 14.684 1.00 88.81 348 VAL A C 1
ATOM 2712 O O . VAL A 1 348 ? -3.705 -12.510 14.048 1.00 88.81 348 VAL A O 1
ATOM 2715 N N . GLU A 1 349 ? -3.708 -14.697 14.535 1.00 85.38 349 GLU A N 1
ATOM 2716 C CA . GLU A 1 349 ? -4.782 -15.048 13.593 1.00 85.38 349 GLU A CA 1
ATOM 2717 C C . GLU A 1 349 ? -6.114 -14.380 13.952 1.00 85.38 349 GLU A C 1
ATOM 2719 O O . GLU A 1 349 ? -6.895 -14.041 13.063 1.00 85.38 349 GLU A O 1
ATOM 2724 N N . SER A 1 350 ? -6.355 -14.099 15.235 1.00 79.69 350 SER A N 1
ATOM 2725 C CA . SER A 1 350 ? -7.515 -13.312 15.658 1.00 79.69 350 SER A CA 1
ATOM 2726 C C . SER A 1 350 ? -7.404 -11.828 15.274 1.00 79.69 350 SER A C 1
ATOM 2728 O O . SER A 1 350 ? -8.428 -11.192 15.016 1.00 79.69 350 SER A O 1
ATOM 2730 N N . MET A 1 351 ? -6.197 -11.250 15.230 1.00 82.75 351 MET A N 1
ATOM 2731 C CA . MET A 1 351 ? -5.986 -9.828 14.907 1.00 82.75 351 MET A CA 1
ATOM 2732 C C . MET A 1 351 ? -5.786 -9.552 13.415 1.00 82.75 351 MET A C 1
ATOM 2734 O O . MET A 1 351 ? -6.248 -8.527 12.906 1.00 82.75 351 MET A O 1
ATOM 2738 N N . LEU A 1 352 ? -5.083 -10.440 12.712 1.00 87.75 352 LEU A N 1
ATOM 2739 C CA . LEU A 1 352 ? -4.596 -10.226 11.350 1.00 87.75 352 LEU A CA 1
ATOM 2740 C C . LEU A 1 352 ? -5.703 -9.905 10.325 1.00 87.75 352 LEU A C 1
ATOM 2742 O O . LEU A 1 352 ? -5.502 -8.977 9.541 1.00 87.75 352 LEU A O 1
ATOM 2746 N N . PRO A 1 353 ? -6.881 -10.571 10.317 1.00 84.88 353 PRO A N 1
ATOM 2747 C CA . PRO A 1 353 ? -7.977 -10.220 9.407 1.00 84.88 353 PRO A CA 1
ATOM 2748 C C . PRO A 1 353 ? -8.448 -8.769 9.551 1.00 84.88 353 PRO A C 1
ATOM 2750 O O . PRO A 1 353 ? -8.976 -8.190 8.609 1.00 84.88 353 PRO A O 1
ATOM 2753 N N . GLN A 1 354 ? -8.245 -8.183 10.728 1.00 79.19 354 GLN A N 1
ATOM 2754 C CA . GLN A 1 354 ? -8.720 -6.855 11.100 1.00 79.19 354 GLN A CA 1
ATOM 2755 C C . GLN A 1 354 ? -7.576 -5.832 11.122 1.00 79.19 354 GLN A C 1
ATOM 2757 O O . GLN A 1 354 ? -7.684 -4.776 11.759 1.00 79.19 354 GLN A O 1
ATOM 2762 N N . HIS A 1 355 ? -6.452 -6.164 10.484 1.00 87.69 355 HIS A N 1
ATOM 2763 C CA . HIS A 1 355 ? -5.292 -5.297 10.396 1.00 87.69 355 HIS A CA 1
ATOM 2764 C C . HIS A 1 355 ? -5.626 -4.023 9.594 1.00 87.69 355 HIS A C 1
ATOM 2766 O O . HIS A 1 355 ? -6.285 -4.128 8.561 1.00 87.69 355 HIS A O 1
ATOM 2772 N N . PRO A 1 356 ? -5.144 -2.827 9.990 1.00 83.94 356 PRO A N 1
ATOM 2773 C CA . PRO A 1 356 ? -5.456 -1.571 9.296 1.00 83.94 356 PRO A CA 1
ATOM 2774 C C . PRO A 1 356 ? -5.076 -1.503 7.812 1.00 83.94 356 PRO A C 1
ATOM 2776 O O . PRO A 1 356 ? -5.583 -0.656 7.086 1.00 83.94 356 PRO A O 1
ATOM 2779 N N . PHE A 1 357 ? -4.159 -2.362 7.362 1.00 89.00 357 PHE A N 1
ATOM 2780 C CA . PHE A 1 357 ? -3.779 -2.442 5.945 1.00 89.00 357 PHE A CA 1
ATOM 2781 C C . PHE A 1 357 ? -4.826 -3.176 5.096 1.00 89.00 357 PHE A C 1
ATOM 2783 O O . PHE A 1 357 ? -4.738 -3.138 3.870 1.00 89.00 357 PHE A O 1
ATOM 2790 N N . LEU A 1 358 ? -5.799 -3.839 5.727 1.00 86.62 358 LEU A N 1
ATOM 2791 C CA . LEU A 1 358 ? -6.866 -4.590 5.076 1.00 86.62 358 LEU A CA 1
ATOM 2792 C C . LEU A 1 358 ? -8.194 -3.831 5.149 1.00 86.62 358 LEU A C 1
ATOM 2794 O O . LEU A 1 358 ? -8.432 -3.041 6.059 1.00 86.62 358 LEU A O 1
ATOM 2798 N N . ASP A 1 359 ? -9.083 -4.110 4.203 1.00 76.81 359 ASP A N 1
ATOM 2799 C CA . ASP A 1 359 ? -10.373 -3.433 4.002 1.00 76.81 359 ASP A CA 1
ATOM 2800 C C . ASP A 1 359 ? -11.461 -3.750 5.051 1.00 76.81 359 ASP A C 1
ATOM 2802 O O . ASP A 1 359 ? -12.626 -3.415 4.854 1.00 76.81 359 ASP A O 1
ATOM 2806 N N . GLY A 1 360 ? -11.107 -4.419 6.151 1.00 70.25 360 GLY A N 1
ATOM 2807 C CA . GLY A 1 360 ? -12.043 -4.891 7.175 1.00 70.25 360 GLY A CA 1
ATOM 2808 C C . GLY A 1 360 ? -12.625 -6.283 6.906 1.00 70.25 360 GLY A C 1
ATOM 2809 O O . GLY A 1 360 ? -12.887 -7.001 7.865 1.00 70.25 360 GLY A O 1
ATOM 2810 N N . THR A 1 361 ? -12.719 -6.727 5.642 1.00 72.75 361 THR A N 1
ATOM 2811 C CA . THR A 1 361 ? -13.064 -8.131 5.307 1.00 72.75 361 THR A CA 1
ATOM 2812 C C . THR A 1 361 ? -11.894 -9.082 5.558 1.00 72.75 361 THR A C 1
ATOM 2814 O O . THR A 1 361 ? -12.037 -10.308 5.594 1.00 72.75 361 THR A O 1
ATOM 2817 N N . GLY A 1 362 ? -10.693 -8.510 5.653 1.00 79.12 362 GLY A N 1
ATOM 2818 C CA . GLY A 1 362 ? -9.448 -9.237 5.799 1.00 79.12 362 GLY A CA 1
ATOM 2819 C C . GLY A 1 362 ? -9.015 -9.971 4.533 1.00 79.12 362 GLY A C 1
ATOM 2820 O O . GLY A 1 362 ? -8.171 -10.854 4.639 1.00 79.12 362 GLY A O 1
ATOM 2821 N N . ARG A 1 363 ? -9.589 -9.679 3.359 1.00 80.94 363 ARG A N 1
ATOM 2822 C CA . ARG A 1 363 ? -9.225 -10.343 2.090 1.00 80.94 363 ARG A CA 1
ATOM 2823 C C . ARG A 1 363 ? -8.583 -9.412 1.073 1.00 80.94 363 ARG A C 1
ATOM 2825 O O . ARG A 1 363 ? -7.869 -9.892 0.200 1.00 80.94 363 ARG A O 1
ATOM 2832 N N . LYS A 1 364 ? -8.842 -8.109 1.167 1.00 85.19 364 LYS A N 1
ATOM 2833 C CA . LYS A 1 364 ? -8.265 -7.102 0.276 1.00 85.19 364 LYS A CA 1
ATOM 2834 C C . LYS A 1 364 ? -7.550 -6.035 1.081 1.00 85.19 364 LYS A C 1
ATOM 2836 O O . LYS A 1 364 ? -7.796 -5.862 2.273 1.00 85.19 364 LYS A O 1
ATOM 2841 N N . VAL A 1 365 ? -6.670 -5.319 0.400 1.00 87.88 365 VAL A N 1
ATOM 2842 C CA . VAL A 1 365 ? -6.004 -4.133 0.930 1.00 87.88 365 VAL A CA 1
ATOM 2843 C C . VAL A 1 365 ? -6.986 -2.970 1.081 1.00 87.88 365 VAL A C 1
ATOM 2845 O O . VAL A 1 365 ? -7.905 -2.819 0.280 1.00 87.88 365 VAL A O 1
ATOM 2848 N N . ALA A 1 366 ? -6.782 -2.133 2.097 1.00 81.94 366 ALA A N 1
ATOM 2849 C CA . ALA A 1 366 ? -7.597 -0.935 2.317 1.00 81.94 366 ALA A CA 1
ATOM 2850 C C . ALA A 1 366 ? -7.210 0.246 1.410 1.00 81.94 366 ALA A C 1
ATOM 2852 O O . ALA A 1 366 ? -8.012 1.158 1.232 1.00 81.94 366 ALA A O 1
ATOM 2853 N N . SER A 1 367 ? -5.981 0.273 0.884 1.00 83.19 367 SER A N 1
ATOM 2854 C CA . SER A 1 367 ? -5.517 1.308 -0.046 1.00 83.19 367 SER A CA 1
ATOM 2855 C C . SER A 1 367 ? -4.323 0.828 -0.872 1.00 83.19 367 SER A C 1
ATOM 2857 O O . SER A 1 367 ? -3.589 -0.075 -0.459 1.00 83.19 367 SER A O 1
ATOM 2859 N N . SER A 1 368 ? -4.083 1.490 -2.005 1.00 85.25 368 SER A N 1
ATOM 2860 C CA . SER A 1 368 ? -2.895 1.276 -2.841 1.00 85.25 368 SER A CA 1
ATOM 2861 C C . SER A 1 368 ? -1.588 1.589 -2.101 1.00 85.25 368 SER A C 1
ATOM 2863 O O . SER A 1 368 ? -0.577 0.942 -2.355 1.00 85.25 368 SER A O 1
ATOM 2865 N N . VAL A 1 369 ? -1.588 2.519 -1.142 1.00 86.38 369 VAL A N 1
ATOM 2866 C CA . VAL A 1 369 ? -0.396 2.825 -0.332 1.00 86.38 369 VAL A CA 1
ATOM 2867 C C . VAL A 1 369 ? -0.029 1.644 0.573 1.00 86.38 369 VAL A C 1
ATOM 2869 O O . VAL A 1 369 ? 1.130 1.234 0.631 1.00 86.38 369 VAL A O 1
ATOM 2872 N N . PHE A 1 370 ? -1.015 1.049 1.251 1.00 89.69 370 PHE A N 1
ATOM 2873 C CA . PHE A 1 370 ? -0.774 -0.128 2.093 1.00 89.69 370 PHE A CA 1
ATOM 2874 C C . PHE A 1 370 ? -0.385 -1.354 1.271 1.00 89.69 370 PHE A C 1
ATOM 2876 O O . PHE A 1 370 ? 0.501 -2.109 1.671 1.00 89.69 370 PHE A O 1
ATOM 2883 N N . GLU A 1 371 ? -0.994 -1.525 0.100 1.00 91.56 371 GLU A N 1
ATOM 2884 C CA . GLU A 1 371 ? -0.602 -2.562 -0.849 1.00 91.56 371 GLU A CA 1
ATOM 2885 C C . GLU A 1 371 ? 0.851 -2.402 -1.300 1.00 91.56 371 GLU A C 1
ATOM 2887 O O . GLU A 1 371 ? 1.601 -3.372 -1.268 1.00 91.56 371 GLU A O 1
ATOM 2892 N N . ALA A 1 372 ? 1.283 -1.184 -1.637 1.00 91.94 372 ALA A N 1
ATOM 2893 C CA . ALA A 1 372 ? 2.668 -0.912 -2.006 1.00 91.94 372 ALA A CA 1
ATOM 2894 C C . ALA A 1 372 ? 3.647 -1.246 -0.879 1.00 91.94 372 ALA A C 1
ATOM 2896 O O . ALA A 1 372 ? 4.721 -1.776 -1.150 1.00 91.94 372 ALA A O 1
ATOM 2897 N N . CYS A 1 373 ? 3.266 -0.998 0.377 1.00 93.44 373 CYS A N 1
ATOM 2898 C CA . CYS A 1 373 ? 4.059 -1.386 1.542 1.00 93.44 373 CYS A CA 1
ATOM 2899 C C . CYS A 1 373 ? 4.221 -2.907 1.662 1.00 93.44 373 CYS A C 1
ATOM 2901 O O . CYS A 1 373 ? 5.331 -3.393 1.873 1.00 93.44 373 CYS A O 1
ATOM 2903 N N . ILE A 1 374 ? 3.132 -3.661 1.481 1.00 95.38 374 ILE A N 1
ATOM 2904 C CA . ILE A 1 374 ? 3.164 -5.130 1.511 1.00 95.38 374 ILE A CA 1
ATOM 2905 C C . ILE A 1 374 ? 3.983 -5.667 0.331 1.00 95.38 374 ILE A C 1
ATOM 2907 O O . ILE A 1 374 ? 4.848 -6.519 0.521 1.00 95.38 374 ILE A O 1
ATOM 2911 N N . LEU A 1 375 ? 3.740 -5.162 -0.880 1.00 94.81 375 LEU A N 1
ATOM 2912 C CA . LEU A 1 375 ? 4.404 -5.612 -2.103 1.00 94.81 375 LEU A CA 1
ATOM 2913 C C . LEU A 1 375 ? 5.898 -5.278 -2.114 1.00 94.81 375 LEU A C 1
ATOM 2915 O O . LEU A 1 375 ? 6.695 -6.134 -2.496 1.00 94.81 375 LEU A O 1
ATOM 2919 N N . SER A 1 376 ? 6.301 -4.081 -1.672 1.00 94.06 376 SER A N 1
ATOM 2920 C CA . SER A 1 376 ? 7.719 -3.699 -1.646 1.00 94.06 376 SER A CA 1
ATOM 2921 C C . SER A 1 376 ? 8.519 -4.581 -0.688 1.00 94.06 376 SER A C 1
ATOM 2923 O O . SER A 1 376 ? 9.633 -4.988 -1.017 1.00 94.06 376 SER A O 1
ATOM 2925 N N . TYR A 1 377 ? 7.933 -4.936 0.459 1.00 94.06 377 TYR A N 1
ATOM 2926 C CA . TYR A 1 377 ? 8.499 -5.913 1.381 1.00 94.06 377 TYR A CA 1
ATOM 2927 C C . TYR A 1 377 ? 8.530 -7.314 0.762 1.00 94.06 377 TYR A C 1
ATOM 2929 O O . TYR A 1 377 ? 9.574 -7.963 0.743 1.00 94.06 377 TYR A O 1
ATOM 2937 N N . ALA A 1 378 ? 7.404 -7.775 0.214 1.00 94.69 378 ALA A N 1
ATOM 2938 C CA . ALA A 1 378 ? 7.260 -9.133 -0.290 1.00 94.69 378 ALA A CA 1
ATOM 2939 C C . ALA A 1 378 ? 8.194 -9.434 -1.473 1.00 94.69 378 ALA A C 1
ATOM 2941 O O . ALA A 1 378 ? 8.809 -10.499 -1.506 1.00 94.69 378 ALA A O 1
ATOM 2942 N N . LEU A 1 379 ? 8.370 -8.488 -2.402 1.00 92.88 379 LEU A N 1
ATOM 2943 C CA . LEU A 1 379 ? 9.327 -8.616 -3.508 1.00 92.88 379 LEU A CA 1
ATOM 2944 C C . LEU A 1 379 ? 10.778 -8.705 -3.015 1.00 92.88 379 LEU A C 1
ATOM 2946 O O . LEU A 1 379 ? 11.603 -9.343 -3.658 1.00 92.88 379 LEU A O 1
ATOM 2950 N N . ARG A 1 380 ? 11.095 -8.108 -1.864 1.00 90.50 380 ARG A N 1
ATOM 2951 C CA . ARG A 1 380 ? 12.432 -8.155 -1.249 1.00 90.50 380 ARG A CA 1
ATOM 2952 C C . ARG A 1 380 ? 12.613 -9.320 -0.280 1.00 90.50 380 ARG A C 1
ATOM 2954 O O . ARG A 1 380 ? 13.687 -9.469 0.293 1.00 90.50 380 ARG A O 1
ATOM 2961 N N . SER A 1 381 ? 11.577 -10.129 -0.075 1.00 90.06 381 SER A N 1
ATOM 2962 C CA . SER A 1 381 ? 11.634 -11.249 0.854 1.00 90.06 381 SER A CA 1
ATOM 2963 C C . SER A 1 381 ? 12.616 -12.310 0.361 1.00 90.06 381 SER A C 1
ATOM 2965 O O . SER A 1 381 ? 12.516 -12.797 -0.768 1.00 90.06 381 SER A O 1
ATOM 2967 N N . GLU A 1 382 ? 13.513 -12.746 1.247 1.00 87.62 382 GLU A N 1
ATOM 2968 C CA . GLU A 1 382 ? 14.373 -13.913 1.012 1.00 87.62 382 GLU A CA 1
ATOM 2969 C C . GLU A 1 382 ? 13.551 -15.207 0.864 1.00 87.62 382 GLU A C 1
ATOM 2971 O O . GLU A 1 382 ? 14.006 -16.195 0.278 1.00 87.62 382 GLU A O 1
ATOM 2976 N N . ASN A 1 383 ? 12.302 -15.212 1.351 1.00 90.19 383 ASN A N 1
ATOM 2977 C CA . ASN A 1 383 ? 11.395 -16.328 1.153 1.00 90.19 383 ASN A CA 1
ATOM 2978 C C . ASN A 1 383 ? 10.846 -16.331 -0.281 1.00 90.19 383 ASN A C 1
ATOM 2980 O O . ASN A 1 383 ? 9.913 -15.600 -0.619 1.00 90.19 383 ASN A O 1
ATOM 2984 N N . LYS A 1 384 ? 11.373 -17.248 -1.102 1.00 90.56 384 LYS A N 1
ATOM 2985 C CA . LYS A 1 384 ? 10.960 -17.446 -2.502 1.00 90.56 384 LYS A CA 1
ATOM 2986 C C . LYS A 1 384 ? 9.461 -17.692 -2.687 1.00 90.56 384 LYS A C 1
ATOM 2988 O O . LYS A 1 384 ? 8.934 -17.368 -3.744 1.00 90.56 384 LYS A O 1
ATOM 2993 N N . SER A 1 385 ? 8.762 -18.265 -1.704 1.00 93.25 385 SER A N 1
ATOM 2994 C CA . SER A 1 385 ? 7.306 -18.445 -1.787 1.00 93.25 385 SER A CA 1
ATOM 2995 C C . SER A 1 385 ? 6.584 -17.100 -1.755 1.00 93.25 385 SER A C 1
ATOM 2997 O O . SER A 1 385 ? 5.691 -16.877 -2.567 1.00 93.25 385 SER A O 1
ATOM 2999 N N . ILE A 1 386 ? 6.991 -16.195 -0.856 1.00 94.19 386 ILE A N 1
ATOM 3000 C CA . ILE A 1 386 ? 6.423 -14.844 -0.765 1.00 94.19 386 ILE A CA 1
ATOM 3001 C C . ILE A 1 386 ? 6.786 -14.030 -2.005 1.00 94.19 386 ILE A C 1
ATOM 3003 O O . ILE A 1 386 ? 5.895 -13.464 -2.634 1.00 94.19 386 ILE A O 1
ATOM 3007 N N . SER A 1 387 ? 8.065 -13.981 -2.384 1.00 93.25 387 SER A N 1
ATOM 3008 C CA . SER A 1 387 ? 8.505 -13.117 -3.485 1.00 93.25 387 SER A CA 1
ATOM 3009 C C . SER A 1 387 ? 7.952 -13.561 -4.844 1.00 93.25 387 SER A C 1
ATOM 3011 O O . SER A 1 387 ? 7.511 -12.720 -5.629 1.00 93.25 387 SER A O 1
ATOM 3013 N N . ASN A 1 388 ? 7.846 -14.871 -5.101 1.00 92.31 388 ASN A N 1
ATOM 3014 C CA . ASN A 1 388 ? 7.170 -15.378 -6.301 1.00 92.31 388 ASN A CA 1
ATOM 3015 C C . ASN A 1 388 ? 5.660 -15.108 -6.280 1.00 92.31 388 ASN A C 1
ATOM 3017 O O . ASN A 1 388 ? 5.082 -14.790 -7.319 1.00 92.31 388 ASN A O 1
ATOM 3021 N N . ALA A 1 389 ? 5.010 -15.226 -5.120 1.00 93.62 389 ALA A N 1
ATOM 3022 C CA . ALA A 1 389 ? 3.589 -14.921 -4.996 1.00 93.62 389 ALA A CA 1
ATOM 3023 C C . ALA A 1 389 ? 3.310 -13.427 -5.224 1.00 93.62 389 ALA A C 1
ATOM 3025 O O . ALA A 1 389 ? 2.384 -13.098 -5.960 1.00 93.62 389 ALA A O 1
ATOM 3026 N N . ALA A 1 390 ? 4.161 -12.538 -4.702 1.00 94.25 390 ALA A N 1
ATOM 3027 C CA . ALA A 1 390 ? 4.095 -11.099 -4.954 1.00 94.25 390 ALA A CA 1
ATOM 3028 C C . ALA A 1 390 ? 4.290 -10.767 -6.438 1.00 94.25 390 ALA A C 1
ATOM 3030 O O . ALA A 1 390 ? 3.506 -10.013 -7.009 1.00 94.25 390 ALA A O 1
ATOM 3031 N N . LYS A 1 391 ? 5.282 -11.388 -7.092 1.00 92.56 391 LYS A N 1
ATOM 3032 C CA . LYS A 1 391 ? 5.476 -11.276 -8.544 1.00 92.56 391 LYS A CA 1
ATOM 3033 C C . LYS A 1 391 ? 4.204 -11.663 -9.299 1.00 92.56 391 LYS A C 1
ATOM 3035 O O . LYS A 1 391 ? 3.716 -10.889 -10.114 1.00 92.56 391 LYS A O 1
ATOM 3040 N N . ASN A 1 392 ? 3.648 -12.838 -9.014 1.00 90.81 392 ASN A N 1
ATOM 3041 C CA . ASN A 1 392 ? 2.438 -13.315 -9.684 1.00 90.81 392 ASN A CA 1
ATOM 3042 C C . ASN A 1 392 ? 1.236 -12.407 -9.410 1.00 90.81 392 ASN A C 1
ATOM 3044 O O . ASN A 1 392 ? 0.462 -12.140 -10.324 1.00 90.81 392 ASN A O 1
ATOM 3048 N N . TYR A 1 393 ? 1.099 -11.904 -8.184 1.00 91.25 393 TYR A N 1
ATOM 3049 C CA . TYR A 1 393 ? 0.059 -10.951 -7.818 1.00 91.25 393 TYR A CA 1
ATOM 3050 C C . TYR A 1 393 ? 0.156 -9.670 -8.659 1.00 91.25 393 TYR A C 1
ATOM 3052 O O . TYR A 1 393 ? -0.843 -9.254 -9.239 1.00 91.25 393 TYR A O 1
ATOM 3060 N N . CYS A 1 394 ? 1.356 -9.102 -8.820 1.00 90.69 394 CYS A N 1
ATOM 3061 C CA . CYS A 1 394 ? 1.569 -7.920 -9.659 1.00 90.69 394 CYS A CA 1
ATOM 3062 C C . CYS A 1 394 ? 1.285 -8.177 -11.148 1.00 90.69 394 CYS A C 1
ATOM 3064 O O . CYS A 1 394 ? 0.745 -7.303 -11.818 1.00 90.69 394 CYS A O 1
ATOM 3066 N N . LEU A 1 395 ? 1.653 -9.351 -11.674 1.00 84.81 395 LEU A N 1
ATOM 3067 C CA . LEU A 1 395 ? 1.540 -9.654 -13.108 1.00 84.81 395 LEU A CA 1
ATOM 3068 C C . LEU A 1 395 ? 0.150 -10.155 -13.532 1.00 84.81 395 LEU A C 1
ATOM 3070 O O . LEU A 1 395 ? -0.268 -9.904 -14.659 1.00 84.81 395 LEU A O 1
ATOM 3074 N N . LEU A 1 396 ? -0.546 -10.899 -12.667 1.00 75.94 396 LEU A N 1
ATOM 3075 C CA . LEU A 1 396 ? -1.801 -11.596 -12.989 1.00 75.94 396 LEU A CA 1
ATOM 3076 C C . LEU A 1 396 ? -3.010 -11.055 -12.215 1.00 75.94 396 LEU A C 1
ATOM 3078 O O . LEU A 1 396 ? -4.148 -11.287 -12.620 1.00 75.94 396 LEU A O 1
ATOM 3082 N N . GLY A 1 397 ? -2.781 -10.398 -11.075 1.00 59.50 397 GLY A N 1
ATOM 3083 C CA . GLY A 1 397 ? -3.822 -10.067 -10.102 1.00 59.50 397 GLY A CA 1
ATOM 3084 C C . GLY A 1 397 ? -4.455 -8.686 -10.260 1.00 59.50 397 GLY A C 1
ATOM 3085 O O . GLY A 1 397 ? -5.541 -8.474 -9.722 1.00 59.50 397 GLY A O 1
ATOM 3086 N N . VAL A 1 398 ? -3.826 -7.749 -10.984 1.00 60.12 398 VAL A N 1
ATOM 3087 C CA . VAL A 1 398 ? -4.253 -6.339 -10.993 1.00 60.12 398 VAL A CA 1
ATOM 3088 C C . VAL A 1 398 ? -4.343 -5.786 -12.417 1.00 60.12 398 VAL A C 1
ATOM 3090 O O . VAL A 1 398 ? -3.412 -5.905 -13.206 1.00 60.12 398 VAL A O 1
ATOM 3093 N N . SER A 1 399 ? -5.464 -5.140 -12.758 1.00 61.16 399 SER A N 1
ATOM 3094 C CA . SER A 1 399 ? -5.655 -4.477 -14.061 1.00 61.16 399 SER A CA 1
ATOM 3095 C C . SER A 1 399 ? -4.818 -3.202 -14.229 1.00 61.16 399 SER A C 1
ATOM 3097 O O . SER A 1 399 ? -4.660 -2.714 -15.348 1.00 61.16 399 SER A O 1
ATOM 3099 N N . THR A 1 400 ? -4.313 -2.656 -13.120 1.00 74.38 400 THR A N 1
ATOM 3100 C CA . THR A 1 400 ? -3.572 -1.394 -13.051 1.00 74.38 400 THR A CA 1
ATOM 3101 C C . THR A 1 400 ? -2.371 -1.566 -12.118 1.00 74.38 400 THR A C 1
ATOM 3103 O O . THR A 1 400 ? -2.575 -1.969 -10.974 1.00 74.38 400 THR A O 1
ATOM 3106 N N . PRO A 1 401 ? -1.138 -1.253 -12.553 1.00 87.25 401 PRO A N 1
ATOM 3107 C CA . PRO A 1 401 ? 0.029 -1.265 -11.676 1.00 87.25 401 PRO A CA 1
ATOM 3108 C C . PRO A 1 401 ? -0.154 -0.340 -10.470 1.00 87.25 401 PRO A C 1
ATOM 3110 O O . PRO A 1 401 ? -0.812 0.697 -10.559 1.00 87.25 401 PRO A O 1
ATOM 3113 N N . ASN A 1 402 ? 0.442 -0.706 -9.337 1.00 88.62 402 ASN A N 1
ATOM 3114 C CA . ASN A 1 402 ? 0.379 0.120 -8.138 1.00 88.62 402 ASN A CA 1
ATOM 3115 C C . ASN A 1 402 ? 1.330 1.336 -8.269 1.00 88.62 402 ASN A C 1
ATOM 3117 O O . ASN A 1 402 ? 2.531 1.121 -8.447 1.00 88.62 402 ASN A O 1
ATOM 3121 N N . PRO A 1 403 ? 0.857 2.589 -8.124 1.00 85.69 403 PRO A N 1
ATOM 3122 C CA . PRO A 1 403 ? 1.659 3.795 -8.377 1.00 85.69 403 PRO A CA 1
ATOM 3123 C C . PRO A 1 403 ? 2.713 4.118 -7.317 1.00 85.69 403 PRO A C 1
ATOM 3125 O O . PRO A 1 403 ? 3.562 4.975 -7.545 1.00 85.69 403 PRO A O 1
ATOM 3128 N N . PHE A 1 404 ? 2.686 3.444 -6.168 1.00 87.25 404 PHE A N 1
ATOM 3129 C CA . PHE A 1 404 ? 3.610 3.702 -5.060 1.00 87.25 404 PHE A CA 1
ATOM 3130 C C . PHE A 1 404 ? 4.690 2.644 -4.906 1.00 87.25 404 PHE A C 1
ATOM 3132 O O . PHE A 1 404 ? 5.663 2.869 -4.188 1.00 87.25 404 PHE A O 1
ATOM 3139 N N . LEU A 1 405 ? 4.519 1.487 -5.547 1.00 91.56 405 LEU A N 1
ATOM 3140 C CA . LEU A 1 405 ? 5.407 0.345 -5.368 1.00 91.56 405 LEU A CA 1
ATOM 3141 C C . LEU A 1 405 ? 6.863 0.696 -5.692 1.00 91.56 405 LEU A C 1
ATOM 3143 O O . LEU A 1 405 ? 7.743 0.365 -4.902 1.00 91.56 405 LEU A O 1
ATOM 3147 N N . PHE A 1 406 ? 7.115 1.394 -6.802 1.00 90.38 406 PHE A N 1
ATOM 3148 C CA . PHE A 1 406 ? 8.457 1.821 -7.190 1.00 90.38 406 PHE A CA 1
ATOM 3149 C C . PHE A 1 406 ? 9.119 2.678 -6.107 1.00 90.38 406 PHE A C 1
ATOM 3151 O O . PHE A 1 406 ? 10.209 2.343 -5.644 1.00 90.38 406 PHE A O 1
ATOM 3158 N N . ASP A 1 407 ? 8.441 3.733 -5.648 1.00 87.31 407 ASP A N 1
ATOM 3159 C CA . ASP A 1 407 ? 8.994 4.623 -4.627 1.00 87.31 407 ASP A CA 1
ATOM 3160 C C . ASP A 1 407 ? 9.221 3.872 -3.311 1.00 87.31 407 ASP A C 1
ATOM 3162 O O . ASP A 1 407 ? 10.302 3.934 -2.741 1.00 87.31 407 ASP A O 1
ATOM 3166 N N . PHE A 1 408 ? 8.250 3.079 -2.852 1.00 89.81 408 PHE A N 1
ATOM 3167 C CA . PHE A 1 408 ? 8.393 2.289 -1.626 1.00 89.81 408 PHE A CA 1
ATOM 3168 C C . PHE A 1 408 ? 9.559 1.305 -1.709 1.00 89.81 408 PHE A C 1
ATOM 3170 O O . PHE A 1 408 ? 10.256 1.079 -0.719 1.00 89.81 408 PHE A O 1
ATOM 3177 N N . PHE A 1 409 ? 9.773 0.705 -2.877 1.00 89.69 409 PHE A N 1
ATOM 3178 C CA . PHE A 1 409 ? 10.876 -0.212 -3.114 1.00 89.69 409 PHE A CA 1
ATOM 3179 C C . PHE A 1 409 ? 12.229 0.515 -3.074 1.00 89.69 409 PHE A C 1
ATOM 3181 O O . PHE A 1 409 ? 13.176 0.008 -2.471 1.00 89.69 409 PHE A O 1
ATOM 3188 N N . VAL A 1 410 ? 12.309 1.719 -3.650 1.00 87.19 410 VAL A N 1
ATOM 3189 C CA . VAL A 1 410 ? 13.507 2.573 -3.621 1.00 87.19 410 VAL A CA 1
ATOM 3190 C C . VAL A 1 410 ? 13.803 3.092 -2.212 1.00 87.19 410 VAL A C 1
ATOM 3192 O O . VAL A 1 410 ? 14.937 2.987 -1.760 1.00 87.19 410 VAL A O 1
ATOM 3195 N N . GLU A 1 411 ? 12.806 3.576 -1.480 1.00 84.88 411 GLU A N 1
ATOM 3196 C CA . GLU A 1 411 ? 12.995 4.161 -0.142 1.00 84.88 411 GLU A CA 1
ATOM 3197 C C . GLU A 1 411 ? 13.269 3.113 0.941 1.00 84.88 411 GLU A C 1
ATOM 3199 O O . GLU A 1 411 ? 13.802 3.405 2.010 1.00 84.88 411 GLU A O 1
ATOM 3204 N N . SER A 1 412 ? 12.946 1.847 0.674 1.00 78.75 412 SER A N 1
ATOM 3205 C CA . SER A 1 412 ? 13.238 0.764 1.613 1.00 78.75 412 SER A CA 1
ATOM 3206 C C . SER A 1 412 ? 14.687 0.242 1.522 1.00 78.75 412 SER A C 1
ATOM 3208 O O . SER A 1 412 ? 15.022 -0.742 2.194 1.00 78.75 412 SER A O 1
ATOM 3210 N N . ARG A 1 413 ? 15.547 0.872 0.704 1.00 72.81 413 ARG A N 1
ATOM 3211 C CA . ARG A 1 413 ? 16.987 0.576 0.591 1.00 72.81 413 ARG A CA 1
ATOM 3212 C C . ARG A 1 413 ? 17.705 0.826 1.925 1.00 72.81 413 ARG A C 1
ATOM 3214 O O . ARG A 1 413 ? 17.429 1.791 2.630 1.00 72.81 413 ARG A O 1
ATOM 3221 N N . VAL A 1 414 ? 18.666 -0.033 2.269 1.00 57.31 414 VAL A N 1
ATOM 3222 C CA . VAL A 1 414 ? 19.601 0.246 3.373 1.00 57.31 414 VAL A CA 1
ATOM 3223 C C . VAL A 1 414 ? 20.577 1.314 2.875 1.00 57.31 414 VAL A C 1
ATOM 3225 O O . VAL A 1 414 ? 21.107 1.167 1.778 1.00 57.31 414 VAL A O 1
ATOM 3228 N N . GLN A 1 415 ? 20.820 2.370 3.660 1.00 46.44 415 GLN A N 1
ATOM 3229 C CA . GLN A 1 415 ? 21.548 3.594 3.266 1.00 46.44 415 GLN A CA 1
ATOM 3230 C C . GLN A 1 415 ? 22.989 3.406 2.721 1.00 46.44 415 GLN A C 1
ATOM 3232 O O . GLN A 1 415 ? 23.625 4.400 2.389 1.00 46.44 415 GLN A O 1
ATOM 3237 N N . HIS A 1 416 ? 23.517 2.182 2.569 1.00 39.25 416 HIS A N 1
ATOM 3238 C CA . HIS A 1 416 ? 24.912 1.934 2.171 1.00 39.25 416 HIS A CA 1
ATOM 3239 C C . HIS A 1 416 ? 25.167 0.698 1.275 1.00 39.25 416 HIS A C 1
ATOM 3241 O O . HIS A 1 416 ? 26.263 0.145 1.325 1.00 39.25 416 HIS A O 1
ATOM 3247 N N . GLY A 1 417 ? 24.221 0.253 0.439 1.00 47.72 417 GLY A N 1
ATOM 3248 C CA . GLY A 1 417 ? 24.484 -0.836 -0.520 1.00 47.72 417 GLY A CA 1
ATOM 3249 C C . GLY A 1 417 ? 23.812 -0.649 -1.879 1.00 47.72 417 GLY A C 1
ATOM 3250 O O . GLY A 1 417 ? 22.690 -0.142 -1.943 1.00 47.72 417 GLY A O 1
ATOM 3251 N N . ASP A 1 418 ? 24.484 -1.090 -2.948 1.00 56.59 418 ASP A N 1
ATOM 3252 C CA . ASP A 1 418 ? 23.856 -1.287 -4.258 1.00 56.59 418 ASP A CA 1
ATOM 3253 C C . ASP A 1 418 ? 22.711 -2.289 -4.086 1.00 56.59 418 ASP A C 1
ATOM 3255 O O . ASP A 1 418 ? 22.911 -3.409 -3.609 1.00 56.59 418 ASP A O 1
ATOM 3259 N N . LEU A 1 419 ? 21.485 -1.870 -4.402 1.00 68.38 419 LEU A N 1
ATOM 3260 C CA . LEU A 1 419 ? 20.326 -2.737 -4.243 1.00 68.38 419 LEU A CA 1
ATOM 3261 C C . LEU A 1 419 ? 20.334 -3.769 -5.372 1.00 68.38 419 LEU A C 1
ATOM 3263 O O . LEU A 1 419 ? 20.078 -3.423 -6.527 1.00 68.38 419 LEU A O 1
ATOM 3267 N N . GLU A 1 420 ? 20.615 -5.022 -5.021 1.00 81.38 420 GLU A N 1
ATOM 3268 C CA . GLU A 1 420 ? 20.440 -6.150 -5.926 1.00 81.38 420 GLU A CA 1
ATOM 3269 C C . GLU A 1 420 ? 18.948 -6.481 -6.053 1.00 81.38 420 GLU A C 1
ATOM 3271 O O . GLU A 1 420 ? 18.260 -6.732 -5.060 1.00 81.38 420 GLU A O 1
ATOM 3276 N N . ILE A 1 421 ? 18.432 -6.456 -7.279 1.00 87.19 421 ILE A N 1
ATOM 3277 C CA . ILE A 1 421 ? 17.045 -6.795 -7.597 1.00 87.19 421 ILE A CA 1
ATOM 3278 C C . ILE A 1 421 ? 17.000 -8.069 -8.429 1.00 87.19 421 ILE A C 1
ATOM 3280 O O . ILE A 1 421 ? 17.851 -8.302 -9.284 1.00 87.19 421 ILE A O 1
ATOM 3284 N N . ASN A 1 422 ? 15.981 -8.900 -8.234 1.00 90.06 422 ASN A N 1
ATOM 3285 C CA . ASN A 1 422 ? 15.743 -10.001 -9.160 1.00 90.06 422 ASN A CA 1
ATOM 3286 C C . ASN A 1 422 ? 15.303 -9.437 -10.521 1.00 90.06 422 ASN A C 1
ATOM 3288 O O . ASN A 1 422 ? 14.400 -8.596 -10.575 1.00 90.06 422 ASN A O 1
ATOM 3292 N N . SER A 1 423 ? 15.891 -9.931 -11.613 1.00 91.62 423 SER A N 1
ATOM 3293 C CA . SER A 1 423 ? 15.620 -9.423 -12.968 1.00 91.62 423 SER A CA 1
ATOM 3294 C C . SER A 1 423 ? 14.135 -9.488 -13.333 1.00 91.62 423 SER A C 1
ATOM 3296 O O . SER A 1 423 ? 13.615 -8.632 -14.048 1.00 91.62 423 SER A O 1
ATOM 3298 N N . SER A 1 424 ? 13.401 -10.452 -12.770 1.00 92.00 424 SER A N 1
ATOM 3299 C CA . SER A 1 424 ? 11.975 -10.615 -13.046 1.00 92.00 424 SER A CA 1
ATOM 3300 C C . SER A 1 424 ? 11.061 -9.593 -12.365 1.00 92.00 424 SER A C 1
ATOM 3302 O O . SER A 1 424 ? 9.858 -9.596 -12.624 1.00 92.00 424 SER A O 1
ATOM 3304 N N . PHE A 1 425 ? 11.610 -8.704 -11.531 1.00 92.50 425 PHE A N 1
ATOM 3305 C CA . PHE A 1 425 ? 10.876 -7.591 -10.918 1.00 92.50 425 PHE A CA 1
ATOM 3306 C C . PHE A 1 425 ? 11.062 -6.269 -11.672 1.00 92.50 425 PHE A C 1
ATOM 3308 O O . PHE A 1 425 ? 10.314 -5.327 -11.418 1.00 92.50 425 PHE A O 1
ATOM 3315 N N . ILE A 1 426 ? 12.012 -6.189 -12.615 1.00 94.06 426 ILE A N 1
ATOM 3316 C CA . ILE A 1 426 ? 12.351 -4.951 -13.335 1.00 94.06 426 ILE A CA 1
ATOM 3317 C C . ILE A 1 426 ? 11.117 -4.345 -14.017 1.00 94.06 426 ILE A C 1
ATOM 3319 O O . ILE A 1 426 ? 10.830 -3.167 -13.813 1.00 94.06 426 ILE A O 1
ATOM 3323 N N . GLY A 1 427 ? 10.355 -5.139 -14.779 1.00 94.00 427 GLY A N 1
ATOM 3324 C CA . GLY A 1 427 ? 9.160 -4.632 -15.460 1.00 94.00 427 GLY A CA 1
ATOM 3325 C C . GLY A 1 427 ? 8.033 -4.250 -14.504 1.00 94.00 427 GLY A C 1
ATOM 3326 O O . GLY A 1 427 ? 7.388 -3.238 -14.730 1.00 94.00 427 GLY A O 1
ATOM 3327 N N . ILE A 1 428 ? 7.853 -4.969 -13.387 1.00 94.25 428 ILE A N 1
ATOM 3328 C CA . ILE A 1 428 ? 6.866 -4.614 -12.346 1.00 94.25 428 ILE A CA 1
ATOM 3329 C C . ILE A 1 428 ? 7.169 -3.226 -11.768 1.00 94.25 428 ILE A C 1
ATOM 3331 O O . ILE A 1 428 ? 6.276 -2.392 -11.615 1.00 94.25 428 ILE A O 1
ATOM 3335 N N . LEU A 1 429 ? 8.440 -2.974 -11.448 1.00 94.19 429 LEU A N 1
ATOM 3336 C CA . LEU A 1 429 ? 8.897 -1.688 -10.927 1.00 94.19 429 LEU A CA 1
ATOM 3337 C C . LEU A 1 429 ? 8.768 -0.578 -11.980 1.00 94.19 429 LEU A C 1
ATOM 3339 O O . LEU A 1 429 ? 8.395 0.543 -11.639 1.00 94.19 429 LEU A O 1
ATOM 3343 N N . PHE A 1 430 ? 9.013 -0.889 -13.254 1.00 94.00 430 PHE A N 1
ATOM 3344 C CA . PHE A 1 430 ? 8.852 0.067 -14.349 1.00 94.00 430 PHE A CA 1
ATOM 3345 C C . PHE A 1 430 ? 7.391 0.427 -14.606 1.00 94.00 430 PHE A C 1
ATOM 3347 O O . PHE A 1 430 ? 7.063 1.607 -14.696 1.00 94.00 430 PHE A O 1
ATOM 3354 N N . ASP A 1 431 ? 6.501 -0.562 -14.626 1.00 92.00 431 ASP A N 1
ATOM 3355 C CA . ASP A 1 431 ? 5.061 -0.358 -14.769 1.00 92.00 431 ASP A CA 1
ATOM 3356 C C . ASP A 1 431 ? 4.497 0.470 -13.601 1.00 92.00 431 ASP A C 1
ATOM 3358 O O . ASP A 1 431 ? 3.654 1.348 -13.802 1.00 92.00 431 ASP A O 1
ATOM 3362 N N . SER A 1 432 ? 5.009 0.254 -12.382 1.00 92.12 432 SER A N 1
ATOM 3363 C CA . SER A 1 432 ? 4.697 1.094 -11.222 1.00 92.12 432 SER A CA 1
ATOM 3364 C C . SER A 1 432 ? 5.132 2.548 -11.438 1.00 92.12 432 SER A C 1
ATOM 3366 O O . SER A 1 432 ? 4.306 3.450 -11.292 1.00 92.12 432 SER A O 1
ATOM 3368 N N . ALA A 1 433 ? 6.377 2.788 -11.865 1.00 90.12 433 ALA A N 1
ATOM 3369 C CA . ALA A 1 433 ? 6.868 4.136 -12.154 1.00 90.12 433 ALA A CA 1
ATOM 3370 C C . ALA A 1 433 ? 6.043 4.832 -13.255 1.00 90.12 433 ALA A C 1
ATOM 3372 O O . ALA A 1 433 ? 5.664 5.993 -13.101 1.00 90.12 433 ALA A O 1
ATOM 3373 N N . LEU A 1 434 ? 5.697 4.110 -14.329 1.00 88.56 434 LEU A N 1
ATOM 3374 C CA . LEU A 1 434 ? 4.855 4.614 -15.418 1.00 88.56 434 LEU A CA 1
ATOM 3375 C C . LEU A 1 434 ? 3.457 5.018 -14.936 1.00 88.56 434 LEU A C 1
ATOM 3377 O O . LEU A 1 434 ? 2.921 6.025 -15.394 1.00 88.56 434 LEU A O 1
ATOM 3381 N N . SER A 1 435 ? 2.868 4.262 -14.007 1.00 86.50 435 SER A N 1
ATOM 3382 C CA . SER A 1 435 ? 1.506 4.523 -13.521 1.00 86.50 435 SER A CA 1
ATOM 3383 C C . SER A 1 435 ? 1.357 5.820 -12.714 1.00 86.50 435 SER A C 1
ATOM 3385 O O . SER A 1 435 ? 0.236 6.298 -12.541 1.00 86.50 435 SER A O 1
ATOM 3387 N N . LYS A 1 436 ? 2.470 6.413 -12.257 1.00 81.56 436 LYS A N 1
ATOM 3388 C CA . LYS A 1 436 ? 2.498 7.681 -11.512 1.00 81.56 436 LYS A CA 1
ATOM 3389 C C . LYS A 1 436 ? 2.675 8.918 -12.409 1.00 81.56 436 LYS A C 1
ATOM 3391 O O . LYS A 1 436 ? 2.450 10.038 -11.953 1.00 81.56 436 LYS A O 1
ATOM 3396 N N . LEU A 1 437 ? 3.085 8.737 -13.666 1.00 82.25 437 LEU A N 1
ATOM 3397 C CA . LEU A 1 437 ? 3.433 9.841 -14.565 1.00 82.25 437 LEU A CA 1
ATOM 3398 C C . LEU A 1 437 ? 2.213 10.694 -14.942 1.00 82.25 437 LEU A C 1
ATOM 3400 O O . LEU A 1 437 ? 1.147 10.168 -15.275 1.00 82.25 437 LEU A O 1
ATOM 3404 N N . LYS A 1 438 ? 2.380 12.022 -14.944 1.00 80.50 438 LYS A N 1
ATOM 3405 C CA . LYS A 1 438 ? 1.369 12.971 -15.427 1.00 80.50 438 LYS A CA 1
ATOM 3406 C C . LYS A 1 438 ? 1.506 13.181 -16.938 1.00 80.50 438 LYS A C 1
ATOM 3408 O O . LYS A 1 438 ? 2.410 12.684 -17.609 1.00 80.50 438 LYS A O 1
ATOM 3413 N N . ILE A 1 439 ? 0.572 13.943 -17.503 1.00 72.62 439 ILE A N 1
ATOM 3414 C CA . ILE A 1 439 ? 0.609 14.331 -18.916 1.00 72.62 439 ILE A CA 1
ATOM 3415 C C . ILE A 1 439 ? 1.893 15.137 -19.174 1.00 72.62 439 ILE A C 1
ATOM 3417 O O . ILE A 1 439 ? 2.100 16.163 -18.536 1.00 72.62 439 ILE A O 1
ATOM 3421 N N . ASN A 1 440 ? 2.684 14.704 -20.161 1.00 76.69 440 ASN A N 1
ATOM 3422 C CA . ASN A 1 440 ? 4.007 15.224 -20.556 1.00 76.69 440 ASN A CA 1
ATOM 3423 C C . ASN A 1 440 ? 5.211 14.737 -19.740 1.00 76.69 440 ASN A C 1
ATOM 3425 O O . ASN A 1 440 ? 6.334 15.023 -20.157 1.00 76.69 440 ASN A O 1
ATOM 3429 N N . ASP A 1 441 ? 5.010 13.966 -18.673 1.00 84.25 441 ASP A N 1
ATOM 3430 C CA . ASP A 1 441 ? 6.113 13.268 -18.014 1.00 84.25 441 ASP A CA 1
ATOM 3431 C C . ASP A 1 441 ? 6.536 12.043 -18.843 1.00 84.25 441 ASP A C 1
ATOM 3433 O O . ASP A 1 441 ? 5.804 11.553 -19.713 1.00 84.25 441 ASP A O 1
ATOM 3437 N N . SER A 1 442 ? 7.736 11.529 -18.584 1.00 84.94 442 SER A N 1
ATOM 3438 C CA . SER A 1 442 ? 8.237 10.323 -19.245 1.00 84.94 442 SER A CA 1
ATOM 3439 C C . SER A 1 442 ? 9.138 9.516 -18.323 1.00 84.94 442 SER A C 1
ATOM 3441 O O . SER A 1 442 ? 9.951 10.095 -17.609 1.00 84.94 442 SER A O 1
ATOM 3443 N N . ALA A 1 443 ? 9.065 8.190 -18.413 1.00 89.50 443 ALA A N 1
ATOM 3444 C CA . ALA A 1 443 ? 10.054 7.296 -17.827 1.00 89.50 443 ALA A CA 1
ATOM 3445 C C . ALA A 1 443 ? 10.736 6.473 -18.922 1.00 89.50 443 ALA A C 1
ATOM 3447 O O . ALA A 1 443 ? 10.108 6.109 -19.920 1.00 89.50 443 ALA A O 1
ATOM 3448 N N . THR A 1 444 ? 12.021 6.193 -18.727 1.00 90.50 444 THR A N 1
ATOM 3449 C CA . THR A 1 444 ? 12.831 5.330 -19.590 1.00 90.50 444 THR A CA 1
ATOM 3450 C C . THR A 1 444 ? 13.488 4.242 -18.754 1.00 90.50 444 THR A C 1
ATOM 3452 O O . THR A 1 444 ? 14.073 4.540 -17.713 1.00 90.50 444 THR A O 1
ATOM 3455 N N . LEU A 1 445 ? 13.417 3.000 -19.232 1.00 94.12 445 LEU A N 1
ATOM 3456 C CA . LEU A 1 445 ? 14.127 1.858 -18.661 1.00 94.12 445 LEU A CA 1
ATOM 3457 C C . LEU A 1 445 ? 15.343 1.527 -19.523 1.00 94.12 445 LEU A C 1
ATOM 3459 O O . LEU A 1 445 ? 15.210 1.314 -20.732 1.00 94.12 445 LEU A O 1
ATOM 3463 N N . ILE A 1 446 ? 16.511 1.433 -18.894 1.00 90.75 446 ILE A N 1
ATOM 3464 C CA . ILE A 1 446 ? 17.752 1.002 -19.534 1.00 90.75 446 ILE A CA 1
ATOM 3465 C C . ILE A 1 446 ? 18.322 -0.193 -18.769 1.00 90.75 446 ILE A C 1
ATOM 3467 O O . ILE A 1 446 ? 18.499 -0.133 -17.556 1.00 90.75 446 ILE A O 1
ATOM 3471 N N . VAL A 1 447 ? 18.640 -1.272 -19.485 1.00 91.50 447 VAL A N 1
ATOM 3472 C CA . VAL A 1 447 ? 19.271 -2.472 -18.921 1.00 91.50 447 VAL A CA 1
ATOM 3473 C C . VAL A 1 447 ? 20.466 -2.875 -19.776 1.00 91.50 447 VAL A C 1
ATOM 3475 O O . VAL A 1 447 ? 20.329 -3.023 -20.990 1.00 91.50 447 VAL A O 1
ATOM 3478 N N . ASN A 1 448 ? 21.630 -3.070 -19.154 1.00 87.56 448 ASN A N 1
ATOM 3479 C CA . ASN A 1 448 ? 22.849 -3.532 -19.825 1.00 87.56 448 ASN A CA 1
ATOM 3480 C C . ASN A 1 448 ? 23.562 -4.610 -19.002 1.00 87.56 448 ASN A C 1
ATOM 3482 O O . ASN A 1 448 ? 23.470 -4.587 -17.778 1.00 87.56 448 ASN A O 1
ATOM 3486 N N . ASP A 1 449 ? 24.327 -5.493 -19.649 1.00 81.94 449 ASP A N 1
ATOM 3487 C CA . ASP A 1 449 ? 25.251 -6.378 -18.920 1.00 81.94 449 ASP A CA 1
ATOM 3488 C C . ASP A 1 449 ? 26.347 -5.576 -18.202 1.00 81.94 449 ASP A C 1
ATOM 3490 O O . ASP A 1 449 ? 26.919 -4.637 -18.775 1.00 81.94 449 ASP A O 1
ATOM 3494 N N . ASP A 1 450 ? 26.683 -6.019 -16.995 1.00 76.56 450 ASP A N 1
ATOM 3495 C CA . ASP A 1 450 ? 27.827 -5.571 -16.205 1.00 76.56 450 ASP A CA 1
ATOM 3496 C C . ASP A 1 450 ? 28.981 -6.597 -16.229 1.00 76.56 450 ASP A C 1
ATOM 3498 O O . ASP A 1 450 ? 28.852 -7.713 -16.749 1.00 76.56 450 ASP A O 1
ATOM 3502 N N . GLU A 1 451 ? 30.135 -6.214 -15.682 1.00 65.94 451 GLU A N 1
ATOM 3503 C CA . GLU A 1 451 ? 31.242 -7.132 -15.398 1.00 65.94 451 GLU A CA 1
ATOM 3504 C C . GLU A 1 451 ? 30.733 -8.157 -14.352 1.00 65.94 451 GLU A C 1
ATOM 3506 O O . GLU A 1 451 ? 30.293 -7.754 -13.283 1.00 65.94 451 GLU A O 1
ATOM 3511 N N . ASP A 1 452 ? 30.705 -9.462 -14.687 1.00 69.62 452 ASP A N 1
ATOM 3512 C CA . ASP A 1 452 ? 30.167 -10.611 -13.901 1.00 69.62 452 ASP A CA 1
ATOM 3513 C C . ASP A 1 452 ? 28.788 -11.194 -14.309 1.00 69.62 452 ASP A C 1
ATOM 3515 O O . ASP A 1 452 ? 28.155 -11.871 -13.501 1.00 69.62 452 ASP A O 1
ATOM 3519 N N . MET A 1 453 ? 28.298 -10.983 -15.540 1.00 71.44 453 MET A N 1
ATOM 3520 C CA . MET A 1 453 ? 26.972 -11.481 -16.002 1.00 71.44 453 MET A CA 1
ATOM 3521 C C . MET A 1 453 ? 25.769 -10.960 -15.193 1.00 71.44 453 MET A C 1
ATOM 3523 O O . MET A 1 453 ? 24.650 -11.442 -15.351 1.00 71.44 453 MET A O 1
ATOM 3527 N N . ARG A 1 454 ? 25.989 -9.964 -14.333 1.00 85.19 454 ARG A N 1
ATOM 3528 C CA . ARG A 1 454 ? 24.933 -9.194 -13.677 1.00 85.19 454 ARG A CA 1
ATOM 3529 C C . ARG A 1 454 ? 24.386 -8.151 -14.641 1.00 85.19 454 ARG A C 1
ATOM 3531 O O . ARG A 1 454 ? 25.019 -7.833 -15.648 1.00 85.19 454 ARG A O 1
ATOM 3538 N N . LEU A 1 455 ? 23.223 -7.590 -14.325 1.00 88.56 455 LEU A N 1
ATOM 3539 C CA . LEU A 1 455 ? 22.656 -6.491 -15.105 1.00 88.56 455 LEU A CA 1
ATOM 3540 C C . LEU A 1 455 ? 22.754 -5.182 -14.334 1.00 88.56 455 LEU A C 1
ATOM 3542 O O . LEU A 1 455 ? 22.406 -5.108 -13.159 1.00 88.56 455 LEU A O 1
ATOM 3546 N N . HIS A 1 456 ? 23.149 -4.131 -15.036 1.00 88.88 456 HIS A N 1
ATOM 3547 C CA . HIS A 1 456 ? 22.976 -2.759 -14.599 1.00 88.88 456 HIS A CA 1
ATOM 3548 C C . HIS A 1 456 ? 21.621 -2.252 -15.091 1.00 88.88 456 HIS A C 1
ATOM 3550 O O . HIS A 1 456 ? 21.374 -2.204 -16.301 1.00 88.88 456 HIS A O 1
ATOM 3556 N N . VAL A 1 457 ? 20.763 -1.840 -14.163 1.00 91.69 457 VAL A N 1
ATOM 3557 C CA . VAL A 1 457 ? 19.408 -1.358 -14.435 1.00 91.69 457 VAL A CA 1
ATOM 3558 C C . VAL A 1 457 ? 19.311 0.109 -14.044 1.00 91.69 457 VAL A C 1
ATOM 3560 O O . VAL A 1 457 ? 19.662 0.493 -12.932 1.00 91.69 457 VAL A O 1
ATOM 3563 N N . GLU A 1 458 ? 18.807 0.931 -14.952 1.00 91.12 458 GLU A N 1
ATOM 3564 C CA . GLU A 1 458 ? 18.660 2.371 -14.774 1.00 91.12 458 GLU A CA 1
ATOM 3565 C C . GLU A 1 458 ? 17.243 2.803 -15.155 1.00 91.12 458 GLU A C 1
ATOM 3567 O O . GLU A 1 458 ? 16.737 2.486 -16.235 1.00 91.12 458 GLU A O 1
ATOM 3572 N N . PHE A 1 459 ? 16.619 3.549 -14.251 1.00 91.50 459 PHE A N 1
ATOM 3573 C CA . PHE A 1 459 ? 15.334 4.202 -14.443 1.00 91.50 459 PHE A CA 1
ATOM 3574 C C . PHE A 1 459 ? 15.581 5.703 -14.538 1.00 91.50 459 PHE A C 1
ATOM 3576 O O . PHE A 1 459 ? 16.118 6.294 -13.603 1.00 91.50 459 PHE A O 1
ATOM 3583 N N . ILE A 1 460 ? 15.176 6.315 -15.648 1.00 88.81 460 ILE A N 1
ATOM 3584 C CA . ILE A 1 460 ? 15.270 7.764 -15.857 1.00 88.81 460 ILE A CA 1
ATOM 3585 C C . ILE A 1 460 ? 13.852 8.317 -15.879 1.00 88.81 460 ILE A C 1
ATOM 3587 O O . ILE A 1 460 ? 13.092 8.011 -16.800 1.00 88.81 460 ILE A O 1
ATOM 3591 N N . ILE A 1 461 ? 13.489 9.098 -14.865 1.00 87.69 461 ILE A N 1
ATOM 3592 C CA . ILE A 1 461 ? 12.159 9.692 -14.709 1.00 87.69 461 ILE A CA 1
ATOM 3593 C C . ILE A 1 461 ? 12.283 11.198 -14.923 1.00 87.69 461 ILE A C 1
ATOM 3595 O O . ILE A 1 461 ? 12.949 11.889 -14.156 1.00 87.69 461 ILE A O 1
ATOM 3599 N N . SER A 1 462 ? 11.633 11.703 -15.967 1.00 82.69 462 SER A N 1
ATOM 3600 C CA . SER A 1 462 ? 11.614 13.123 -16.314 1.00 82.69 462 SER A CA 1
ATOM 3601 C C . SER A 1 462 ? 10.229 13.691 -16.042 1.00 82.69 462 SER A C 1
ATOM 3603 O O . SER A 1 462 ? 9.267 13.304 -16.713 1.00 82.69 462 SER A O 1
ATOM 3605 N N . ASN A 1 463 ? 10.146 14.632 -15.105 1.00 78.94 463 ASN A N 1
ATOM 3606 C CA . ASN A 1 463 ? 8.926 15.388 -14.845 1.00 78.94 463 ASN A CA 1
ATOM 3607 C C . ASN A 1 463 ? 8.969 16.716 -15.598 1.00 78.94 463 ASN A C 1
ATOM 3609 O O . ASN A 1 463 ? 10.020 17.348 -15.689 1.00 78.94 463 ASN A O 1
ATOM 3613 N N . SER A 1 464 ? 7.826 17.190 -16.090 1.00 72.31 464 SER A N 1
ATOM 3614 C CA . SER A 1 464 ? 7.764 18.441 -16.860 1.00 72.31 464 SER A CA 1
ATOM 3615 C C . SER A 1 464 ? 8.196 19.690 -16.079 1.00 72.31 464 SER A C 1
ATOM 3617 O O . SER A 1 464 ? 8.494 20.715 -16.688 1.00 72.31 464 SER A O 1
ATOM 3619 N N . ASN A 1 465 ? 8.168 19.621 -14.746 1.00 67.44 465 ASN A N 1
ATOM 3620 C CA . ASN A 1 465 ? 8.475 20.736 -13.851 1.00 67.44 465 ASN A CA 1
ATOM 3621 C C . ASN A 1 465 ? 9.919 20.717 -13.329 1.00 67.44 465 ASN A C 1
ATOM 3623 O O . ASN A 1 465 ? 10.352 21.722 -12.768 1.00 67.44 465 ASN A O 1
ATOM 3627 N N . ASP A 1 466 ? 10.641 19.610 -13.511 1.00 67.62 466 ASP A N 1
ATOM 3628 C CA . ASP A 1 466 ? 11.994 19.441 -12.984 1.00 67.62 466 ASP A CA 1
ATOM 3629 C C . ASP A 1 466 ? 13.021 19.837 -14.056 1.00 67.62 466 ASP A C 1
ATOM 3631 O O . ASP A 1 466 ? 12.868 19.515 -15.237 1.00 67.62 466 ASP A O 1
ATOM 3635 N N . GLU A 1 467 ? 14.079 20.553 -13.661 1.00 65.38 467 GLU A N 1
ATOM 3636 C CA . GLU A 1 467 ? 15.141 20.957 -14.598 1.00 65.38 467 GLU A CA 1
ATOM 3637 C C . GLU A 1 467 ? 15.997 19.765 -15.062 1.00 65.38 467 GLU A C 1
ATOM 3639 O O . GLU A 1 467 ? 16.494 19.761 -16.196 1.00 65.38 467 GLU A O 1
ATOM 3644 N N . GLU A 1 468 ? 16.140 18.748 -14.205 1.00 69.38 468 GLU A N 1
ATOM 3645 C CA . GLU A 1 468 ? 16.932 17.543 -14.446 1.00 69.38 468 GLU A CA 1
ATOM 3646 C C . GLU A 1 468 ? 16.118 16.271 -14.157 1.00 69.38 468 GLU A C 1
ATOM 3648 O O . GLU A 1 468 ? 15.313 16.247 -13.223 1.00 69.38 468 GLU A O 1
ATOM 3653 N N . PRO A 1 469 ? 16.308 15.201 -14.949 1.00 79.00 469 PRO A N 1
ATOM 3654 C CA . PRO A 1 469 ? 15.637 13.932 -14.713 1.00 79.00 469 PRO A CA 1
ATOM 3655 C C . PRO A 1 469 ? 16.171 13.236 -13.454 1.00 79.00 469 PRO A C 1
ATOM 3657 O O . PRO A 1 469 ? 17.363 13.278 -13.154 1.00 79.00 469 PRO A O 1
ATOM 3660 N N . LYS A 1 470 ? 15.294 12.517 -12.749 1.00 82.75 470 LYS A N 1
ATOM 3661 C CA . LYS A 1 470 ? 15.676 11.642 -11.638 1.00 82.75 470 LYS A CA 1
ATOM 3662 C C . LYS A 1 470 ? 16.198 10.318 -12.195 1.00 82.75 470 LYS A C 1
ATOM 3664 O O . LYS A 1 470 ? 15.438 9.558 -12.796 1.00 82.75 470 LYS A O 1
ATOM 3669 N N . GLU A 1 471 ? 17.477 10.033 -11.967 1.00 85.81 471 GLU A N 1
ATOM 3670 C CA . GLU A 1 471 ? 18.112 8.760 -12.326 1.00 85.81 471 GLU A CA 1
ATOM 3671 C C . GLU A 1 471 ? 18.194 7.841 -11.099 1.00 85.81 471 GLU A C 1
ATOM 3673 O O . GLU A 1 471 ? 18.677 8.235 -10.036 1.00 85.81 471 GLU A O 1
ATOM 3678 N N . ILE A 1 472 ? 17.696 6.612 -11.230 1.00 88.38 472 ILE A N 1
ATOM 3679 C CA . ILE A 1 472 ? 17.707 5.605 -10.166 1.00 88.38 472 ILE A CA 1
ATOM 3680 C C . ILE A 1 472 ? 18.338 4.328 -10.707 1.00 88.38 472 ILE A C 1
ATOM 3682 O O . ILE A 1 472 ? 17.847 3.736 -11.669 1.00 88.38 472 ILE A O 1
ATOM 3686 N N . GLU A 1 473 ? 19.401 3.881 -10.043 1.00 88.50 473 GLU A N 1
ATOM 3687 C CA . GLU A 1 473 ? 20.189 2.722 -10.460 1.00 88.50 473 GLU A CA 1
ATOM 3688 C C . GLU A 1 473 ? 19.998 1.532 -9.514 1.00 88.50 473 GLU A C 1
ATOM 3690 O O . GLU A 1 473 ? 19.752 1.689 -8.305 1.00 88.50 473 GLU A O 1
ATOM 3695 N N . PHE A 1 474 ? 20.087 0.338 -10.096 1.00 88.75 474 PHE A N 1
ATOM 3696 C CA . PHE A 1 474 ? 20.051 -0.955 -9.426 1.00 88.75 474 PHE A CA 1
ATOM 3697 C C . PHE A 1 474 ? 21.021 -1.923 -10.112 1.00 88.75 474 PHE A C 1
ATOM 3699 O O . PHE A 1 474 ? 21.250 -1.838 -11.322 1.00 88.75 474 PHE A O 1
ATOM 3706 N N . THR A 1 475 ? 21.499 -2.902 -9.353 1.00 88.94 475 THR A N 1
ATOM 3707 C CA . THR A 1 475 ? 22.170 -4.086 -9.902 1.00 88.94 475 THR A CA 1
ATOM 3708 C C . THR A 1 475 ? 21.174 -5.236 -9.904 1.00 88.94 475 THR A C 1
ATOM 3710 O O . THR A 1 475 ? 20.302 -5.300 -9.043 1.00 88.94 475 THR A O 1
ATOM 3713 N N . SER A 1 476 ? 21.258 -6.151 -10.861 1.00 88.50 476 SER A N 1
ATOM 3714 C CA . SER A 1 476 ? 20.372 -7.308 -10.927 1.00 88.50 476 SER A CA 1
ATOM 3715 C C . SER A 1 476 ? 21.128 -8.607 -11.160 1.00 88.50 476 SER A C 1
ATOM 3717 O O . SER A 1 476 ? 22.213 -8.604 -11.743 1.00 88.50 476 SER A O 1
ATOM 3719 N N . ASP A 1 477 ? 20.533 -9.709 -10.702 1.00 81.19 477 ASP A N 1
ATOM 3720 C CA . ASP A 1 477 ? 21.106 -11.057 -10.727 1.00 81.19 477 ASP A CA 1
ATOM 3721 C C . ASP A 1 477 ? 21.492 -11.539 -12.135 1.00 81.19 477 ASP A C 1
ATOM 3723 O O . ASP A 1 477 ? 22.398 -12.354 -12.264 1.00 81.19 477 ASP A O 1
ATOM 3727 N N . GLY A 1 478 ? 20.817 -11.067 -13.188 1.00 79.50 478 GLY A N 1
ATOM 3728 C CA . GLY A 1 478 ? 21.064 -11.432 -14.590 1.00 79.50 478 GLY A CA 1
ATOM 3729 C C . GLY A 1 478 ? 20.648 -12.847 -14.994 1.00 79.50 478 GLY A C 1
ATOM 3730 O O . GLY A 1 478 ? 20.365 -13.084 -16.164 1.00 79.50 478 GLY A O 1
ATOM 3731 N N . TYR A 1 479 ? 20.503 -13.774 -14.043 1.00 79.75 479 TYR A N 1
ATOM 3732 C CA . TYR A 1 479 ? 20.082 -15.156 -14.317 1.00 79.75 479 TYR A CA 1
ATOM 3733 C C . TYR A 1 479 ? 18.568 -15.330 -14.488 1.00 79.75 479 TYR A C 1
ATOM 3735 O O . TYR A 1 479 ? 18.117 -16.274 -15.138 1.00 79.75 479 TYR A O 1
ATOM 3743 N N . SER A 1 480 ? 17.765 -14.467 -13.864 1.00 87.31 480 SER A N 1
ATOM 3744 C CA . SER A 1 480 ? 16.307 -14.501 -14.006 1.00 87.31 480 SER A CA 1
ATOM 3745 C C . SER A 1 480 ? 15.892 -13.777 -15.293 1.00 87.31 480 SER A C 1
ATOM 3747 O O . SER A 1 480 ? 16.546 -12.821 -15.697 1.00 87.31 480 SER A O 1
ATOM 3749 N N . SER A 1 481 ? 14.792 -14.186 -15.933 1.00 92.69 481 SER A N 1
ATOM 3750 C CA . SER A 1 481 ? 14.278 -13.452 -17.100 1.00 92.69 481 SER A CA 1
ATOM 3751 C C . SER A 1 481 ? 13.709 -12.092 -16.688 1.00 92.69 481 SER A C 1
ATOM 3753 O O . SER A 1 481 ? 13.001 -11.991 -15.681 1.00 92.69 481 SER A O 1
ATOM 3755 N N . ILE A 1 482 ? 13.981 -11.063 -17.488 1.00 95.69 482 ILE A N 1
ATOM 3756 C CA . ILE A 1 482 ? 13.344 -9.750 -17.401 1.00 95.69 482 ILE A CA 1
ATOM 3757 C C . ILE A 1 482 ? 11.909 -9.880 -17.915 1.00 95.69 482 ILE A C 1
ATOM 3759 O O . ILE A 1 482 ? 11.692 -10.118 -19.102 1.00 95.69 482 ILE A O 1
ATOM 3763 N N . VAL A 1 483 ? 10.929 -9.704 -17.027 1.00 94.25 483 VAL A N 1
ATOM 3764 C CA . VAL A 1 483 ? 9.504 -9.805 -17.375 1.00 94.25 483 VAL A CA 1
ATOM 3765 C C . VAL A 1 483 ? 8.912 -8.408 -17.547 1.00 94.25 483 VAL A C 1
ATOM 3767 O O . VAL A 1 483 ? 8.939 -7.626 -16.600 1.00 94.25 483 VAL A O 1
ATOM 3770 N N . LEU A 1 484 ? 8.378 -8.104 -18.731 1.00 94.50 484 LEU A N 1
ATOM 3771 C CA . LEU A 1 484 ? 7.740 -6.831 -19.093 1.00 94.50 484 LEU A CA 1
ATOM 3772 C C . LEU A 1 484 ? 6.219 -6.993 -19.245 1.00 94.50 484 LEU A C 1
ATOM 3774 O O . LEU A 1 484 ? 5.750 -8.057 -19.645 1.00 94.50 484 LEU A O 1
ATOM 3778 N N . GLY A 1 485 ? 5.446 -5.941 -18.960 1.00 90.12 485 GLY A N 1
ATOM 3779 C CA . GLY A 1 485 ? 3.983 -5.954 -19.055 1.00 90.12 485 GLY A CA 1
ATOM 3780 C C . GLY A 1 485 ? 3.418 -6.094 -20.481 1.00 90.12 485 GLY A C 1
ATOM 3781 O O . GLY A 1 485 ? 4.132 -6.293 -21.462 1.00 90.12 485 GLY A O 1
ATOM 3782 N N . THR A 1 486 ? 2.095 -5.959 -20.615 1.00 89.12 486 THR A N 1
ATOM 3783 C CA . THR A 1 486 ? 1.374 -6.067 -21.905 1.00 89.12 486 THR A CA 1
ATOM 3784 C C . THR A 1 486 ? 1.316 -4.755 -22.696 1.00 89.12 486 THR A C 1
ATOM 3786 O O . THR A 1 486 ? 0.853 -4.733 -23.839 1.00 89.12 486 THR A O 1
ATOM 3789 N N . LYS A 1 487 ? 1.783 -3.651 -22.103 1.00 90.81 487 LYS A N 1
ATOM 3790 C CA . LYS A 1 487 ? 1.906 -2.328 -22.724 1.00 90.81 487 LYS A CA 1
ATOM 3791 C C . LYS A 1 487 ? 3.287 -1.773 -22.409 1.00 90.81 487 LYS A C 1
ATOM 3793 O O . LYS A 1 487 ? 3.530 -1.362 -21.284 1.00 90.81 487 LYS A O 1
ATOM 3798 N N . VAL A 1 488 ? 4.179 -1.764 -23.392 1.00 92.81 488 VAL A N 1
ATOM 3799 C CA . VAL A 1 488 ? 5.598 -1.442 -23.174 1.00 92.81 488 VAL A CA 1
ATOM 3800 C C . VAL A 1 488 ? 6.022 -0.308 -24.090 1.00 92.81 488 VAL A C 1
ATOM 3802 O O . VAL A 1 488 ? 5.697 -0.328 -25.271 1.00 92.81 488 VAL A O 1
ATOM 3805 N N . GLY A 1 489 ? 6.764 0.664 -23.565 1.00 90.94 489 GLY A N 1
ATOM 3806 C CA . GLY A 1 489 ? 7.390 1.732 -24.344 1.00 90.94 489 GLY A CA 1
ATOM 3807 C C . GLY A 1 489 ? 8.552 2.369 -23.592 1.00 90.94 489 GLY A C 1
ATOM 3808 O O . GLY A 1 489 ? 8.650 2.209 -22.378 1.00 90.94 489 GLY A O 1
ATOM 3809 N N . ASN A 1 490 ? 9.440 3.063 -24.309 1.00 89.38 490 ASN A N 1
ATOM 3810 C CA . ASN A 1 490 ? 10.661 3.668 -23.752 1.00 89.38 490 ASN A CA 1
ATOM 3811 C C . ASN A 1 490 ? 11.559 2.667 -23.001 1.00 89.38 490 ASN A C 1
ATOM 3813 O O . ASN A 1 490 ? 12.085 2.959 -21.925 1.00 89.38 490 ASN A O 1
ATOM 3817 N N . VAL A 1 491 ? 11.744 1.480 -23.583 1.00 93.12 491 VAL A N 1
ATOM 3818 C CA . VAL A 1 491 ? 12.571 0.405 -23.015 1.00 93.12 491 VAL A CA 1
ATOM 3819 C C . VAL A 1 491 ? 13.779 0.130 -23.906 1.00 93.12 491 VAL A C 1
ATOM 3821 O O . VAL A 1 491 ? 13.640 -0.097 -25.110 1.00 93.12 491 VAL A O 1
ATOM 3824 N N . PHE A 1 492 ? 14.963 0.115 -23.295 1.00 90.50 492 PHE A N 1
ATOM 3825 C CA . PHE A 1 492 ? 16.241 -0.171 -23.940 1.00 90.50 492 PHE A CA 1
ATOM 3826 C C . PHE A 1 492 ? 16.972 -1.273 -23.170 1.00 90.50 492 PHE A C 1
ATOM 3828 O O . PHE A 1 492 ? 17.621 -1.010 -22.162 1.00 90.50 492 PHE A O 1
ATOM 3835 N N . ILE A 1 493 ? 16.867 -2.512 -23.640 1.00 92.19 493 ILE A N 1
ATOM 3836 C CA . ILE A 1 493 ? 17.508 -3.676 -23.025 1.00 92.19 493 ILE A CA 1
ATOM 3837 C C . ILE A 1 493 ? 18.589 -4.180 -23.974 1.00 92.19 493 ILE A C 1
ATOM 3839 O O . ILE A 1 493 ? 18.313 -4.471 -25.135 1.00 92.19 493 ILE A O 1
ATOM 3843 N N . ASN A 1 494 ? 19.819 -4.292 -23.489 1.00 87.06 494 ASN A N 1
ATOM 3844 C CA . ASN A 1 494 ? 20.934 -4.848 -24.240 1.00 87.06 494 ASN A CA 1
ATOM 3845 C C . ASN A 1 494 ? 21.742 -5.788 -23.347 1.00 87.06 494 ASN A C 1
ATOM 3847 O O . ASN A 1 494 ? 22.678 -5.371 -22.663 1.00 87.06 494 ASN A O 1
ATOM 3851 N N . THR A 1 495 ? 21.352 -7.055 -23.363 1.00 85.69 495 THR A N 1
ATOM 3852 C CA . THR A 1 495 ? 21.954 -8.115 -22.562 1.00 85.69 495 THR A CA 1
ATOM 3853 C C . THR A 1 495 ? 22.277 -9.326 -23.427 1.00 85.69 495 THR A C 1
ATOM 3855 O O . THR A 1 495 ? 21.548 -9.665 -24.355 1.00 85.69 495 THR A O 1
ATOM 3858 N N . GLU A 1 496 ? 23.397 -9.971 -23.140 1.00 80.12 496 GLU A N 1
ATOM 3859 C CA . GLU A 1 496 ? 23.783 -11.265 -23.709 1.00 80.12 496 GLU A CA 1
ATOM 3860 C C . GLU A 1 496 ? 23.581 -12.404 -22.695 1.00 80.12 496 GLU A C 1
ATOM 3862 O O . GLU A 1 496 ? 23.721 -13.571 -23.049 1.00 80.12 496 GLU A O 1
ATOM 3867 N N . SER A 1 497 ? 23.269 -12.067 -21.438 1.00 80.31 497 SER A N 1
ATOM 3868 C CA . SER A 1 497 ? 23.214 -12.997 -20.306 1.00 80.31 497 SER A CA 1
ATOM 3869 C C . SER A 1 497 ? 21.797 -13.348 -19.844 1.00 80.31 497 SER A C 1
ATOM 3871 O O . SER A 1 497 ? 21.616 -14.398 -19.229 1.00 80.31 497 SER A O 1
ATOM 3873 N N . SER A 1 498 ? 20.798 -12.514 -20.160 1.00 90.19 498 SER A N 1
ATOM 3874 C CA . SER A 1 498 ? 19.428 -12.668 -19.664 1.00 90.19 498 SER A CA 1
ATOM 3875 C C . SER A 1 498 ? 18.384 -12.809 -20.779 1.00 90.19 498 SER A C 1
ATOM 3877 O O . SER A 1 498 ? 18.520 -12.279 -21.888 1.00 90.19 498 SER A O 1
ATOM 3879 N N . ASP A 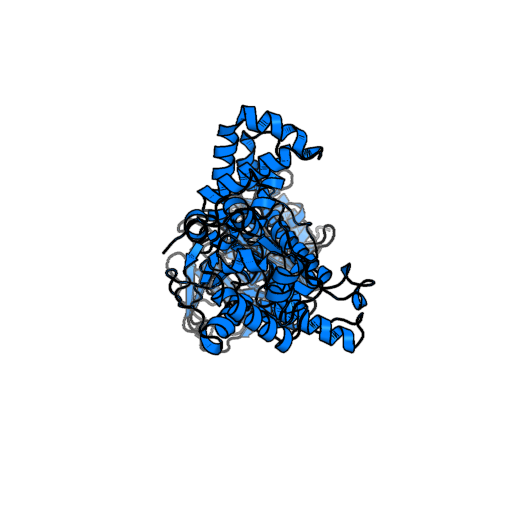1 499 ? 17.306 -13.516 -20.448 1.00 95.25 499 ASP A N 1
ATOM 3880 C CA . ASP A 1 499 ? 16.113 -13.669 -21.278 1.00 95.25 499 ASP A CA 1
ATOM 3881 C C . ASP A 1 499 ? 15.145 -12.503 -21.057 1.00 95.25 499 ASP A C 1
ATOM 3883 O O . ASP A 1 499 ? 14.969 -12.040 -19.928 1.00 95.25 499 ASP A O 1
ATOM 3887 N N . VAL A 1 500 ? 14.402 -12.110 -22.089 1.00 96.75 500 VAL A N 1
ATOM 3888 C CA . VAL A 1 500 ? 13.303 -11.140 -21.975 1.00 96.75 500 VAL A CA 1
ATOM 3889 C C . VAL A 1 500 ? 11.977 -11.817 -22.300 1.00 96.75 500 VAL A C 1
ATOM 3891 O O . VAL A 1 500 ? 11.819 -12.450 -23.343 1.00 96.75 500 VAL A O 1
ATOM 3894 N N . GLU A 1 501 ? 10.995 -11.652 -21.422 1.00 95.56 501 GLU A N 1
ATOM 3895 C CA . GLU A 1 501 ? 9.646 -12.185 -21.582 1.00 95.56 501 GLU A CA 1
ATOM 3896 C C . GLU A 1 501 ? 8.603 -11.075 -21.450 1.00 95.56 501 GLU A C 1
ATOM 3898 O O . GLU A 1 501 ? 8.668 -10.246 -20.545 1.00 95.56 501 GLU A O 1
ATOM 3903 N N . PHE A 1 502 ? 7.602 -11.082 -22.328 1.00 93.88 502 PHE A N 1
ATOM 3904 C CA . PHE A 1 502 ? 6.389 -10.291 -22.133 1.00 93.88 502 PHE A CA 1
ATOM 3905 C C . PHE A 1 502 ? 5.318 -11.130 -21.437 1.00 93.88 502 PHE A C 1
ATOM 3907 O O . PHE A 1 502 ? 5.093 -12.286 -21.810 1.00 93.88 502 PHE A O 1
ATOM 3914 N N . VAL A 1 503 ? 4.626 -10.534 -20.462 1.00 90.00 503 VAL A N 1
ATOM 3915 C CA . VAL A 1 503 ? 3.489 -11.152 -19.768 1.00 90.00 503 VAL A CA 1
ATOM 3916 C C . VAL A 1 503 ? 2.482 -11.677 -20.786 1.00 90.00 503 VAL A C 1
ATOM 3918 O O . VAL A 1 503 ? 2.094 -10.975 -21.721 1.00 90.00 503 VAL A O 1
ATOM 3921 N N . SER A 1 504 ? 2.044 -12.921 -20.592 1.00 87.44 504 SER A N 1
ATOM 3922 C CA . SER A 1 504 ? 1.052 -13.534 -21.469 1.00 87.44 504 SER A CA 1
ATOM 3923 C C . SER A 1 504 ? -0.299 -12.826 -21.362 1.00 87.44 504 SER A C 1
ATOM 3925 O O . SER A 1 504 ? -0.760 -12.475 -20.279 1.00 87.44 504 SER A O 1
ATOM 3927 N N . GLY A 1 505 ? -0.955 -12.645 -22.502 1.00 84.81 505 GLY A N 1
ATOM 3928 C CA . GLY A 1 505 ? -2.260 -12.002 -22.592 1.00 84.81 505 GLY A CA 1
ATOM 3929 C C . GLY A 1 505 ? -2.780 -12.017 -24.022 1.00 84.81 505 GLY A C 1
ATOM 3930 O O . GLY A 1 505 ? -2.042 -12.352 -24.946 1.00 84.81 505 GLY A O 1
ATOM 3931 N N . GLU A 1 506 ? -4.037 -11.627 -24.231 1.00 87.25 506 GLU A N 1
ATOM 3932 C CA . GLU A 1 506 ? -4.652 -11.638 -25.570 1.00 87.25 506 GLU A CA 1
ATOM 3933 C C . GLU A 1 506 ? -3.922 -10.726 -26.571 1.00 87.25 506 GLU A C 1
ATOM 3935 O O . GLU A 1 506 ? -3.898 -10.991 -27.777 1.00 87.25 506 GLU A O 1
ATOM 3940 N N . GLN A 1 507 ? -3.332 -9.636 -26.077 1.00 91.75 507 GLN A N 1
ATOM 3941 C CA . GLN A 1 507 ? -2.712 -8.608 -26.898 1.00 91.75 507 GLN A CA 1
ATOM 3942 C C . GLN A 1 507 ? -1.501 -7.978 -26.200 1.00 91.75 507 GLN A C 1
ATOM 3944 O O . GLN A 1 507 ? -1.598 -7.559 -25.049 1.00 91.75 507 GLN A O 1
ATOM 3949 N N . LEU A 1 508 ? -0.405 -7.839 -26.948 1.00 94.00 508 LEU A N 1
ATOM 3950 C CA . LEU A 1 508 ? 0.789 -7.080 -26.581 1.00 94.00 508 LEU A CA 1
ATOM 3951 C C . LEU A 1 508 ? 0.828 -5.768 -27.380 1.00 94.00 508 LEU A C 1
ATOM 3953 O O . LEU A 1 508 ? 0.790 -5.781 -28.614 1.00 94.00 508 LEU A O 1
ATOM 3957 N N . GLU A 1 509 ? 0.894 -4.631 -26.686 1.00 95.12 509 GLU A N 1
ATOM 3958 C CA . GLU A 1 509 ? 1.062 -3.305 -27.284 1.00 95.12 509 GLU A CA 1
ATOM 3959 C C . GLU A 1 509 ? 2.477 -2.769 -27.048 1.00 95.12 509 GLU A C 1
ATOM 3961 O O . GLU A 1 509 ? 2.906 -2.584 -25.910 1.00 95.12 509 GLU A O 1
ATOM 3966 N N . LEU A 1 510 ? 3.182 -2.474 -28.137 1.00 95.62 510 LEU A N 1
ATOM 3967 C CA . LEU A 1 510 ? 4.516 -1.886 -28.125 1.00 95.62 510 LEU A CA 1
ATOM 3968 C C . LEU A 1 510 ? 4.447 -0.441 -28.619 1.00 95.62 510 LEU A C 1
ATOM 3970 O O . LEU A 1 510 ? 3.954 -0.168 -29.715 1.00 95.62 510 LEU A O 1
ATOM 3974 N N . PHE A 1 511 ? 4.953 0.478 -27.811 1.00 92.31 511 PHE A N 1
ATOM 3975 C CA . PHE A 1 511 ? 4.981 1.907 -28.065 1.00 92.31 511 PHE A CA 1
ATOM 3976 C C . PHE A 1 511 ? 6.422 2.345 -28.329 1.00 92.31 511 PHE A C 1
ATOM 3978 O O . PHE A 1 511 ? 7.259 2.311 -27.430 1.00 92.31 511 PHE A O 1
ATOM 3985 N N . SER A 1 512 ? 6.730 2.738 -29.565 1.00 86.25 512 SER A N 1
ATOM 3986 C CA . SER A 1 512 ? 8.069 3.216 -29.924 1.00 86.25 512 SER A CA 1
ATOM 3987 C C . SER A 1 512 ? 8.451 4.476 -29.132 1.00 86.25 512 SER A C 1
ATOM 3989 O O . SER A 1 512 ? 7.575 5.329 -28.958 1.00 86.25 512 SER A O 1
ATOM 3991 N N . PRO A 1 513 ? 9.733 4.659 -28.761 1.00 87.38 513 PRO A N 1
ATOM 3992 C CA . PRO A 1 513 ? 10.881 3.809 -29.096 1.00 87.38 513 PRO A CA 1
ATOM 3993 C C . PRO A 1 513 ? 11.080 2.602 -28.163 1.00 87.38 513 PRO A C 1
ATOM 3995 O O . PRO A 1 513 ? 10.937 2.701 -26.945 1.00 87.38 513 PRO A O 1
ATOM 3998 N N . ILE A 1 514 ? 11.486 1.466 -28.744 1.00 90.50 514 ILE A N 1
ATOM 3999 C CA . ILE A 1 514 ? 11.926 0.266 -28.009 1.00 90.50 514 ILE A CA 1
ATOM 4000 C C . ILE A 1 514 ? 13.139 -0.341 -28.714 1.00 90.50 514 ILE A C 1
ATOM 4002 O O . ILE A 1 514 ? 13.151 -0.459 -29.940 1.00 90.50 514 ILE A O 1
ATOM 4006 N N . SER A 1 515 ? 14.140 -0.768 -27.946 1.00 89.56 515 SER A N 1
ATOM 4007 C CA . SER A 1 515 ? 15.261 -1.568 -28.450 1.00 89.56 515 SER A CA 1
ATOM 4008 C C . SER A 1 515 ? 15.582 -2.671 -27.450 1.00 89.56 515 SER A C 1
ATOM 4010 O O . SER A 1 515 ? 15.998 -2.384 -26.331 1.00 89.56 515 SER A O 1
ATOM 4012 N N . ILE A 1 516 ? 15.344 -3.925 -27.824 1.00 93.81 516 ILE A N 1
ATOM 4013 C CA . ILE A 1 516 ? 15.596 -5.096 -26.981 1.00 93.81 516 ILE A CA 1
ATOM 4014 C C . ILE A 1 516 ? 16.552 -6.024 -27.727 1.00 93.81 516 ILE A C 1
ATOM 4016 O O . ILE A 1 516 ? 16.252 -6.455 -28.834 1.00 93.81 516 ILE A O 1
ATOM 4020 N N . SER A 1 517 ? 17.687 -6.331 -27.108 1.00 90.00 517 SER A N 1
ATOM 4021 C CA . SER A 1 517 ? 18.650 -7.355 -27.506 1.00 90.00 517 SER A CA 1
ATOM 4022 C C . SER A 1 517 ? 18.891 -8.252 -26.293 1.00 90.00 517 SER A C 1
ATOM 4024 O O . SER A 1 517 ? 19.283 -7.743 -25.244 1.00 90.00 517 SER A O 1
ATOM 4026 N N . CYS A 1 518 ? 18.609 -9.548 -26.421 1.00 91.94 518 CYS A N 1
ATOM 4027 C CA . CYS A 1 518 ? 18.626 -10.522 -25.319 1.00 91.94 518 CYS A CA 1
ATOM 4028 C C . CYS A 1 518 ? 19.075 -11.916 -25.788 1.00 91.94 518 CYS A C 1
ATOM 4030 O O . CYS A 1 518 ? 19.232 -12.135 -26.993 1.00 91.94 518 CYS A O 1
ATOM 4032 N N . ASP A 1 519 ? 19.265 -12.873 -24.871 1.00 90.69 519 ASP A N 1
ATOM 4033 C CA . ASP A 1 519 ? 19.547 -14.257 -25.279 1.00 90.69 519 ASP A CA 1
ATOM 4034 C C . ASP A 1 519 ? 18.294 -14.932 -25.856 1.00 90.69 519 ASP A C 1
ATOM 4036 O O . ASP A 1 519 ? 18.255 -15.269 -27.044 1.00 90.69 519 ASP A O 1
ATOM 4040 N N . CYS A 1 520 ? 17.236 -15.073 -25.054 1.00 95.50 520 CYS A N 1
ATOM 4041 C CA . CYS A 1 520 ? 15.937 -15.555 -25.515 1.00 95.50 520 CYS A CA 1
ATOM 4042 C C . CYS A 1 520 ? 14.843 -14.493 -25.364 1.00 95.50 520 CYS A C 1
ATOM 4044 O O . CYS A 1 520 ? 14.658 -13.932 -24.285 1.00 95.50 520 CYS A O 1
ATOM 4046 N N . LEU A 1 521 ? 14.056 -14.285 -26.425 1.00 96.94 521 LEU A N 1
ATOM 4047 C CA . LEU A 1 521 ? 12.849 -13.458 -26.405 1.00 96.94 521 LEU A CA 1
ATOM 4048 C C . LEU A 1 521 ? 11.591 -14.331 -26.378 1.00 96.94 521 LEU A C 1
ATOM 4050 O O . LEU A 1 521 ? 11.393 -15.160 -27.270 1.00 96.94 521 LEU A O 1
ATOM 4054 N N . ARG A 1 522 ? 10.718 -14.110 -25.389 1.00 96.62 522 ARG A N 1
ATOM 4055 C CA . ARG A 1 522 ? 9.428 -14.801 -25.242 1.00 96.62 522 ARG A CA 1
ATOM 4056 C C . ARG A 1 522 ? 8.253 -13.856 -25.459 1.00 96.62 522 ARG A C 1
ATOM 4058 O O . ARG A 1 522 ? 8.089 -12.881 -24.726 1.00 96.62 522 ARG A O 1
ATOM 4065 N N . ILE A 1 523 ? 7.406 -14.175 -26.439 1.00 95.00 523 ILE A N 1
ATOM 4066 C CA . ILE A 1 523 ? 6.137 -13.472 -26.685 1.00 95.00 523 ILE A CA 1
ATOM 4067 C C . ILE A 1 523 ? 4.995 -14.482 -26.591 1.00 95.00 523 ILE A C 1
ATOM 4069 O O . ILE A 1 523 ? 4.866 -15.365 -27.437 1.00 95.00 523 ILE A O 1
ATOM 4073 N N . ASN A 1 524 ? 4.140 -14.326 -25.582 1.00 90.25 524 ASN A N 1
ATOM 4074 C CA . ASN A 1 524 ? 3.013 -15.220 -25.305 1.00 90.25 524 ASN A CA 1
ATOM 4075 C C . ASN A 1 524 ? 1.665 -14.494 -25.469 1.00 90.25 524 ASN A C 1
ATOM 4077 O O . ASN A 1 524 ? 0.813 -14.532 -24.577 1.00 90.25 524 ASN A O 1
ATOM 4081 N N . SER A 1 525 ? 1.499 -13.820 -26.612 1.00 90.62 525 SER A N 1
ATOM 4082 C CA . SER A 1 525 ? 0.278 -13.100 -26.990 1.00 90.62 525 SER A CA 1
ATOM 4083 C C . SER A 1 525 ? -0.094 -13.345 -28.446 1.00 90.62 525 SER A C 1
ATOM 4085 O O . SER A 1 525 ? 0.751 -13.235 -29.333 1.00 90.62 525 SER A O 1
ATOM 4087 N N . GLU A 1 526 ? -1.375 -13.604 -28.712 1.00 89.69 526 GLU A N 1
ATOM 4088 C CA . GLU A 1 526 ? -1.873 -13.873 -30.068 1.00 89.69 526 GLU A CA 1
ATOM 4089 C C . GLU A 1 526 ? -1.787 -12.650 -30.994 1.00 89.69 526 GLU A C 1
ATOM 4091 O O . GLU A 1 526 ? -1.640 -12.793 -32.212 1.00 89.69 526 GLU A O 1
ATOM 4096 N N . LYS A 1 527 ? -1.922 -11.438 -30.439 1.00 93.56 527 LYS A N 1
ATOM 4097 C CA . LYS A 1 527 ? -1.918 -10.173 -31.186 1.00 93.56 527 LYS A CA 1
ATOM 4098 C C . LYS A 1 527 ? -0.768 -9.281 -30.737 1.00 93.56 527 LYS A C 1
ATOM 4100 O O . LYS A 1 527 ? -0.728 -8.867 -29.583 1.00 93.56 527 LYS A O 1
ATOM 4105 N N . LEU A 1 528 ? 0.100 -8.905 -31.673 1.00 95.94 528 LEU A N 1
ATOM 4106 C CA . LEU A 1 528 ? 1.127 -7.883 -31.469 1.00 95.94 528 LEU A CA 1
ATOM 4107 C C . LEU A 1 528 ? 0.725 -6.589 -32.185 1.00 95.94 528 LEU A C 1
ATOM 4109 O O . LEU A 1 528 ? 0.489 -6.610 -33.394 1.00 95.94 528 LEU A O 1
ATOM 4113 N N . ILE A 1 529 ? 0.659 -5.467 -31.466 1.00 96.44 529 ILE A N 1
ATOM 4114 C CA . ILE A 1 529 ? 0.350 -4.149 -32.038 1.00 96.44 529 ILE A CA 1
ATOM 4115 C C . ILE A 1 529 ? 1.486 -3.174 -31.748 1.00 96.44 529 ILE A C 1
ATOM 4117 O O . ILE A 1 529 ? 1.843 -2.972 -30.593 1.00 96.44 529 ILE A O 1
ATOM 4121 N N . VAL A 1 530 ? 1.993 -2.513 -32.788 1.00 95.44 530 VAL A N 1
ATOM 4122 C CA . VAL A 1 530 ? 3.038 -1.487 -32.675 1.00 95.44 530 VAL A CA 1
ATOM 4123 C C . VAL A 1 530 ? 2.448 -0.103 -32.942 1.00 95.44 530 VAL A C 1
ATOM 4125 O O . VAL A 1 530 ? 1.749 0.099 -33.941 1.00 95.44 530 VAL A O 1
ATOM 4128 N N . LYS A 1 531 ? 2.700 0.841 -32.032 1.00 93.31 531 LYS A N 1
ATOM 4129 C CA . LYS A 1 531 ? 2.189 2.220 -32.033 1.00 93.31 531 LYS A CA 1
ATOM 4130 C C . LYS A 1 531 ? 3.319 3.210 -31.735 1.00 93.31 531 LYS A C 1
ATOM 4132 O O . LYS A 1 531 ? 4.342 2.835 -31.172 1.00 93.31 531 LYS A O 1
ATOM 4137 N N . SER A 1 532 ? 3.105 4.482 -32.068 1.00 84.88 532 SER A N 1
ATOM 4138 C CA . SER A 1 532 ? 4.010 5.579 -31.711 1.00 84.88 532 SER A CA 1
ATOM 4139 C C . SER A 1 532 ? 3.384 6.424 -30.609 1.00 84.88 532 SER A C 1
ATOM 4141 O O . SER A 1 532 ? 2.173 6.666 -30.636 1.00 84.88 532 SER A O 1
ATOM 4143 N N . VAL A 1 533 ? 4.198 6.853 -29.639 1.00 70.19 533 VAL A N 1
ATOM 4144 C CA . VAL A 1 533 ? 3.762 7.692 -28.511 1.00 70.19 533 VAL A CA 1
ATOM 4145 C C . VAL A 1 533 ? 3.479 9.127 -28.971 1.00 70.19 533 VAL A C 1
ATOM 4147 O O . VAL A 1 533 ? 2.526 9.742 -28.490 1.00 70.19 533 VAL A O 1
ATOM 4150 N N . LYS A 1 534 ? 4.251 9.665 -29.932 1.00 64.81 534 LYS A N 1
ATOM 4151 C CA . LYS A 1 534 ? 4.114 11.045 -30.439 1.00 64.81 534 LYS A CA 1
ATOM 4152 C C . LYS A 1 534 ? 4.369 11.136 -31.946 1.00 64.81 534 LYS A C 1
ATOM 4154 O O . LYS A 1 534 ? 5.216 10.441 -32.492 1.00 64.81 534 LYS A O 1
ATOM 4159 N N . LYS A 1 535 ? 3.652 12.042 -32.624 1.00 50.38 535 LYS A N 1
ATOM 4160 C CA . LYS A 1 535 ? 3.778 12.261 -34.081 1.00 50.38 535 LYS A CA 1
ATOM 4161 C C . LYS A 1 535 ? 5.112 12.896 -34.513 1.00 50.38 535 LYS A C 1
ATOM 4163 O O . LYS A 1 535 ? 5.453 12.754 -35.680 1.00 50.38 535 LYS A O 1
ATOM 4168 N N . ASP A 1 536 ? 5.845 13.530 -33.592 1.00 47.97 536 ASP A N 1
ATOM 4169 C CA . ASP A 1 536 ? 7.021 14.368 -33.890 1.00 47.97 536 ASP A CA 1
ATOM 4170 C C . ASP A 1 536 ? 8.329 13.894 -33.209 1.00 47.97 536 ASP A C 1
ATOM 4172 O O . ASP A 1 536 ? 9.305 14.641 -33.150 1.00 47.97 536 ASP A O 1
ATOM 4176 N N . GLU A 1 537 ? 8.384 12.668 -32.670 1.00 54.28 537 GLU A N 1
ATOM 4177 C CA . GLU A 1 537 ? 9.632 12.109 -32.125 1.00 54.28 537 GLU A CA 1
ATOM 4178 C C . GLU A 1 537 ? 10.527 11.534 -33.235 1.00 54.28 537 GLU A C 1
ATOM 4180 O O . GLU A 1 537 ? 10.066 10.831 -34.132 1.00 54.28 537 GLU A O 1
ATOM 4185 N N . GLY A 1 538 ? 11.835 11.808 -33.161 1.00 54.56 538 GLY A N 1
ATOM 4186 C CA . GLY A 1 538 ? 12.808 11.387 -34.177 1.00 54.56 538 GLY A CA 1
ATOM 4187 C C . GLY A 1 538 ? 13.096 9.880 -34.228 1.00 54.56 538 GLY A C 1
ATOM 4188 O O . GLY A 1 538 ? 13.741 9.432 -35.172 1.00 54.56 538 GLY A O 1
ATOM 4189 N N . ASN A 1 539 ? 12.644 9.092 -33.242 1.00 66.44 539 ASN A N 1
ATOM 4190 C CA . ASN A 1 539 ? 12.811 7.636 -33.221 1.00 66.44 539 ASN A CA 1
ATOM 4191 C C . ASN A 1 539 ? 11.464 6.922 -33.035 1.00 66.44 539 ASN A C 1
ATOM 4193 O O . ASN A 1 539 ? 10.940 6.828 -31.930 1.00 66.44 539 ASN A O 1
ATOM 4197 N N . THR A 1 540 ? 10.943 6.372 -34.128 1.00 78.81 540 THR A N 1
ATOM 4198 C CA . THR A 1 540 ? 9.641 5.690 -34.212 1.00 78.81 540 THR A CA 1
ATOM 4199 C C . THR A 1 540 ? 9.763 4.164 -34.286 1.00 78.81 540 THR A C 1
ATOM 4201 O O . THR A 1 540 ? 8.800 3.464 -34.613 1.00 78.81 540 THR A O 1
ATOM 4204 N N . SER A 1 541 ? 10.955 3.632 -33.999 1.00 83.75 541 SER A N 1
ATOM 4205 C CA . SER A 1 541 ? 11.275 2.218 -34.195 1.00 83.75 541 SER A CA 1
ATOM 4206 C C . SER A 1 541 ? 11.062 1.369 -32.938 1.00 83.75 541 SER A C 1
ATOM 4208 O O . SER A 1 541 ? 11.366 1.776 -31.813 1.00 83.75 541 SER A O 1
ATOM 4210 N N . VAL A 1 542 ? 10.550 0.160 -33.151 1.00 91.06 542 VAL A N 1
ATOM 4211 C CA . VAL A 1 542 ? 10.572 -0.958 -32.208 1.00 91.06 542 VAL A CA 1
ATOM 4212 C C . VAL A 1 542 ? 11.501 -2.018 -32.781 1.00 91.06 542 VAL A C 1
ATOM 4214 O O . VAL A 1 542 ? 11.251 -2.544 -33.865 1.00 91.06 542 VAL A O 1
ATOM 4217 N N . ILE A 1 543 ? 12.581 -2.317 -32.065 1.00 89.69 543 ILE A N 1
ATOM 4218 C CA . ILE A 1 543 ? 13.596 -3.286 -32.482 1.00 89.69 543 ILE A CA 1
ATOM 4219 C C . ILE A 1 543 ? 13.659 -4.417 -31.465 1.00 89.69 543 ILE A C 1
ATOM 4221 O O . ILE A 1 543 ? 13.874 -4.168 -30.280 1.00 89.69 543 ILE A O 1
ATOM 4225 N N . LEU A 1 544 ? 13.484 -5.649 -31.941 1.00 93.31 544 LEU A N 1
ATOM 4226 C CA . LEU A 1 544 ? 13.520 -6.862 -31.131 1.00 93.31 544 LEU A CA 1
ATOM 4227 C C . LEU A 1 544 ? 14.553 -7.836 -31.703 1.00 93.31 544 LEU A C 1
ATOM 4229 O O . LEU A 1 544 ? 14.400 -8.343 -32.814 1.00 93.31 544 LEU A O 1
ATOM 4233 N N . GLU A 1 545 ? 15.600 -8.111 -30.939 1.00 90.50 545 GLU A N 1
ATOM 4234 C CA . GLU A 1 545 ? 16.703 -8.982 -31.324 1.00 90.50 545 GLU A CA 1
ATOM 4235 C C . GLU A 1 545 ? 16.938 -10.047 -30.253 1.00 90.50 545 GLU A C 1
ATOM 4237 O O . GLU A 1 545 ? 16.962 -9.748 -29.056 1.00 90.50 545 GLU A O 1
ATOM 4242 N N . ALA A 1 546 ? 17.130 -11.293 -30.682 1.00 92.25 546 ALA A N 1
ATOM 4243 C CA . ALA A 1 546 ? 17.450 -12.386 -29.776 1.00 92.25 546 ALA A CA 1
ATOM 4244 C C . ALA A 1 546 ? 18.241 -13.503 -30.459 1.00 92.25 546 ALA A C 1
ATOM 4246 O O . ALA A 1 546 ? 18.095 -13.741 -31.660 1.00 92.25 546 ALA A O 1
ATOM 4247 N N . ASN A 1 547 ? 19.038 -14.239 -29.684 1.00 90.12 547 ASN A N 1
ATOM 4248 C CA . ASN A 1 547 ? 19.662 -15.476 -30.165 1.00 90.12 547 ASN A CA 1
ATOM 4249 C C . ASN A 1 547 ? 18.621 -16.586 -30.341 1.00 90.12 547 ASN A C 1
ATOM 4251 O O . ASN A 1 547 ? 18.789 -17.474 -31.178 1.00 90.12 547 ASN A O 1
ATOM 4255 N N . ARG A 1 548 ? 17.546 -16.547 -29.548 1.00 93.56 548 ARG A N 1
ATOM 4256 C CA . ARG A 1 548 ? 16.438 -17.503 -29.576 1.00 93.56 548 ARG A CA 1
ATOM 4257 C C . ARG A 1 548 ? 15.103 -16.783 -29.447 1.00 93.56 548 ARG A C 1
ATOM 4259 O O . ARG A 1 548 ? 14.975 -15.806 -28.717 1.00 93.56 548 ARG A O 1
ATOM 4266 N N . PHE A 1 549 ? 14.100 -17.293 -30.147 1.00 94.94 549 PHE A N 1
ATOM 4267 C CA . PHE A 1 549 ? 12.725 -16.826 -30.037 1.00 94.94 549 PHE A CA 1
ATOM 4268 C C . PHE A 1 549 ? 11.825 -17.988 -29.628 1.00 94.94 549 PHE A C 1
ATOM 4270 O O . PHE A 1 549 ? 11.853 -19.047 -30.256 1.00 94.94 549 PHE A O 1
ATOM 4277 N N . GLU A 1 550 ? 11.019 -17.779 -28.592 1.00 94.75 550 GLU A N 1
ATOM 4278 C CA . GLU A 1 550 ? 10.113 -18.780 -28.038 1.00 94.75 550 GLU A CA 1
ATOM 4279 C C . GLU A 1 550 ? 8.693 -18.209 -27.927 1.00 94.75 550 GLU A C 1
ATOM 4281 O O . GLU A 1 550 ? 8.474 -17.056 -27.549 1.00 94.75 550 GLU A O 1
ATOM 4286 N N . SER A 1 551 ? 7.699 -19.032 -28.256 1.00 91.75 551 SER A N 1
ATOM 4287 C CA . SER A 1 551 ? 6.293 -18.706 -28.041 1.00 91.75 551 SER A CA 1
ATOM 4288 C C . SER A 1 551 ? 5.494 -19.972 -27.778 1.00 91.75 551 SER A C 1
ATOM 4290 O O . SER A 1 551 ? 5.624 -20.960 -28.503 1.00 91.75 551 SER A O 1
ATOM 4292 N N . ASN A 1 552 ? 4.642 -19.928 -26.756 1.00 87.06 552 ASN A N 1
ATOM 4293 C CA . ASN A 1 552 ? 3.741 -21.026 -26.409 1.00 87.06 552 ASN A CA 1
ATOM 4294 C C . ASN A 1 552 ? 2.396 -20.951 -27.155 1.00 87.06 552 ASN A C 1
ATOM 4296 O O . ASN A 1 552 ? 1.526 -21.794 -26.939 1.00 87.06 552 ASN A O 1
ATOM 4300 N N . GLN A 1 553 ? 2.198 -19.940 -28.007 1.00 82.94 553 GLN A N 1
ATOM 4301 C CA . GLN A 1 553 ? 0.956 -19.700 -28.743 1.00 82.94 553 GLN A CA 1
ATOM 4302 C C . GLN A 1 553 ? 1.241 -19.350 -30.206 1.00 82.94 553 GLN A C 1
ATOM 4304 O O . GLN A 1 553 ? 2.345 -18.961 -30.579 1.00 82.94 553 GLN A O 1
ATOM 4309 N N . THR A 1 554 ? 0.231 -19.489 -31.067 1.00 85.50 554 THR A N 1
ATOM 4310 C CA . THR A 1 554 ? 0.359 -19.025 -32.455 1.00 85.50 554 THR A CA 1
ATOM 4311 C C . THR A 1 554 ? 0.223 -17.506 -32.488 1.00 85.50 554 THR A C 1
ATOM 4313 O O . THR A 1 554 ? -0.809 -16.966 -32.099 1.00 85.50 554 THR A O 1
ATOM 4316 N N . ILE A 1 555 ? 1.256 -16.820 -32.973 1.00 88.12 555 ILE A N 1
ATOM 4317 C CA . ILE A 1 555 ? 1.272 -15.360 -33.094 1.00 88.12 555 ILE A CA 1
ATOM 4318 C C . ILE A 1 555 ? 0.737 -14.961 -34.473 1.00 88.12 555 ILE A C 1
ATOM 4320 O O . ILE A 1 555 ? 1.198 -15.462 -35.501 1.00 88.12 555 ILE A O 1
ATOM 4324 N N . ASN A 1 556 ? -0.234 -14.047 -34.508 1.00 90.62 556 ASN A N 1
ATOM 4325 C CA . ASN A 1 556 ? -0.705 -13.448 -35.757 1.00 90.62 556 ASN A CA 1
ATOM 4326 C C . ASN A 1 556 ? 0.323 -12.444 -36.311 1.00 90.62 556 ASN A C 1
ATOM 4328 O O . ASN A 1 556 ? 1.089 -11.872 -35.536 1.00 90.62 556 ASN A O 1
ATOM 4332 N N . PRO A 1 557 ? 0.306 -12.148 -37.625 1.00 92.44 557 PRO A N 1
ATOM 4333 C CA . PRO A 1 557 ? 1.092 -11.061 -38.205 1.00 92.44 557 PRO A CA 1
ATOM 4334 C C . PRO A 1 557 ? 0.994 -9.765 -37.388 1.00 92.44 557 PRO A C 1
ATOM 4336 O O . PRO A 1 557 ? -0.120 -9.270 -37.185 1.00 92.44 557 PRO A O 1
ATOM 4339 N N . PRO A 1 558 ? 2.133 -9.216 -36.921 1.00 95.31 558 PRO A N 1
ATOM 4340 C CA . PRO A 1 558 ? 2.155 -7.957 -36.192 1.00 95.31 558 PRO A CA 1
ATOM 4341 C C . PRO A 1 558 ? 1.421 -6.827 -36.922 1.00 95.31 558 PRO A C 1
ATOM 4343 O O . PRO A 1 558 ? 1.605 -6.604 -38.119 1.00 95.31 558 PRO A O 1
ATOM 4346 N N . LEU A 1 559 ? 0.605 -6.075 -36.183 1.00 95.81 559 LEU A N 1
ATOM 4347 C CA . LEU A 1 559 ? -0.108 -4.907 -36.688 1.00 95.81 559 LEU A CA 1
ATOM 4348 C C . LEU A 1 559 ? 0.673 -3.632 -36.363 1.00 95.81 559 LEU A C 1
ATOM 4350 O O . LEU A 1 559 ? 0.594 -3.110 -35.250 1.00 95.81 559 LEU A O 1
ATOM 4354 N N . VAL A 1 560 ? 1.384 -3.093 -37.350 1.00 94.06 560 VAL A N 1
ATOM 4355 C CA . VAL A 1 560 ? 2.132 -1.835 -37.213 1.00 94.06 560 VAL A CA 1
ATOM 4356 C C . VAL A 1 560 ? 1.255 -0.655 -37.638 1.00 94.06 560 VAL A C 1
ATOM 4358 O O . VAL A 1 560 ? 0.736 -0.621 -38.756 1.00 94.06 560 VAL A O 1
ATOM 4361 N N . ARG A 1 561 ? 1.028 0.306 -36.734 1.00 93.00 561 ARG A N 1
ATOM 4362 C CA . ARG A 1 561 ? 0.235 1.514 -37.017 1.00 93.00 561 ARG A CA 1
ATOM 4363 C C . ARG A 1 561 ? 1.062 2.568 -37.771 1.00 93.00 561 ARG A C 1
ATOM 4365 O O . ARG A 1 561 ? 2.281 2.597 -37.629 1.00 93.00 561 ARG A O 1
ATOM 4372 N N . PRO A 1 562 ? 0.413 3.457 -38.553 1.00 87.19 562 PRO A N 1
ATOM 4373 C CA . PRO A 1 562 ? 1.110 4.542 -39.237 1.00 87.19 562 PRO A CA 1
ATOM 4374 C C . PRO A 1 562 ? 1.937 5.395 -38.269 1.00 87.19 562 PRO A C 1
ATOM 4376 O O . PRO A 1 562 ? 1.432 5.793 -37.220 1.00 87.19 562 PRO A O 1
ATOM 4379 N N . GLY A 1 563 ? 3.178 5.698 -38.652 1.00 82.44 563 GLY A N 1
ATOM 4380 C CA . GLY A 1 563 ? 4.118 6.457 -37.822 1.00 82.44 563 GLY A CA 1
ATOM 4381 C C . GLY A 1 563 ? 4.988 5.601 -36.900 1.00 82.44 563 GLY A C 1
ATOM 4382 O O . GLY A 1 563 ? 5.693 6.172 -36.076 1.00 82.44 563 GLY A O 1
ATOM 4383 N N . SER A 1 564 ? 4.958 4.273 -37.037 1.00 87.31 564 SER A N 1
ATOM 4384 C CA . SER A 1 564 ? 5.834 3.342 -36.319 1.00 87.31 564 SER A CA 1
ATOM 4385 C C . SER A 1 564 ? 6.487 2.341 -37.255 1.00 87.31 564 SER A C 1
ATOM 4387 O O . SER A 1 564 ? 5.941 2.016 -38.309 1.00 87.31 564 SER A O 1
ATOM 4389 N N . GLU A 1 565 ? 7.624 1.806 -36.824 1.00 89.38 565 GLU A N 1
ATOM 4390 C CA . GLU A 1 565 ? 8.368 0.768 -37.534 1.00 89.38 565 GLU A CA 1
ATOM 4391 C C . GLU A 1 565 ? 8.655 -0.410 -36.598 1.00 89.38 565 GLU A C 1
ATOM 4393 O O . GLU A 1 565 ? 8.897 -0.214 -35.407 1.00 89.38 565 GLU A O 1
ATOM 4398 N N . LEU A 1 566 ? 8.628 -1.633 -37.134 1.00 91.31 566 LEU A N 1
ATOM 4399 C CA . LEU A 1 566 ? 8.972 -2.854 -36.406 1.00 91.31 566 LEU A CA 1
ATOM 4400 C C . LEU A 1 566 ? 10.093 -3.583 -37.139 1.00 91.31 566 LEU A C 1
ATOM 4402 O O . LEU A 1 566 ? 9.948 -3.905 -38.318 1.00 91.31 566 LEU A O 1
ATOM 4406 N N . TYR A 1 567 ? 11.152 -3.899 -36.402 1.00 90.62 567 TYR A N 1
ATOM 4407 C CA . TYR A 1 567 ? 12.275 -4.692 -36.875 1.00 90.62 567 TYR A CA 1
ATOM 4408 C C . TYR A 1 567 ? 12.511 -5.867 -35.934 1.00 90.62 567 TYR A C 1
ATOM 4410 O O . TYR A 1 567 ? 12.590 -5.688 -34.717 1.00 90.62 567 TYR A O 1
ATOM 4418 N N . VAL A 1 568 ? 12.636 -7.065 -36.502 1.00 91.12 568 VAL A N 1
ATOM 4419 C CA . VAL A 1 568 ? 12.867 -8.297 -35.742 1.00 91.12 568 VAL A CA 1
ATOM 4420 C C . VAL A 1 568 ? 14.073 -9.070 -36.259 1.00 91.12 568 VAL A C 1
ATOM 4422 O O . VAL A 1 568 ? 14.314 -9.129 -37.468 1.00 91.12 568 VAL A O 1
ATOM 4425 N N . ASN A 1 569 ? 14.827 -9.687 -35.351 1.00 89.31 569 ASN A N 1
ATOM 4426 C CA . ASN A 1 569 ? 16.021 -10.449 -35.699 1.00 89.31 569 ASN A CA 1
ATOM 4427 C C . ASN A 1 569 ? 16.289 -11.601 -34.718 1.00 89.31 569 ASN A C 1
ATOM 4429 O O . ASN A 1 569 ? 16.665 -11.382 -33.571 1.00 89.31 569 ASN A O 1
ATOM 4433 N N . TRP A 1 570 ? 16.117 -12.830 -35.196 1.00 90.44 570 TRP A N 1
ATOM 4434 C CA . TRP A 1 570 ? 16.474 -14.077 -34.517 1.00 90.44 570 TRP A CA 1
ATOM 4435 C C . TRP A 1 570 ? 16.560 -15.201 -35.556 1.00 90.44 570 TRP A C 1
ATOM 4437 O O . TRP A 1 570 ? 16.024 -15.052 -36.666 1.00 90.44 570 TRP A O 1
ATOM 4447 N N . PRO A 1 571 ? 17.186 -16.348 -35.233 1.00 87.62 571 PRO A N 1
ATOM 4448 C CA . PRO A 1 571 ? 17.150 -17.517 -36.102 1.00 87.62 571 PRO A CA 1
ATOM 4449 C C . PRO A 1 571 ? 15.697 -17.887 -36.415 1.00 87.62 571 PRO A C 1
ATOM 4451 O O . PRO A 1 571 ? 14.931 -18.133 -35.496 1.00 87.62 571 PRO A O 1
ATOM 4454 N N . SER A 1 572 ? 15.338 -17.920 -37.705 1.00 87.12 572 SER A N 1
ATOM 4455 C CA . SER A 1 572 ? 13.982 -18.141 -38.249 1.00 87.12 572 SER A CA 1
ATOM 4456 C C . SER A 1 572 ? 13.043 -16.929 -38.380 1.00 87.12 572 SER A C 1
ATOM 4458 O O . SER A 1 572 ? 11.884 -17.128 -38.752 1.00 87.12 572 SER A O 1
ATOM 4460 N N . SER A 1 573 ? 13.491 -15.687 -38.162 1.00 89.12 573 SER A N 1
ATOM 4461 C CA . SER A 1 573 ? 12.638 -14.499 -38.381 1.00 89.12 573 SER A CA 1
ATOM 4462 C C . SER A 1 573 ? 12.214 -14.298 -39.851 1.00 89.12 573 SER A C 1
ATOM 4464 O O . SER A 1 573 ? 11.245 -13.599 -40.125 1.00 89.12 573 SER A O 1
ATOM 4466 N N . GLU A 1 574 ? 12.878 -14.960 -40.806 1.00 86.69 574 GLU A N 1
ATOM 4467 C CA . GLU A 1 574 ? 12.491 -14.994 -42.229 1.00 86.69 574 GLU A CA 1
ATOM 4468 C C . GLU A 1 574 ? 11.174 -15.752 -42.489 1.00 86.69 574 GLU A C 1
ATOM 4470 O O . GLU A 1 574 ? 10.589 -15.636 -43.566 1.00 86.69 574 GLU A O 1
ATOM 4475 N N . GLY A 1 575 ? 10.703 -16.542 -41.520 1.00 86.44 575 GLY A N 1
ATOM 4476 C CA . GLY A 1 575 ? 9.439 -17.268 -41.598 1.00 86.44 575 GLY A CA 1
ATOM 4477 C C . GLY A 1 575 ? 8.225 -16.420 -41.207 1.00 86.44 575 GLY A C 1
ATOM 4478 O O . GLY A 1 575 ? 8.327 -15.403 -40.523 1.00 86.44 575 GLY A O 1
ATOM 4479 N N . PHE A 1 576 ? 7.034 -16.862 -41.613 1.00 85.75 576 PHE A N 1
ATOM 4480 C CA . PHE A 1 576 ? 5.769 -16.309 -41.118 1.00 85.75 576 PHE A CA 1
ATOM 4481 C C . PHE A 1 576 ? 5.649 -16.517 -39.590 1.00 85.75 576 PHE A C 1
ATOM 4483 O O . PHE A 1 576 ? 6.010 -17.600 -39.126 1.00 85.75 576 PHE A O 1
ATOM 4490 N N . PRO A 1 577 ? 5.130 -15.555 -38.796 1.00 91.62 577 PRO A N 1
ATOM 4491 C CA . PRO A 1 577 ? 4.532 -14.261 -39.173 1.00 91.62 577 PRO A CA 1
ATOM 4492 C C . PRO A 1 577 ? 5.522 -13.082 -39.298 1.00 91.62 577 PRO A C 1
ATOM 4494 O O . PRO A 1 577 ? 5.105 -11.947 -39.526 1.00 91.62 577 PRO A O 1
ATOM 4497 N N . TRP A 1 578 ? 6.820 -13.326 -39.135 1.00 92.38 578 TRP A N 1
ATOM 4498 C CA . TRP A 1 578 ? 7.855 -12.302 -38.945 1.00 92.38 578 TRP A CA 1
ATOM 4499 C C . TRP A 1 578 ? 8.505 -11.804 -40.235 1.00 92.38 578 TRP A C 1
ATOM 4501 O O . TRP A 1 578 ? 9.117 -10.739 -40.242 1.00 92.38 578 TRP A O 1
ATOM 4511 N N . SER A 1 579 ? 8.329 -12.537 -41.334 1.00 89.19 579 SER A N 1
ATOM 4512 C CA . SER A 1 579 ? 9.008 -12.317 -42.614 1.00 89.19 579 SER A CA 1
ATOM 4513 C C . SER A 1 579 ? 8.923 -10.886 -43.161 1.00 89.19 579 SER A C 1
ATOM 4515 O O . SER A 1 579 ? 9.844 -10.442 -43.835 1.00 89.19 579 SER A O 1
ATOM 4517 N N . ALA A 1 580 ? 7.837 -10.153 -42.884 1.00 87.88 580 ALA A N 1
ATOM 4518 C CA . ALA A 1 580 ? 7.653 -8.764 -43.326 1.00 87.88 580 ALA A CA 1
ATOM 4519 C C . ALA A 1 580 ? 8.430 -7.726 -42.488 1.00 87.88 580 ALA A C 1
ATOM 4521 O O . ALA A 1 580 ? 8.540 -6.575 -42.898 1.00 87.88 580 ALA A O 1
ATOM 4522 N N . PHE A 1 581 ? 8.945 -8.131 -41.326 1.00 89.44 581 PHE A N 1
ATOM 4523 C CA . PHE A 1 581 ? 9.624 -7.284 -40.338 1.00 89.44 581 PHE A CA 1
ATOM 4524 C C . PHE A 1 581 ? 11.079 -7.722 -40.101 1.00 89.44 581 PHE A C 1
ATOM 4526 O O . PHE A 1 581 ? 11.810 -7.087 -39.340 1.00 89.44 581 PHE A O 1
ATOM 4533 N N . SER A 1 582 ? 11.491 -8.839 -40.708 1.00 85.88 582 SER A N 1
ATOM 4534 C CA . SER A 1 582 ? 12.829 -9.404 -40.568 1.00 85.88 582 SER A CA 1
ATOM 4535 C C . SER A 1 582 ? 13.855 -8.544 -41.299 1.00 85.88 582 SER A C 1
ATOM 4537 O O . SER A 1 582 ? 13.794 -8.393 -42.520 1.00 85.88 582 SER A O 1
ATOM 4539 N N . ASN A 1 583 ? 14.826 -8.016 -40.555 1.00 71.69 583 ASN A N 1
ATOM 4540 C CA . ASN A 1 583 ? 16.025 -7.429 -41.140 1.00 71.69 583 ASN A CA 1
ATOM 4541 C C . ASN A 1 583 ? 17.141 -8.473 -41.102 1.00 71.69 583 ASN A C 1
ATOM 4543 O O . ASN A 1 583 ? 17.617 -8.844 -40.029 1.00 71.69 583 ASN A O 1
ATOM 4547 N N . LYS A 1 584 ? 17.607 -8.924 -42.273 1.00 54.78 584 LYS A N 1
ATOM 4548 C CA . LYS A 1 584 ? 18.881 -9.647 -42.355 1.00 54.78 584 LYS A CA 1
ATOM 4549 C C . LYS A 1 584 ? 19.999 -8.717 -41.903 1.00 54.78 584 LYS A C 1
ATOM 4551 O O . LYS A 1 584 ? 20.237 -7.690 -42.535 1.00 54.78 584 LYS A O 1
ATOM 4556 N N . LEU A 1 585 ? 20.737 -9.124 -40.874 1.00 50.66 585 LEU A N 1
ATOM 4557 C CA . LEU A 1 585 ? 22.100 -8.649 -40.679 1.00 50.66 585 LEU A CA 1
ATOM 4558 C C . LEU A 1 585 ? 22.917 -9.078 -41.903 1.00 50.66 585 LEU A C 1
ATOM 4560 O O . LEU A 1 585 ? 23.285 -10.243 -42.049 1.00 50.66 585 LEU A O 1
ATOM 4564 N N . VAL A 1 586 ? 23.199 -8.140 -42.801 1.00 43.75 586 VAL A N 1
ATOM 4565 C CA . VAL A 1 586 ? 24.334 -8.276 -43.709 1.00 43.75 586 VAL A CA 1
ATOM 4566 C C . VAL A 1 586 ? 25.558 -8.019 -42.847 1.00 43.75 586 VAL A C 1
ATOM 4568 O O . VAL A 1 586 ? 25.776 -6.880 -42.466 1.00 43.75 586 VAL A O 1
ATOM 4571 N N . ASN A 1 587 ? 26.269 -9.075 -42.448 1.00 46.53 587 ASN A N 1
ATOM 4572 C CA . ASN A 1 587 ? 27.724 -9.082 -42.238 1.00 46.53 587 ASN A CA 1
ATOM 4573 C C . ASN A 1 587 ? 28.181 -10.479 -41.808 1.00 46.53 587 ASN A C 1
ATOM 4575 O O . ASN A 1 587 ? 28.567 -10.719 -40.670 1.00 46.53 587 ASN A O 1
ATOM 4579 N N . SER A 1 588 ? 28.156 -11.418 -42.752 1.00 42.91 588 SER A N 1
ATOM 4580 C CA . SER A 1 588 ? 28.769 -12.741 -42.593 1.00 42.91 588 SER A CA 1
ATOM 4581 C C . SER A 1 588 ? 30.265 -12.763 -42.952 1.00 42.91 588 SER A C 1
ATOM 4583 O O . SER A 1 588 ? 30.807 -13.844 -43.137 1.00 42.91 588 SER A O 1
ATOM 4585 N N . ASN A 1 589 ? 30.925 -11.601 -43.098 1.00 44.62 589 ASN A N 1
ATOM 4586 C CA . ASN A 1 589 ? 32.303 -11.490 -43.613 1.00 44.62 589 ASN A CA 1
ATOM 4587 C C . ASN A 1 589 ? 33.197 -10.449 -42.892 1.00 44.62 589 ASN A C 1
ATOM 4589 O O . ASN A 1 589 ? 34.267 -10.123 -43.406 1.00 44.62 589 ASN A O 1
ATOM 4593 N N . SER A 1 590 ? 32.802 -9.900 -41.739 1.00 53.16 590 SER A N 1
ATOM 4594 C CA . SER A 1 590 ? 33.673 -8.991 -40.971 1.00 53.16 590 SER A CA 1
ATOM 4595 C C . SER A 1 590 ? 34.555 -9.764 -39.987 1.00 53.16 590 SER A C 1
ATOM 4597 O O . SER A 1 590 ? 34.067 -10.680 -39.337 1.00 53.16 590 SER A O 1
ATOM 4599 N N . ASP A 1 591 ? 35.820 -9.355 -39.860 1.00 69.88 591 ASP A N 1
ATOM 4600 C CA . ASP A 1 591 ? 36.742 -9.734 -38.775 1.00 69.88 591 ASP A CA 1
ATOM 4601 C C . ASP A 1 591 ? 36.029 -9.678 -37.407 1.00 69.88 591 ASP A C 1
ATOM 4603 O O . ASP A 1 591 ? 35.366 -8.678 -37.109 1.00 69.88 591 ASP A O 1
ATOM 4607 N N . ASP A 1 592 ? 36.158 -10.731 -36.589 1.00 74.81 592 ASP A N 1
ATOM 4608 C CA . ASP A 1 592 ? 35.512 -10.855 -35.272 1.00 74.81 592 ASP A CA 1
ATOM 4609 C C . ASP A 1 592 ? 35.796 -9.630 -34.386 1.00 74.81 592 ASP A C 1
ATOM 4611 O O . ASP A 1 592 ? 34.896 -9.119 -33.715 1.00 74.81 592 ASP A O 1
ATOM 4615 N N . ARG A 1 593 ? 37.010 -9.066 -34.480 1.00 83.44 593 ARG A N 1
ATOM 4616 C CA . ARG A 1 593 ? 37.400 -7.854 -33.744 1.00 83.44 593 ARG A CA 1
ATOM 4617 C C . ARG A 1 593 ? 36.615 -6.614 -34.189 1.00 83.44 593 ARG A C 1
ATOM 4619 O O . ARG A 1 593 ? 36.230 -5.785 -33.367 1.00 83.44 593 ARG A O 1
ATOM 4626 N N . VAL A 1 594 ? 36.346 -6.475 -35.490 1.00 83.94 594 VAL A N 1
ATOM 4627 C CA . VAL A 1 594 ? 35.537 -5.365 -36.031 1.00 83.94 594 VAL A CA 1
ATOM 4628 C C . VAL A 1 594 ? 34.066 -5.549 -35.660 1.00 83.94 594 VAL A C 1
ATOM 4630 O O . VAL A 1 594 ? 33.392 -4.569 -35.345 1.00 83.94 594 VAL A O 1
ATOM 4633 N N . ALA A 1 595 ? 33.571 -6.789 -35.644 1.00 77.75 595 ALA A N 1
ATOM 4634 C CA . ALA A 1 595 ? 32.219 -7.094 -35.186 1.00 77.75 595 ALA A CA 1
ATOM 4635 C C . ALA A 1 595 ? 32.019 -6.715 -33.706 1.00 77.75 595 ALA A C 1
ATOM 4637 O O . ALA A 1 595 ? 31.024 -6.068 -33.373 1.00 77.75 595 ALA A O 1
ATOM 4638 N N . ASP A 1 596 ? 32.983 -7.029 -32.836 1.00 78.62 596 ASP A N 1
ATOM 4639 C CA . ASP A 1 596 ? 32.978 -6.602 -31.431 1.00 78.62 596 ASP A CA 1
ATOM 4640 C C . ASP A 1 596 ? 33.019 -5.079 -31.289 1.00 78.62 596 ASP A C 1
ATOM 4642 O O . ASP A 1 596 ? 32.211 -4.492 -30.563 1.00 78.62 596 ASP A O 1
ATOM 4646 N N . ALA A 1 597 ? 33.880 -4.407 -32.053 1.00 86.19 597 ALA A N 1
ATOM 4647 C CA . ALA A 1 597 ? 33.947 -2.952 -32.058 1.00 86.19 597 ALA A CA 1
ATOM 4648 C C . ALA A 1 597 ? 32.645 -2.295 -32.554 1.00 86.19 597 ALA A C 1
ATOM 4650 O O . ALA A 1 597 ? 32.261 -1.247 -32.041 1.00 86.19 597 ALA A O 1
ATOM 4651 N N . LEU A 1 598 ? 31.913 -2.910 -33.491 1.00 85.31 598 LEU A N 1
ATOM 4652 C CA . LEU A 1 598 ? 30.587 -2.442 -33.922 1.00 85.31 598 LEU A CA 1
ATOM 4653 C C . LEU A 1 598 ? 29.523 -2.617 -32.831 1.00 85.31 598 LEU A C 1
ATOM 4655 O O . LEU A 1 598 ? 28.627 -1.777 -32.711 1.00 85.31 598 LEU A O 1
ATOM 4659 N N . ARG A 1 599 ? 29.612 -3.670 -32.005 1.00 79.12 599 ARG A N 1
ATOM 4660 C CA . ARG A 1 599 ? 28.745 -3.825 -30.820 1.00 79.12 599 ARG A CA 1
ATOM 4661 C C . ARG A 1 599 ? 29.002 -2.700 -29.817 1.00 79.12 599 ARG A C 1
ATOM 4663 O O . ARG A 1 599 ? 28.046 -2.111 -29.307 1.00 79.12 599 ARG A O 1
ATOM 4670 N N . VAL A 1 600 ? 30.271 -2.360 -29.579 1.00 84.62 600 VAL A N 1
ATOM 4671 C CA . VAL A 1 600 ? 30.661 -1.236 -28.712 1.00 84.62 600 VAL A CA 1
ATOM 4672 C C . VAL A 1 600 ? 30.252 0.108 -29.322 1.00 84.62 600 VAL A C 1
ATOM 4674 O O . VAL A 1 600 ? 29.675 0.937 -28.623 1.00 84.62 600 VAL A O 1
ATOM 4677 N N . PHE A 1 601 ? 30.441 0.305 -30.630 1.00 88.69 601 PHE A N 1
ATOM 4678 C CA . PHE A 1 601 ? 29.984 1.492 -31.360 1.00 88.69 601 PHE A CA 1
ATOM 4679 C C . PHE A 1 601 ? 28.493 1.735 -31.153 1.00 88.69 601 PHE A C 1
ATOM 4681 O O . PHE A 1 601 ? 28.085 2.827 -30.755 1.00 88.69 601 PHE A O 1
ATOM 4688 N N . ARG A 1 602 ? 27.683 0.688 -31.343 1.00 83.88 602 ARG A N 1
ATOM 4689 C CA . ARG A 1 602 ? 26.249 0.743 -31.072 1.00 83.88 602 ARG A CA 1
ATOM 4690 C C . ARG A 1 602 ? 25.969 1.116 -29.635 1.00 83.88 602 ARG A C 1
ATOM 4692 O O . ARG A 1 602 ? 25.170 2.012 -29.412 1.00 83.88 602 ARG A O 1
ATOM 4699 N N . ARG A 1 603 ? 26.623 0.465 -28.673 1.00 80.00 603 ARG A N 1
ATOM 4700 C CA . ARG A 1 603 ? 26.428 0.738 -27.244 1.00 80.00 603 ARG A CA 1
ATOM 4701 C C . ARG A 1 603 ? 26.720 2.202 -26.900 1.00 80.00 603 ARG A C 1
ATOM 4703 O O . ARG A 1 603 ? 25.915 2.815 -26.211 1.00 80.00 603 ARG A O 1
ATOM 4710 N N . ILE A 1 604 ? 27.808 2.770 -27.426 1.00 87.88 604 ILE A N 1
ATOM 4711 C CA . ILE A 1 604 ? 28.171 4.183 -27.238 1.00 87.88 604 ILE A CA 1
ATOM 4712 C C . ILE A 1 604 ? 27.104 5.096 -27.843 1.00 87.88 604 ILE A C 1
ATOM 4714 O O . ILE A 1 604 ? 26.543 5.924 -27.135 1.00 87.88 604 ILE A O 1
ATOM 4718 N N . VAL A 1 605 ? 26.783 4.942 -29.132 1.00 86.50 605 VAL A N 1
ATOM 4719 C CA . VAL A 1 605 ? 25.807 5.807 -29.824 1.00 86.50 605 VAL A CA 1
ATOM 4720 C C . VAL A 1 605 ? 24.424 5.693 -29.177 1.00 86.50 605 VAL A C 1
ATOM 4722 O O . VAL A 1 605 ? 23.764 6.700 -28.925 1.00 86.50 605 VAL A O 1
ATOM 4725 N N . MET A 1 606 ? 24.014 4.471 -28.832 1.00 79.38 606 MET A N 1
ATOM 4726 C CA . MET A 1 606 ? 22.775 4.174 -28.117 1.00 79.38 606 MET A CA 1
ATOM 4727 C C . MET A 1 606 ? 22.836 4.531 -26.628 1.00 79.38 606 MET A C 1
ATOM 4729 O O . MET A 1 606 ? 21.849 4.289 -25.946 1.00 79.38 606 MET A O 1
ATOM 4733 N N . ALA A 1 607 ? 23.902 5.128 -26.097 1.00 80.06 607 ALA A N 1
ATOM 4734 C CA . ALA A 1 607 ? 23.900 5.681 -24.740 1.00 80.06 607 ALA A CA 1
ATOM 4735 C C . ALA A 1 607 ? 23.296 7.092 -24.691 1.00 80.06 607 ALA A C 1
ATOM 4737 O O . ALA A 1 607 ? 22.785 7.516 -23.659 1.00 80.06 607 ALA A O 1
ATOM 4738 N N . PHE A 1 608 ? 23.347 7.828 -25.805 1.00 82.94 608 PHE A N 1
ATOM 4739 C CA . PHE A 1 608 ? 22.926 9.224 -25.852 1.00 82.94 608 PHE A CA 1
ATOM 4740 C C . PHE A 1 608 ? 21.416 9.353 -26.038 1.00 82.94 608 PHE A C 1
ATOM 4742 O O . PHE A 1 608 ? 20.813 8.672 -26.873 1.00 82.94 608 PHE A O 1
ATOM 4749 N N . ARG A 1 609 ? 20.789 10.246 -25.270 1.00 72.44 609 ARG A N 1
ATOM 4750 C CA . ARG A 1 609 ? 19.337 10.476 -25.300 1.00 72.44 609 ARG A CA 1
ATOM 4751 C C . ARG A 1 609 ? 19.021 11.961 -25.337 1.00 72.44 609 ARG A C 1
ATOM 4753 O O . ARG A 1 609 ? 19.855 12.785 -24.973 1.00 72.44 609 ARG A O 1
ATOM 4760 N N . SER A 1 610 ? 17.821 12.291 -25.815 1.00 65.19 610 SER A N 1
ATOM 4761 C CA . SER A 1 610 ? 17.347 13.674 -25.865 1.00 65.19 610 SER A CA 1
ATOM 4762 C C . SER A 1 610 ? 17.282 14.240 -24.449 1.00 65.19 610 SER A C 1
ATOM 4764 O O . SER A 1 610 ? 16.509 13.758 -23.627 1.00 65.19 610 SER A O 1
ATOM 4766 N N . HIS A 1 611 ? 18.093 15.256 -24.175 1.00 63.03 611 HIS A N 1
ATOM 4767 C CA . HIS A 1 611 ? 18.085 15.998 -22.917 1.00 63.03 611 HIS A CA 1
ATOM 4768 C C . HIS A 1 611 ? 17.156 17.221 -23.017 1.00 63.03 611 HIS A C 1
ATOM 4770 O O . HIS A 1 611 ? 16.684 17.544 -24.108 1.00 63.03 611 HIS A O 1
ATOM 4776 N N . SER A 1 612 ? 16.945 17.950 -21.914 1.00 47.59 612 SER A N 1
ATOM 4777 C CA . SER A 1 612 ? 16.054 19.125 -21.757 1.00 47.59 612 SER A CA 1
ATOM 4778 C C . SER A 1 612 ? 16.169 20.243 -22.818 1.00 47.59 612 SER A C 1
ATOM 4780 O O . SER A 1 612 ? 15.329 21.137 -22.867 1.00 47.59 612 SER A O 1
ATOM 4782 N N . LYS A 1 613 ? 17.168 20.193 -23.713 1.00 53.16 613 LYS A N 1
ATOM 4783 C CA . LYS A 1 613 ? 17.384 21.134 -24.832 1.00 53.16 613 LYS A CA 1
ATOM 4784 C C . LYS A 1 613 ? 17.303 20.494 -26.230 1.00 53.16 613 LYS A C 1
ATOM 4786 O O . LYS A 1 613 ? 17.733 21.107 -27.201 1.00 53.16 613 LYS A O 1
ATOM 4791 N N . GLY A 1 614 ? 16.830 19.251 -26.344 1.00 61.47 614 GLY A N 1
ATOM 4792 C CA . GLY A 1 614 ? 16.714 18.517 -27.613 1.00 61.47 614 GLY A CA 1
ATOM 4793 C C . GLY A 1 614 ? 18.038 18.008 -28.204 1.00 61.47 614 GLY A C 1
ATOM 4794 O O . GLY A 1 614 ? 18.035 17.405 -29.274 1.00 61.47 614 GLY A O 1
ATOM 4795 N N . ARG A 1 615 ? 19.174 18.228 -27.524 1.00 75.31 615 ARG A N 1
ATOM 4796 C CA . ARG A 1 615 ? 20.472 17.628 -27.881 1.00 75.31 615 ARG A CA 1
ATOM 4797 C C . ARG A 1 615 ? 20.577 16.220 -27.295 1.00 75.31 615 ARG A C 1
ATOM 4799 O O . ARG A 1 615 ? 20.067 15.966 -26.204 1.00 75.31 615 ARG A O 1
ATOM 4806 N N . LEU A 1 616 ? 21.269 15.330 -28.002 1.00 82.06 616 LEU A N 1
ATOM 4807 C CA . LEU A 1 616 ? 21.586 13.992 -27.512 1.00 82.06 616 LEU A CA 1
ATOM 4808 C C . LEU A 1 616 ? 22.763 14.079 -26.536 1.00 82.06 616 LEU A C 1
ATOM 4810 O O . LEU A 1 616 ? 23.862 14.429 -26.956 1.00 82.06 616 LEU A O 1
ATOM 4814 N N . ALA A 1 617 ? 22.547 13.782 -25.256 1.00 84.19 617 ALA A N 1
ATOM 4815 C CA . ALA A 1 617 ? 23.565 13.936 -24.218 1.00 84.19 617 ALA A CA 1
ATOM 4816 C C . ALA A 1 617 ? 23.645 12.719 -23.283 1.00 84.19 617 ALA A C 1
ATOM 4818 O O . ALA A 1 617 ? 22.681 11.957 -23.164 1.00 84.19 617 ALA A O 1
ATOM 4819 N N . ARG A 1 618 ? 24.806 12.528 -22.642 1.00 86.56 618 ARG A N 1
ATOM 4820 C CA . ARG A 1 618 ? 25.041 11.515 -21.599 1.00 86.56 618 ARG A CA 1
ATOM 4821 C C . ARG A 1 618 ? 26.224 11.913 -20.711 1.00 86.56 618 ARG A C 1
ATOM 4823 O O . ARG A 1 618 ? 27.183 12.498 -21.207 1.00 86.56 618 ARG A O 1
ATOM 4830 N N . LEU A 1 619 ? 26.182 11.566 -19.424 1.00 84.06 619 LEU A N 1
ATOM 4831 C CA . LEU A 1 619 ? 27.287 11.796 -18.483 1.00 84.06 619 LEU A CA 1
ATOM 4832 C C . LEU A 1 619 ? 28.589 11.154 -18.972 1.00 84.06 619 LEU A C 1
ATOM 4834 O O . LEU A 1 619 ? 28.595 9.985 -19.372 1.00 84.06 619 LEU A O 1
ATOM 4838 N N . GLN A 1 620 ? 29.696 11.900 -18.897 1.00 88.75 620 GLN A N 1
ATOM 4839 C CA . GLN A 1 620 ? 31.009 11.409 -19.327 1.00 88.75 620 GLN A CA 1
ATOM 4840 C C . GLN A 1 620 ? 31.399 10.149 -18.564 1.00 88.75 620 GLN A C 1
ATOM 4842 O O . GLN A 1 620 ? 31.774 9.164 -19.189 1.00 88.75 620 GLN A O 1
ATOM 4847 N N . ASP A 1 621 ? 31.219 10.134 -17.243 1.00 84.19 621 ASP A N 1
ATOM 4848 C CA . ASP A 1 621 ? 31.545 8.979 -16.400 1.00 84.19 621 ASP A CA 1
ATOM 4849 C C . ASP A 1 621 ? 30.773 7.720 -16.809 1.00 84.19 621 ASP A C 1
ATOM 4851 O O . ASP A 1 621 ? 31.308 6.615 -16.737 1.00 84.19 621 ASP A O 1
ATOM 4855 N N . LYS A 1 622 ? 29.540 7.873 -17.312 1.00 82.56 622 LYS A N 1
ATOM 4856 C CA . LYS A 1 622 ? 28.726 6.746 -17.783 1.00 82.56 622 LYS A CA 1
ATOM 4857 C C . LYS A 1 622 ? 29.255 6.196 -19.103 1.00 82.56 622 LYS A C 1
ATOM 4859 O O . LYS A 1 622 ? 29.374 4.984 -19.234 1.00 82.56 622 LYS A O 1
ATOM 4864 N N . VAL A 1 623 ? 29.599 7.058 -20.062 1.00 86.06 623 VAL A N 1
ATOM 4865 C CA . VAL A 1 623 ? 30.127 6.631 -21.374 1.00 86.06 623 VAL A CA 1
ATOM 4866 C C . VAL A 1 623 ? 31.565 6.112 -21.263 1.00 86.06 623 VAL A C 1
ATOM 4868 O O . VAL A 1 623 ? 31.918 5.152 -21.941 1.00 86.06 623 VAL A O 1
ATOM 4871 N N . ASN A 1 624 ? 32.375 6.705 -20.382 1.00 87.25 624 ASN A N 1
ATOM 4872 C CA . ASN A 1 624 ? 33.761 6.307 -20.115 1.00 87.25 624 ASN A CA 1
ATOM 4873 C C . ASN A 1 624 ? 33.875 5.023 -19.281 1.00 87.25 624 ASN A C 1
ATOM 4875 O O . ASN A 1 624 ? 34.966 4.460 -19.165 1.00 87.25 624 ASN A O 1
ATOM 4879 N N . HIS A 1 625 ? 32.774 4.559 -18.687 1.00 84.12 625 HIS A N 1
ATOM 4880 C CA . HIS A 1 625 ? 32.774 3.389 -17.822 1.00 84.12 625 HIS A CA 1
ATOM 4881 C C . HIS A 1 625 ? 33.232 2.130 -18.575 1.00 84.12 625 HIS A C 1
ATOM 4883 O O . HIS A 1 625 ? 32.838 1.893 -19.720 1.00 84.12 625 HIS A O 1
ATOM 4889 N N . ALA A 1 626 ? 34.009 1.270 -17.910 1.00 78.44 626 ALA A N 1
ATOM 4890 C CA . ALA A 1 626 ? 34.553 0.042 -18.497 1.00 78.44 626 ALA A CA 1
ATOM 4891 C C . ALA A 1 626 ? 33.460 -0.855 -19.126 1.00 78.44 626 ALA A C 1
ATOM 4893 O O . ALA A 1 626 ? 33.596 -1.253 -20.284 1.00 78.44 626 ALA A O 1
ATOM 4894 N N . ARG A 1 627 ? 32.315 -1.024 -18.444 1.00 73.06 627 ARG A N 1
ATOM 4895 C CA . ARG A 1 627 ? 31.078 -1.656 -18.965 1.00 73.06 627 ARG A CA 1
ATOM 4896 C C . ARG A 1 627 ? 30.581 -1.151 -20.331 1.00 73.06 627 ARG A C 1
ATOM 4898 O O . ARG A 1 627 ? 30.024 -1.925 -21.112 1.00 73.06 627 ARG A O 1
ATOM 4905 N N . MET A 1 628 ? 30.760 0.134 -20.646 1.00 78.31 628 MET A N 1
ATOM 4906 C CA . MET A 1 628 ? 30.336 0.711 -21.928 1.00 78.31 628 MET A CA 1
ATOM 4907 C C . MET A 1 628 ? 31.355 0.459 -23.036 1.00 78.31 628 MET A C 1
ATOM 4909 O O . MET A 1 628 ? 30.967 0.234 -24.180 1.00 78.31 628 MET A O 1
ATOM 4913 N N . LEU A 1 629 ? 32.643 0.468 -22.697 1.00 85.00 629 LEU A N 1
ATOM 4914 C CA . LEU A 1 629 ? 33.732 0.400 -23.670 1.00 85.00 629 LEU A CA 1
ATOM 4915 C C . LEU A 1 629 ? 34.250 -1.028 -23.906 1.00 85.00 629 LEU A C 1
ATOM 4917 O O . LEU A 1 629 ? 34.860 -1.277 -24.938 1.00 85.00 629 LEU A O 1
ATOM 4921 N N . ARG A 1 630 ? 33.991 -1.979 -22.996 1.00 80.50 630 ARG A N 1
ATOM 4922 C CA . ARG A 1 630 ? 34.415 -3.393 -23.098 1.00 80.50 630 ARG A CA 1
ATOM 4923 C C . ARG A 1 630 ? 35.888 -3.563 -23.524 1.00 80.50 630 ARG A C 1
ATOM 4925 O O . ARG A 1 630 ? 36.216 -4.399 -24.360 1.00 80.50 630 ARG A O 1
ATOM 4932 N N . GLY A 1 631 ? 36.786 -2.774 -22.929 1.00 83.12 631 GLY A N 1
ATOM 4933 C CA . GLY A 1 631 ? 38.235 -2.872 -23.140 1.00 83.12 631 GLY A CA 1
ATOM 4934 C C . GLY A 1 631 ? 38.840 -1.734 -23.967 1.00 83.12 631 GLY A C 1
ATOM 4935 O O . GLY A 1 631 ? 38.283 -0.641 -24.065 1.00 83.12 631 GLY A O 1
ATOM 4936 N N . GLU A 1 632 ? 40.034 -1.979 -24.510 1.00 87.12 632 GLU A N 1
ATOM 4937 C CA . GLU A 1 632 ? 40.863 -0.944 -25.143 1.00 87.12 632 GLU A CA 1
ATOM 4938 C C . GLU A 1 632 ? 40.304 -0.479 -26.495 1.00 87.12 632 GLU A C 1
ATOM 4940 O O . GLU A 1 632 ? 40.248 0.722 -26.751 1.00 87.12 632 GLU A O 1
ATOM 4945 N N . ASP A 1 633 ? 39.792 -1.401 -27.315 1.00 87.94 633 ASP A N 1
ATOM 4946 C CA . ASP A 1 633 ? 39.199 -1.079 -28.621 1.00 87.94 633 ASP A CA 1
ATOM 4947 C C . ASP A 1 633 ? 38.027 -0.095 -28.488 1.00 87.94 633 ASP A C 1
ATOM 4949 O O . ASP A 1 633 ? 37.905 0.844 -29.276 1.00 87.94 633 ASP A O 1
ATOM 4953 N N . GLY A 1 634 ? 37.198 -0.236 -27.448 1.00 88.81 634 GLY A N 1
ATOM 4954 C CA . GLY A 1 634 ? 36.127 0.720 -27.178 1.00 88.81 634 GLY A CA 1
ATOM 4955 C C . GLY A 1 634 ? 36.621 2.084 -26.715 1.00 88.81 634 GLY A C 1
ATOM 4956 O O . GLY A 1 634 ? 36.066 3.100 -27.133 1.00 88.81 634 GLY A O 1
ATOM 4957 N N . ARG A 1 635 ? 37.686 2.142 -25.903 1.00 91.44 635 ARG A N 1
ATOM 4958 C CA . ARG A 1 635 ? 38.322 3.417 -25.515 1.00 91.44 635 ARG A CA 1
ATOM 4959 C C . ARG A 1 635 ? 38.909 4.134 -26.719 1.00 91.44 635 ARG A C 1
ATOM 4961 O O . ARG A 1 635 ? 38.751 5.350 -26.836 1.00 91.44 635 ARG A O 1
ATOM 4968 N N . MET A 1 636 ? 39.551 3.395 -27.621 1.00 91.88 636 MET A N 1
ATOM 4969 C CA . MET A 1 636 ? 40.072 3.936 -28.873 1.00 91.88 636 MET A CA 1
ATOM 4970 C C . MET A 1 636 ? 38.938 4.455 -29.755 1.00 91.88 636 MET A C 1
ATOM 4972 O O . MET A 1 636 ? 39.009 5.580 -30.248 1.00 91.88 636 MET A O 1
ATOM 4976 N N . LEU A 1 637 ? 37.853 3.688 -29.880 1.00 93.88 637 LEU A N 1
ATOM 4977 C CA . LEU A 1 637 ? 36.674 4.090 -30.638 1.00 93.88 637 LEU A CA 1
ATOM 4978 C C . LEU A 1 637 ? 36.024 5.364 -30.080 1.00 93.88 637 LEU A C 1
ATOM 4980 O O . LEU A 1 637 ? 35.745 6.285 -30.847 1.00 93.88 637 LEU A O 1
ATOM 4984 N N . LEU A 1 638 ? 35.819 5.448 -28.761 1.00 94.38 638 LEU A N 1
ATOM 4985 C CA . LEU A 1 638 ? 35.298 6.655 -28.118 1.00 94.38 638 LEU A CA 1
ATOM 4986 C C . LEU A 1 638 ? 36.243 7.843 -28.331 1.00 94.38 638 LEU A C 1
ATOM 4988 O O . LEU A 1 638 ? 35.796 8.920 -28.716 1.00 94.38 638 LEU A O 1
ATOM 4992 N N . SER A 1 639 ? 37.548 7.640 -28.137 1.00 93.50 639 SER A N 1
ATOM 4993 C CA . SER A 1 639 ? 38.558 8.684 -28.341 1.00 93.50 639 SER A CA 1
ATOM 4994 C C . SER A 1 639 ? 38.550 9.202 -29.777 1.00 93.50 639 SER A C 1
ATOM 4996 O O . SER A 1 639 ? 38.660 10.407 -29.995 1.00 93.50 639 SER A O 1
ATOM 4998 N N . GLN A 1 640 ? 38.372 8.313 -30.758 1.00 94.88 640 GLN A N 1
ATOM 4999 C CA . GLN A 1 640 ? 38.264 8.682 -32.165 1.00 94.88 640 GLN A CA 1
ATOM 5000 C C . GLN A 1 640 ? 36.972 9.465 -32.446 1.00 94.88 640 GLN A C 1
ATOM 5002 O O . GLN A 1 640 ? 37.033 10.506 -33.092 1.00 94.88 640 GLN A O 1
ATOM 5007 N N . LEU A 1 641 ? 35.824 9.042 -31.899 1.00 95.12 641 LEU A N 1
ATOM 5008 C CA . LEU A 1 641 ? 34.558 9.786 -32.004 1.00 95.12 641 LEU A CA 1
ATOM 5009 C C . LEU A 1 641 ? 34.647 11.189 -31.387 1.00 95.12 641 LEU A C 1
ATOM 5011 O O . LEU A 1 641 ? 34.077 12.133 -31.934 1.00 95.12 641 LEU A O 1
ATOM 5015 N N . VAL A 1 642 ? 35.373 11.334 -30.274 1.00 95.12 642 VAL A N 1
ATOM 5016 C CA . VAL A 1 642 ? 35.625 12.634 -29.636 1.00 95.12 642 VAL A CA 1
ATOM 5017 C C . VAL A 1 642 ? 36.563 13.494 -30.480 1.00 95.12 642 VAL A C 1
ATOM 5019 O O . VAL A 1 642 ? 36.285 14.667 -30.725 1.00 95.12 642 VAL A O 1
ATOM 5022 N N . LYS A 1 643 ? 37.663 12.912 -30.966 1.00 94.19 643 LYS A N 1
ATOM 5023 C CA . LYS A 1 643 ? 38.645 13.593 -31.819 1.00 94.19 643 LYS A CA 1
ATOM 5024 C C . LYS A 1 643 ? 38.023 14.123 -33.109 1.00 94.19 643 LYS A C 1
ATOM 5026 O O . LYS A 1 643 ? 38.356 15.227 -33.532 1.00 94.19 643 LYS A O 1
ATOM 5031 N N . ASP A 1 644 ? 37.122 13.351 -33.705 1.00 92.94 644 ASP A N 1
ATOM 5032 C CA . ASP A 1 644 ? 36.460 13.704 -34.958 1.00 92.94 644 ASP A CA 1
ATOM 5033 C C . ASP A 1 644 ? 35.226 14.606 -34.751 1.00 92.94 644 ASP A C 1
ATOM 5035 O O . ASP A 1 644 ? 34.546 14.969 -35.710 1.00 92.94 644 ASP A O 1
ATOM 5039 N N . GLY A 1 645 ? 34.931 14.991 -33.503 1.00 91.25 645 GLY A N 1
ATOM 5040 C CA . GLY A 1 645 ? 33.838 15.900 -33.156 1.00 91.25 645 GLY A CA 1
ATOM 5041 C C . GLY A 1 645 ? 32.440 15.284 -33.247 1.00 91.25 645 GLY A C 1
ATOM 5042 O O . GLY A 1 645 ? 31.459 15.995 -33.053 1.00 91.25 645 GLY A O 1
ATOM 5043 N N . VAL A 1 646 ? 32.330 13.977 -33.509 1.00 93.44 646 VAL A N 1
ATOM 5044 C CA . VAL A 1 646 ? 31.050 13.246 -33.475 1.00 93.44 646 VAL A CA 1
ATOM 5045 C C . VAL A 1 646 ? 30.467 13.263 -32.061 1.00 93.44 646 VAL A C 1
ATOM 5047 O O . VAL A 1 646 ? 29.250 13.350 -31.894 1.00 93.44 646 VAL A O 1
ATOM 5050 N N . ILE A 1 647 ? 31.337 13.210 -31.049 1.00 95.12 647 ILE A N 1
ATOM 5051 C CA . ILE A 1 647 ? 30.991 13.410 -29.643 1.00 95.12 647 ILE A CA 1
ATOM 5052 C C . ILE A 1 647 ? 31.763 14.620 -29.108 1.00 95.12 647 ILE A C 1
ATOM 5054 O O . ILE A 1 647 ? 32.989 14.642 -29.164 1.00 95.12 647 ILE A O 1
ATOM 5058 N N . SER A 1 648 ? 31.076 15.609 -28.539 1.00 92.69 648 SER A N 1
ATOM 5059 C CA . SER A 1 648 ? 31.714 16.777 -27.925 1.00 92.69 648 SER A CA 1
ATOM 5060 C C . SER A 1 648 ? 31.647 16.727 -26.390 1.00 92.69 648 SER A C 1
ATOM 5062 O O . SER A 1 648 ? 30.552 16.620 -25.828 1.00 92.69 648 SER A O 1
ATOM 5064 N N . PRO A 1 649 ? 32.788 16.810 -25.675 1.00 91.69 649 PRO A N 1
ATOM 5065 C CA . PRO A 1 649 ? 32.800 17.013 -24.229 1.00 91.69 649 PRO A CA 1
ATOM 5066 C C . PRO A 1 649 ? 32.428 18.452 -23.875 1.00 91.69 649 PRO A C 1
ATOM 5068 O O . PRO A 1 649 ? 33.072 19.395 -24.332 1.00 91.69 649 PRO A O 1
ATOM 5071 N N . GLU A 1 650 ? 31.443 18.625 -22.997 1.00 89.62 650 GLU A N 1
ATOM 5072 C CA . GLU A 1 650 ? 31.133 19.909 -22.364 1.00 89.62 650 GLU A CA 1
ATOM 5073 C C . GLU A 1 650 ? 30.883 19.670 -20.863 1.00 89.62 650 GLU A C 1
ATOM 5075 O O . GLU A 1 650 ? 29.940 18.979 -20.472 1.00 89.62 650 GLU A O 1
ATOM 5080 N N . ASN A 1 651 ? 31.731 20.240 -19.999 1.00 86.38 651 ASN A N 1
ATOM 5081 C CA . ASN A 1 651 ? 31.731 20.005 -18.548 1.00 86.38 651 ASN A CA 1
ATOM 5082 C C . ASN A 1 651 ? 31.815 18.507 -18.194 1.00 86.38 651 ASN A C 1
ATOM 5084 O O . ASN A 1 651 ? 32.797 17.859 -18.539 1.00 86.38 651 ASN A O 1
ATOM 5088 N N . HIS A 1 652 ? 30.805 17.973 -17.505 1.00 86.62 652 HIS A N 1
ATOM 5089 C CA . HIS A 1 652 ? 30.690 16.574 -17.083 1.00 86.62 652 HIS A CA 1
ATOM 5090 C C . HIS A 1 652 ? 29.823 15.734 -18.046 1.00 86.62 652 HIS A C 1
ATOM 5092 O O . HIS A 1 652 ? 29.531 14.571 -17.773 1.00 86.62 652 HIS A O 1
ATOM 5098 N N . MET A 1 653 ? 29.418 16.306 -19.187 1.00 87.75 653 MET A N 1
ATOM 5099 C CA . MET A 1 653 ? 28.555 15.671 -20.187 1.00 87.75 653 MET A CA 1
ATOM 5100 C C . MET A 1 653 ? 29.291 15.470 -21.513 1.00 87.75 653 MET A C 1
ATOM 5102 O O . MET A 1 653 ? 30.174 16.246 -21.888 1.00 87.75 653 MET A O 1
ATOM 5106 N N . TYR A 1 654 ? 28.912 14.421 -22.231 1.00 93.25 654 TYR A N 1
ATOM 5107 C CA . TYR A 1 654 ? 29.148 14.270 -23.657 1.00 93.25 654 TYR A CA 1
ATOM 5108 C C . TYR A 1 654 ? 27.870 14.603 -24.422 1.00 93.25 654 TYR A C 1
ATOM 5110 O O . TYR A 1 654 ? 26.772 14.257 -23.982 1.00 93.25 654 TYR A O 1
ATOM 5118 N N . TYR A 1 655 ? 28.028 15.195 -25.603 1.00 90.50 655 TYR A N 1
ATOM 5119 C CA . TYR A 1 655 ? 26.951 15.444 -26.555 1.00 90.50 655 TYR A CA 1
ATOM 5120 C C . TYR A 1 655 ? 27.253 14.736 -27.873 1.00 90.50 655 TYR A C 1
ATOM 5122 O O . TYR A 1 655 ? 28.357 14.856 -28.391 1.00 90.50 655 TYR A O 1
ATOM 5130 N N . LEU A 1 656 ? 26.288 13.989 -28.405 1.00 90.44 656 LEU A N 1
ATOM 5131 C CA . LEU A 1 656 ? 26.393 13.326 -29.704 1.00 90.44 656 LEU A CA 1
ATOM 5132 C C . LEU A 1 656 ? 25.803 14.239 -30.780 1.00 90.44 656 LEU A C 1
ATOM 5134 O O . LEU A 1 656 ? 24.641 14.631 -30.679 1.00 90.44 656 LEU A O 1
ATOM 5138 N N . GLU A 1 657 ? 26.577 14.523 -31.826 1.00 89.69 657 GLU A N 1
ATOM 5139 C CA . GLU A 1 657 ? 26.176 15.369 -32.953 1.00 89.69 657 GLU A CA 1
ATOM 5140 C C . GLU A 1 657 ? 25.688 14.496 -34.132 1.00 89.69 657 GLU A C 1
ATOM 5142 O O . GLU A 1 657 ? 26.507 13.948 -34.879 1.00 89.69 657 GLU A O 1
ATOM 5147 N N . PRO A 1 658 ? 24.362 14.343 -34.361 1.00 84.88 658 PRO A N 1
ATOM 5148 C CA . PRO A 1 658 ? 23.831 13.352 -35.310 1.00 84.88 658 PRO A CA 1
ATOM 5149 C C . PRO A 1 658 ? 24.268 13.591 -36.758 1.00 84.88 658 PRO A C 1
ATOM 5151 O O . PRO A 1 658 ? 24.483 12.646 -37.514 1.00 84.88 658 PRO A O 1
ATOM 5154 N N . ASN A 1 659 ? 24.431 14.860 -37.140 1.00 85.00 659 ASN A N 1
ATOM 5155 C CA . ASN A 1 659 ? 24.882 15.231 -38.479 1.00 85.00 659 ASN A CA 1
ATOM 5156 C C . ASN A 1 659 ? 26.330 14.790 -38.731 1.00 85.00 659 ASN A C 1
ATOM 5158 O O . ASN A 1 659 ? 26.648 14.363 -39.839 1.00 85.00 659 ASN A O 1
ATOM 5162 N N . LEU A 1 660 ? 27.193 14.873 -37.710 1.00 90.19 660 LEU A N 1
ATOM 5163 C CA . LEU A 1 660 ? 28.586 14.429 -37.792 1.00 90.19 660 LEU A CA 1
ATOM 5164 C C . LEU A 1 660 ? 28.695 12.907 -37.698 1.00 90.19 660 LEU A C 1
ATOM 5166 O O . LEU A 1 660 ? 29.514 12.322 -38.397 1.00 90.19 660 LEU A O 1
ATOM 5170 N N . LEU A 1 661 ? 27.824 12.245 -36.931 1.00 90.69 661 LEU A N 1
ATOM 5171 C CA . LEU A 1 661 ? 27.709 10.783 -36.970 1.00 90.69 661 LEU A CA 1
ATOM 5172 C C . LEU A 1 661 ? 27.436 10.294 -38.406 1.00 90.69 661 LEU A C 1
ATOM 5174 O O . LEU A 1 661 ? 28.099 9.372 -38.886 1.00 90.69 661 LEU A O 1
ATOM 5178 N N . GLY A 1 662 ? 26.524 10.972 -39.111 1.00 87.81 662 GLY A N 1
ATOM 5179 C CA . GLY A 1 662 ? 26.197 10.679 -40.505 1.00 87.81 662 GLY A CA 1
ATOM 5180 C C . GLY A 1 662 ? 27.342 10.966 -41.472 1.00 87.81 662 GLY A C 1
ATOM 5181 O O . GLY A 1 662 ? 27.705 10.097 -42.257 1.00 87.81 662 GLY A O 1
ATOM 5182 N N . SER A 1 663 ? 27.919 12.168 -41.427 1.00 88.88 663 SER A N 1
ATOM 5183 C CA . SER A 1 663 ? 28.917 12.598 -42.417 1.00 88.88 663 SER A CA 1
ATOM 5184 C C . SER A 1 663 ? 30.333 12.063 -42.176 1.00 88.88 663 SER A C 1
ATOM 5186 O O . SER A 1 663 ? 31.105 11.983 -43.128 1.00 88.88 663 SER A O 1
ATOM 5188 N N . VAL A 1 664 ? 30.686 11.706 -40.936 1.00 90.12 664 VAL A N 1
ATOM 5189 C CA . VAL A 1 664 ? 32.039 11.255 -40.563 1.00 90.12 664 VAL A CA 1
ATOM 5190 C C . VAL A 1 664 ? 32.106 9.744 -40.364 1.00 90.12 664 VAL A C 1
ATOM 5192 O O . VAL A 1 664 ? 32.999 9.093 -40.905 1.00 90.12 664 VAL A O 1
ATOM 5195 N N . ALA A 1 665 ? 31.168 9.180 -39.600 1.00 88.31 665 ALA A N 1
ATOM 5196 C CA . ALA A 1 665 ? 31.125 7.745 -39.317 1.00 88.31 665 ALA A CA 1
ATOM 5197 C C . ALA A 1 665 ? 30.224 6.968 -40.298 1.00 88.31 665 ALA A C 1
ATOM 5199 O O . ALA A 1 665 ? 30.063 5.754 -40.157 1.00 88.31 665 ALA A O 1
ATOM 5200 N N . GLY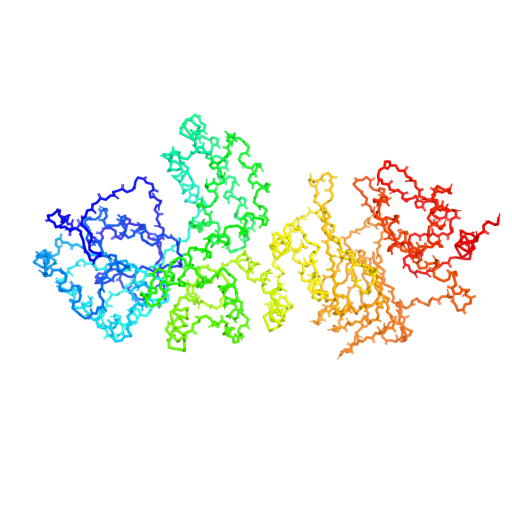 A 1 666 ? 29.615 7.648 -41.277 1.00 88.69 666 GLY A N 1
ATOM 5201 C CA . GLY A 1 666 ? 28.756 7.030 -42.291 1.00 88.69 666 GLY A CA 1
ATOM 5202 C C . GLY A 1 666 ? 27.481 6.398 -41.723 1.00 88.69 666 GLY A C 1
ATOM 5203 O O . GLY A 1 666 ? 26.924 5.491 -42.348 1.00 88.69 666 GLY A O 1
ATOM 5204 N N . ALA A 1 667 ? 27.055 6.807 -40.520 1.00 86.94 667 ALA A N 1
ATOM 5205 C CA . ALA A 1 667 ? 26.008 6.136 -39.755 1.00 86.94 667 ALA A CA 1
ATOM 5206 C C . ALA A 1 667 ? 24.927 7.111 -39.271 1.00 86.94 667 ALA A C 1
ATOM 5208 O O . ALA A 1 667 ? 25.211 8.186 -38.756 1.00 86.94 667 ALA A O 1
ATOM 5209 N N . SER A 1 668 ? 23.662 6.716 -39.354 1.00 84.06 668 SER A N 1
ATOM 5210 C CA . SER A 1 668 ? 22.564 7.384 -38.647 1.00 84.06 668 SER A CA 1
ATOM 5211 C C . SER A 1 668 ? 22.215 6.648 -37.356 1.00 84.06 668 SER A C 1
ATOM 5213 O O . SER A 1 668 ? 22.456 5.449 -37.224 1.00 84.06 668 SER A O 1
ATOM 5215 N N . PHE A 1 669 ? 21.581 7.346 -36.411 1.00 77.75 669 PHE A N 1
ATOM 5216 C CA . PHE A 1 669 ? 21.107 6.737 -35.164 1.00 77.75 669 PHE A CA 1
ATOM 5217 C C . PHE A 1 669 ? 20.211 5.512 -35.428 1.00 77.75 669 PHE A C 1
ATOM 5219 O O . PHE A 1 669 ? 20.361 4.489 -34.765 1.00 77.75 669 PHE A O 1
ATOM 5226 N N . LEU A 1 670 ? 19.343 5.583 -36.448 1.00 73.31 670 LEU A N 1
ATOM 5227 C CA . LEU A 1 670 ? 18.496 4.468 -36.878 1.00 73.31 670 LEU A CA 1
ATOM 5228 C C . LEU A 1 670 ? 19.328 3.291 -37.403 1.00 73.31 670 LEU A C 1
ATOM 5230 O O . LEU A 1 670 ? 19.143 2.179 -36.926 1.00 73.31 670 LEU A O 1
ATOM 5234 N N . GLN A 1 671 ? 20.277 3.536 -38.314 1.00 77.06 671 GLN A N 1
ATOM 5235 C CA . GLN A 1 671 ? 21.168 2.496 -38.851 1.00 77.06 671 GLN A CA 1
ATOM 5236 C C . GLN A 1 671 ? 21.966 1.790 -37.755 1.00 77.06 671 GLN A C 1
ATOM 5238 O O . GLN A 1 671 ? 22.100 0.567 -37.777 1.00 77.06 671 GLN A O 1
ATOM 5243 N N . VAL A 1 672 ? 22.461 2.547 -36.773 1.00 79.44 672 VAL A N 1
ATOM 5244 C CA . VAL A 1 672 ? 23.170 1.986 -35.620 1.00 79.44 672 VAL A CA 1
ATOM 5245 C C . VAL A 1 672 ? 22.231 1.155 -34.747 1.00 79.44 672 VAL A C 1
ATOM 5247 O O . VAL A 1 672 ? 22.582 0.046 -34.339 1.00 79.44 672 VAL A O 1
ATOM 5250 N N . ASN A 1 673 ? 21.013 1.641 -34.498 1.00 70.25 673 ASN A N 1
ATOM 5251 C CA . ASN A 1 673 ? 20.014 0.912 -33.722 1.00 70.25 673 ASN A CA 1
ATOM 5252 C C . ASN A 1 673 ? 19.611 -0.408 -34.412 1.00 70.25 673 ASN A C 1
ATOM 5254 O O . ASN A 1 673 ? 19.558 -1.443 -33.749 1.00 70.25 673 ASN A O 1
ATOM 5258 N N . THR A 1 674 ? 19.421 -0.394 -35.738 1.00 63.97 674 THR A N 1
ATOM 5259 C CA . THR A 1 674 ? 19.043 -1.557 -36.565 1.00 63.97 674 THR A CA 1
ATOM 5260 C C . THR A 1 674 ? 20.227 -2.424 -37.006 1.00 63.97 674 THR A C 1
ATOM 5262 O O . THR A 1 674 ? 20.027 -3.334 -37.808 1.00 63.97 674 THR A O 1
ATOM 5265 N N . LYS A 1 675 ? 21.460 -2.120 -36.563 1.00 71.56 675 LYS A N 1
ATOM 5266 C CA . LYS A 1 675 ? 22.709 -2.786 -36.994 1.00 71.56 675 LYS A CA 1
ATOM 5267 C C . LYS A 1 675 ? 22.886 -2.846 -38.524 1.00 71.56 675 LYS A C 1
ATOM 5269 O O . LYS A 1 675 ? 23.519 -3.757 -39.053 1.00 71.56 675 LYS A O 1
ATOM 5274 N N . ASN A 1 676 ? 22.332 -1.869 -39.239 1.00 75.19 676 ASN A N 1
ATOM 5275 C CA . ASN A 1 676 ? 22.445 -1.746 -40.689 1.00 75.19 676 ASN A CA 1
ATOM 5276 C C . ASN A 1 676 ? 23.586 -0.777 -41.021 1.00 75.19 676 ASN A C 1
ATOM 5278 O O . ASN A 1 676 ? 23.358 0.400 -41.304 1.00 75.19 676 ASN A O 1
ATOM 5282 N N . TYR A 1 677 ? 24.818 -1.263 -40.885 1.00 83.00 677 TYR A N 1
ATOM 5283 C CA . TYR A 1 677 ? 26.021 -0.454 -41.058 1.00 83.00 677 TYR A CA 1
ATOM 5284 C C . TYR A 1 677 ? 26.406 -0.334 -42.531 1.00 83.00 677 TYR A C 1
ATOM 5286 O O . TYR A 1 677 ? 26.449 -1.330 -43.250 1.00 83.00 677 TYR A O 1
ATOM 5294 N N . SER A 1 678 ? 26.720 0.886 -42.965 1.00 84.88 678 SER A N 1
ATOM 5295 C CA . SER A 1 678 ? 27.290 1.127 -44.289 1.00 84.88 678 SER A CA 1
ATOM 5296 C C . SER A 1 678 ? 28.751 0.658 -44.345 1.00 84.88 678 SER A C 1
ATOM 5298 O O . SER A 1 678 ? 29.417 0.540 -43.312 1.00 84.88 678 SER A O 1
ATOM 5300 N N . ASP A 1 679 ? 29.287 0.457 -45.552 1.00 84.81 679 ASP A N 1
ATOM 5301 C CA . ASP A 1 679 ? 30.719 0.182 -45.742 1.00 84.81 679 ASP A CA 1
ATOM 5302 C C . ASP A 1 679 ? 31.600 1.292 -45.144 1.00 84.81 679 ASP A C 1
ATOM 5304 O O . ASP A 1 679 ? 32.682 1.023 -44.620 1.00 84.81 679 ASP A O 1
ATOM 5308 N N . GLU A 1 680 ? 31.123 2.539 -45.169 1.00 88.62 680 GLU A N 1
ATOM 5309 C CA . GLU A 1 680 ? 31.797 3.684 -44.552 1.00 88.62 680 GLU A CA 1
ATOM 5310 C C . GLU A 1 680 ? 31.884 3.525 -43.031 1.00 88.62 680 GLU A C 1
ATOM 5312 O O . GLU A 1 680 ? 32.955 3.732 -42.456 1.00 88.62 680 GLU A O 1
ATOM 5317 N N . THR A 1 681 ? 30.806 3.073 -42.381 1.00 89.38 681 THR A N 1
ATOM 5318 C CA . THR A 1 681 ? 30.809 2.780 -40.942 1.00 89.38 681 THR A CA 1
ATOM 5319 C C . THR A 1 681 ? 31.756 1.643 -40.593 1.00 89.38 681 THR A C 1
ATOM 5321 O O . THR A 1 681 ? 32.524 1.758 -39.637 1.00 89.38 681 THR A O 1
ATOM 5324 N N . LEU A 1 682 ? 31.758 0.566 -41.383 1.00 88.88 682 LEU A N 1
ATOM 5325 C CA . LEU A 1 682 ? 32.681 -0.555 -41.185 1.00 88.88 682 LEU A CA 1
ATOM 5326 C C . LEU A 1 682 ? 34.139 -0.091 -41.271 1.00 88.88 682 LEU A C 1
ATOM 5328 O O . LEU A 1 682 ? 34.951 -0.406 -40.400 1.00 88.88 682 LEU A O 1
ATOM 5332 N N . GLN A 1 683 ? 34.469 0.709 -42.287 1.00 89.50 683 GLN A N 1
ATOM 5333 C CA . GLN A 1 683 ? 35.810 1.265 -42.465 1.00 89.50 683 GLN A CA 1
ATOM 5334 C C . GLN A 1 683 ? 36.186 2.269 -41.372 1.00 89.50 683 GLN A C 1
ATOM 5336 O O . GLN A 1 683 ? 37.355 2.338 -40.987 1.00 89.50 683 GLN A O 1
ATOM 5341 N N . TYR A 1 684 ? 35.230 3.063 -40.887 1.00 92.75 684 TYR A N 1
ATOM 5342 C CA . TYR A 1 684 ? 35.443 4.001 -39.790 1.00 92.75 684 TYR A CA 1
ATOM 5343 C C . TYR A 1 684 ? 35.792 3.254 -38.499 1.00 92.75 684 TYR A C 1
ATOM 5345 O O . TYR A 1 684 ? 36.847 3.502 -37.916 1.00 92.75 684 TYR A O 1
ATOM 5353 N N . VAL A 1 685 ? 34.967 2.281 -38.100 1.00 91.12 685 VAL A N 1
ATOM 5354 C CA . VAL A 1 685 ? 35.184 1.490 -36.879 1.00 91.12 685 VAL A CA 1
ATOM 5355 C C . VAL A 1 685 ? 36.482 0.687 -36.970 1.00 91.12 685 VAL A C 1
ATOM 5357 O O . VAL A 1 685 ? 37.299 0.748 -36.055 1.00 91.12 685 VAL A O 1
ATOM 5360 N N . ALA A 1 686 ? 36.742 0.024 -38.102 1.00 89.88 686 ALA A N 1
ATOM 5361 C CA . ALA A 1 686 ? 37.986 -0.717 -38.315 1.00 89.88 686 ALA A CA 1
ATOM 5362 C C . ALA A 1 686 ? 39.237 0.179 -38.266 1.00 89.88 686 ALA A C 1
ATOM 5364 O O . ALA A 1 686 ? 40.314 -0.282 -37.896 1.00 89.88 686 ALA A O 1
ATOM 5365 N N . ARG A 1 687 ? 39.127 1.457 -38.646 1.00 90.94 687 ARG A N 1
ATOM 5366 C CA . ARG A 1 687 ? 40.221 2.435 -38.544 1.00 90.94 687 ARG A CA 1
ATOM 5367 C C . ARG A 1 687 ? 40.403 2.937 -37.118 1.00 90.94 687 ARG A C 1
ATOM 5369 O O . ARG A 1 687 ? 41.541 3.096 -36.695 1.00 90.94 687 ARG A O 1
ATOM 5376 N N . ALA A 1 688 ? 39.308 3.167 -36.398 1.00 90.19 688 ALA A N 1
ATOM 5377 C CA . ALA A 1 688 ? 39.328 3.678 -35.033 1.00 90.19 688 ALA A CA 1
ATOM 5378 C C . ALA A 1 688 ? 40.017 2.717 -34.051 1.00 90.19 688 ALA A C 1
ATOM 5380 O O . ALA A 1 688 ? 40.680 3.170 -33.126 1.00 90.19 688 ALA A O 1
ATOM 5381 N N . ILE A 1 689 ? 39.905 1.405 -34.280 1.00 90.12 689 ILE A N 1
ATOM 5382 C CA . ILE A 1 689 ? 40.508 0.363 -33.429 1.00 90.12 689 ILE A CA 1
ATOM 5383 C C . ILE A 1 689 ? 41.901 -0.095 -33.896 1.00 90.12 689 ILE A C 1
ATOM 5385 O O . ILE A 1 689 ? 42.496 -0.992 -33.300 1.00 90.12 689 ILE A O 1
ATOM 5389 N N . LYS A 1 690 ? 42.453 0.485 -34.971 1.00 84.75 690 LYS A N 1
ATOM 5390 C CA . LYS A 1 690 ? 43.835 0.193 -35.381 1.00 84.75 690 LYS A CA 1
ATOM 5391 C C . LYS A 1 690 ? 44.799 0.881 -34.424 1.00 84.75 690 LYS A C 1
ATOM 5393 O O . LYS A 1 690 ? 44.809 2.106 -34.341 1.00 84.75 690 LYS A O 1
ATOM 5398 N N . HIS A 1 691 ? 45.642 0.103 -33.749 1.00 67.31 691 HIS A N 1
ATOM 5399 C CA . HIS A 1 691 ? 46.759 0.660 -32.992 1.00 67.31 691 HIS A CA 1
ATOM 5400 C C . HIS A 1 691 ? 47.668 1.437 -33.947 1.00 67.31 691 HIS A C 1
ATOM 5402 O O . HIS A 1 691 ? 48.191 0.880 -34.913 1.00 67.31 691 HIS A O 1
ATOM 5408 N N . THR A 1 692 ? 47.833 2.731 -33.696 1.00 53.62 692 THR A N 1
ATOM 5409 C CA . THR A 1 692 ? 49.012 3.457 -34.165 1.00 53.62 692 THR A CA 1
ATOM 5410 C C . THR A 1 692 ? 50.211 2.892 -33.417 1.00 53.62 692 THR A C 1
ATOM 5412 O O . THR A 1 692 ? 50.260 3.019 -32.194 1.00 53.62 692 THR A O 1
ATOM 5415 N N . GLU A 1 693 ? 51.109 2.224 -34.143 1.00 33.41 693 GLU A N 1
ATOM 5416 C CA . GLU A 1 693 ? 52.467 1.923 -33.665 1.00 33.41 693 GLU A CA 1
ATOM 5417 C C . GLU A 1 693 ? 53.217 3.194 -33.253 1.00 33.41 693 GLU A C 1
ATOM 5419 O O . GLU A 1 693 ? 53.034 4.240 -33.928 1.00 33.41 693 GLU A O 1
#

Secondary structure (DSSP, 8-state):
-EEEHHHHHHTTTT-----SS--BTTEE------TTPPPPEEEE-SSS---STT-SEEEEE--TTSSHHHHHHHHHHHHTPEEEEGGG-S--STTHHHHHHHHTT-HHHHHHT---EEEE-HHHHHTTS-HHHHHHHHHHHHHHHTT-SSPEEEEE-HHHHHHHHIIIIIIT-----EEEEPPP-HHHHHHHHHHHHHHHHTS--GGGTTHHHHHHHSHHHHHHHHHHHHHHHHHHHGGGTHHHHT-HHHHHHHHHHHTT-S-GGGHHHHHHHHTTHHHHHHHHHHHHHHHHHHHHHHS-GGGTTTGGGTT-HHHHHHHHHHHHTT-------TTS-HHHHHHHHHHHHHHGGG-TTB-SSSSSBS-HHHHHHHHHHHHT-S-HHHHHHHHHHHHHS-SS--TTHHHHHHHTS-TTS--EE-GGGHHHHHHHHHHT--TT-EEEEEEEEPTTS-EEEEEEEE-TT-SS-EEEEEEE-SSS-EEE-SEEEEEEEE-SS--EEEPPSSEEEEEEEEEEEEEEEEE--SEEEEEES-TT-S--EEEEEEEEEE-SSPPP--EEPTT-EEEEESTTTTSTTTTTTB-----SSS-HHHHHHHHHHHHHHTT-EE-TTSSEEEEHHHHHSHHHHTTHHHHHHHHHHHHTTSEEEETTEEEE-HHHHHHHHS--HHHHHTT---HHHHHHHHHHTS---

Radius of gyration: 32.31 Å; chains: 1; bounding box: 88×60×90 Å

pLDDT: mean 85.2, std 10.1, range [33.41, 97.06]